Protein 6IL9 (pdb70)

Radius of gyration: 24.47 Å; Cα contacts (8 Å, |Δi|>4): 876; chains: 1; bounding box: 67×64×50 Å

Foldseek 3Di:
DVVVVVQVVCVVVVNWAWLVLQWDDFDQKIWTWTDDPLFIWIKIAGDDPLLVQADADADPRIGTHHLDLSNLVSCCVRQVLLAAAADFFFFAEEEEAALPLQQQQLVLVQCVPFRYAYQQQEDEPVSCVLQVHDSSSSSSSNSVNCSSNVPRPHHFHEHAADDDVVSLVVCLVSRHQEYEYALQVQFDQCLVVDDQVVLVVVLVPDDVVVVCVQCVVAAQDWDCLDPDIQHDHPSNSSSLCNGPVRSLVVLLVCQVPRVVPSPHHHAYEYENQPHPDFQFLNSVLVSLVSCVVSVRRHQEYETNFPFDLFAQAETGDDVVRSLVRLLSNLSSCVVNVHAYEAESAVNLVCQLSNLVSNVNRHYYYDHLVLVLLLLLLCLLPPVVLNLVLLVVLVVCVVVQCVPGPDPADPVVDDPPVVADSNCSSVLSVDRRSSNSNSRCVSVQCCDADPVRHHPRNVVSSVSCSVCVVVSSVSSSVVVSSSCVSNVID

Nearest PDB structures (foldseek):
  6il9-assembly1_A  TM=1.002E+00  e=1.385E-90  Cohnella laeviribosi
  6ilb-assembly2_D  TM=9.991E-01  e=2.813E-84  Cohnella laeviribosi
  6ila-assembly1_A  TM=9.980E-01  e=1.879E-82  Cohnella laeviribosi
  7nc7-assembly1_B  TM=6.063E-01  e=7.499E-07  Bacillus methanolicus MGA3
  6de6-assembly1_A  TM=2.062E-01  e=3.563E-01  Rhizobium sp. 4-9

Organism: Cohnella laeviribosi (NCBI:txid380174)

Sequence (489 aa):
SMKAQSIIERLAAGQVHVYPRSRHESEGTRVQMIKAEGRKYLVAEGSGKLYDELRGEEADGVKLCELSHENRLVLNRHFPFTVPQAFGKQSATIGLGDRLGIAGPGHVQTVRGRAIHPILAQQSIRELALTGRDYKQVIDAAAYAVFQEGYTEGYGADGDHLKKEEDIRMALDLGFTMLTLDCSEQIDNEAAQAGESEVKRKYEELPESVRSHYEAKYLDKTFQVGPHAIHFDAATLMRDVLVYREAIQFMIYIYEKYIQTAGRAVDFEISIDETLTPTAPGSHFLVASELIGKNVDIFSMAPRFIGEFQKGIDYIGDIAQFERELAVHAAIADRFGYKLSIHSGDKFSVFALVGRYTNGRFHVKTAGTNWLEAVRIVAKTNPGLYRRMHQYALEHFEEATAYYHVTTNLNNIRPLADVSDEELPSYMNENDARQLLHITYGLLLQAKKDDGSSLFRDEFFRTLSEREEDYEAALRSHIGKHLDLLGVK

Structure (mmCIF, N/CA/C/O backbone):
data_6IL9
#
_entry.id   6IL9
#
_cell.length_a   147.148
_cell.length_b   52.350
_cell.length_c   73.997
_cell.angle_alpha   90.000
_cell.angle_beta   103.405
_cell.angle_gamma   90.000
#
_symmetry.space_group_name_H-M   'C 1 2 1'
#
loop_
_entity.id
_entity.type
_entity.pdbx_description
1 polymer 'Fructuronate-tagaturonate epimerase UxaE from Cohnella laeviribosi in complex with 1 glycerol'
2 non-polymer GLYCEROL
3 non-polymer 'ZINC ION'
4 water water
#
loop_
_atom_site.group_PDB
_atom_site.id
_atom_site.type_symbol
_atom_site.label_atom_id
_atom_site.label_alt_id
_atom_site.label_comp_id
_atom_site.label_asym_id
_atom_site.label_entity_id
_atom_site.label_seq_id
_atom_site.pdbx_PDB_ins_code
_atom_site.Cartn_x
_atom_site.Cartn_y
_atom_site.Cartn_z
_atom_site.occupancy
_atom_site.B_iso_or_equiv
_atom_site.auth_seq_id
_atom_site.auth_comp_id
_atom_site.auth_asym_id
_atom_site.auth_atom_id
_atom_site.pdbx_PDB_model_num
ATOM 1 N N . SER A 1 1 ? -53.99393 -38.71240 8.98563 1.000 42.23676 0 SER A N 1
ATOM 2 C CA . SER A 1 1 ? -54.61767 -39.35588 10.13721 1.000 38.81816 0 SER A CA 1
ATOM 3 C C . SER A 1 1 ? -54.71043 -40.86862 9.94996 1.000 34.34673 0 SER A C 1
ATOM 4 O O . SER A 1 1 ? -54.54975 -41.62118 10.90957 1.000 34.81337 0 SER A O 1
ATOM 7 N N . MET A 1 2 ? -54.99737 -41.31969 8.72242 1.000 34.78796 1 MET A N 1
ATOM 8 C CA . MET A 1 2 ? -54.85321 -42.74379 8.44225 1.000 35.68274 1 MET A CA 1
ATOM 9 C C . MET A 1 2 ? -53.38420 -43.14382 8.47925 1.000 28.88453 1 MET A C 1
ATOM 10 O O . MET A 1 2 ? -53.05610 -44.27259 8.85961 1.000 30.39694 1 MET A O 1
ATOM 15 N N . LYS A 1 3 ? -52.49379 -42.22185 8.10567 1.000 27.95593 2 LYS A N 1
ATOM 16 C CA . LYS A 1 3 ? -51.06352 -42.44688 8.27978 1.000 30.00782 2 LYS A CA 1
ATOM 17 C C . LYS A 1 3 ? -50.72249 -42.59943 9.75295 1.000 30.59373 2 LYS A C 1
ATOM 18 O O . LYS A 1 3 ? -50.00051 -43.52276 10.14623 1.000 30.00049 2 LYS A O 1
ATOM 24 N N . ALA A 1 4 ? -51.25541 -41.70646 10.58855 1.000 31.51834 3 ALA A N 1
ATOM 25 C CA . ALA A 1 4 ? -50.98483 -41.77868 12.01986 1.000 28.83940 3 ALA A CA 1
ATOM 26 C C . ALA A 1 4 ? -51.61425 -43.01838 12.63689 1.000 29.76950 3 ALA A C 1
ATOM 27 O O . ALA A 1 4 ? -50.99788 -43.68494 13.47574 1.000 28.91259 3 ALA A O 1
ATOM 29 N N . GLN A 1 5 ? -52.84285 -43.34431 12.22918 1.000 30.56739 4 GLN A N 1
ATOM 30 C CA . GLN A 1 5 ? -53.49865 -44.54201 12.73881 1.000 33.03863 4 GLN A CA 1
ATOM 31 C C . GLN A 1 5 ? -52.70858 -45.80036 12.38697 1.000 28.19556 4 GLN A C 1
ATOM 32 O O . GLN A 1 5 ? -52.59900 -46.72041 13.20546 1.000 28.27306 4 GLN A O 1
ATOM 38 N N . SER A 1 6 ? -52.14994 -45.86002 11.17502 1.000 25.60670 5 SER A N 1
ATOM 39 C CA . SER A 1 6 ? -51.35328 -47.02040 10.78523 1.000 26.41363 5 SER A CA 1
ATOM 40 C C . SER A 1 6 ? -50.13942 -47.17564 11.69728 1.000 27.21256 5 SER A C 1
ATOM 41 O O . SER A 1 6 ? -49.88121 -48.25931 12.23623 1.000 23.50540 5 SER A O 1
ATOM 44 N N . ILE A 1 7 ? -49.39562 -46.08909 11.89767 1.000 25.74932 6 ILE A N 1
ATOM 45 C CA . ILE A 1 7 ? -48.19486 -46.14004 12.73185 1.000 23.46304 6 ILE A CA 1
ATOM 46 C C . ILE A 1 7 ? -48.54343 -46.56134 14.15489 1.000 24.76215 6 ILE A C 1
ATOM 47 O O . ILE A 1 7 ? -47.88784 -47.43015 14.74355 1.000 23.41331 6 ILE A O 1
ATOM 52 N N . ILE A 1 8 ? -49.57977 -45.94745 14.72864 1.000 24.97621 7 ILE A N 1
ATOM 53 C CA . ILE A 1 8 ? -49.95886 -46.24801 16.10696 1.000 24.81296 7 ILE A CA 1
ATOM 54 C C . ILE A 1 8 ? -50.36202 -47.71136 16.24765 1.000 25.72795 7 ILE A C 1
ATOM 55 O O . ILE A 1 8 ? -49.99123 -48.38236 17.21868 1.000 25.49101 7 ILE A O 1
ATOM 60 N N . GLU A 1 9 ? -51.10943 -48.23690 15.27294 1.000 25.22512 8 GLU A N 1
ATOM 61 C CA . GLU A 1 9 ? -51.52938 -49.63276 15.35012 1.000 26.83218 8 GLU A CA 1
ATOM 62 C C . GLU A 1 9 ? -50.33898 -50.57406 15.20522 1.000 26.18848 8 GLU A C 1
ATOM 63 O O . GLU A 1 9 ? -50.22395 -51.55129 15.95284 1.000 26.92761 8 GLU A O 1
ATOM 69 N N . ARG A 1 10 ? -49.41962 -50.27392 14.27935 1.000 23.44597 9 ARG A N 1
ATOM 70 C CA . ARG A 1 10 ? -48.23250 -51.11218 14.13653 1.000 23.33501 9 ARG A CA 1
ATOM 71 C C . ARG A 1 10 ? -47.31960 -51.01320 15.35432 1.000 21.92100 9 ARG A C 1
ATOM 72 O O . ARG A 1 10 ? -46.63129 -51.98465 15.69405 1.000 21.07020 9 ARG A O 1
ATOM 80 N N . LEU A 1 11 ? -47.28306 -49.85273 16.00463 1.000 21.85943 10 LEU A N 1
ATOM 81 C CA . LEU A 1 11 ? -46.53051 -49.73202 17.24721 1.000 23.26028 10 LEU A CA 1
ATOM 82 C C . LEU A 1 11 ? -47.10306 -50.66291 18.30710 1.000 27.25004 10 LEU A C 1
ATOM 83 O O . LEU A 1 11 ? -46.36182 -51.37477 18.99535 1.000 26.90141 10 LEU A O 1
ATOM 88 N N . ALA A 1 12 ? -48.43351 -50.67470 18.44051 1.000 26.24293 11 ALA A N 1
ATOM 89 C CA . ALA A 1 12 ? -49.08024 -51.58691 19.37879 1.000 28.06189 11 ALA A CA 1
ATOM 90 C C . ALA A 1 12 ? -48.73903 -53.03630 19.06038 1.000 28.43879 11 ALA A C 1
ATOM 91 O O . ALA A 1 12 ? -48.55563 -53.85324 19.97299 1.000 30.90422 11 ALA A O 1
ATOM 93 N N . ALA A 1 13 ? -48.62971 -53.37192 17.77185 1.000 26.48542 12 ALA A N 1
ATOM 94 C CA . ALA A 1 13 ? -48.31136 -54.72884 17.34347 1.000 23.36167 12 ALA A CA 1
ATOM 95 C C . ALA A 1 13 ? -46.82724 -55.04963 17.42135 1.000 26.72769 12 ALA A C 1
ATOM 96 O O . ALA A 1 13 ? -46.43379 -56.16849 17.07362 1.000 25.03511 12 ALA A O 1
ATOM 98 N N . GLY A 1 14 ? -45.99266 -54.10823 17.85619 1.000 24.32470 13 GLY A N 1
ATOM 99 C CA . GLY A 1 14 ? -44.57899 -54.39034 17.96580 1.000 24.74803 13 GLY A CA 1
ATOM 100 C C . GLY A 1 14 ? -43.81787 -54.35498 16.66445 1.000 23.09904 13 GLY A C 1
ATOM 101 O O . GLY A 1 14 ? -42.74421 -54.95780 16.57148 1.000 26.48681 13 GLY A O 1
ATOM 102 N N . GLN A 1 15 ? -44.32726 -53.64871 15.65861 1.000 24.24226 14 GLN A N 1
ATOM 103 C CA . GLN A 1 15 ? -43.73049 -53.63276 14.32816 1.000 24.39521 14 GLN A CA 1
ATOM 104 C C . GLN A 1 15 ? -43.04952 -52.30674 13.99991 1.000 22.02207 14 GLN A C 1
ATOM 105 O O . GLN A 1 15 ? -42.65700 -52.08871 12.85017 1.000 22.79259 14 GLN A O 1
ATOM 111 N N . VAL A 1 16 ? -42.87587 -51.43000 14.98657 1.000 22.97434 15 VAL A N 1
ATOM 112 C CA . VAL A 1 16 ? -42.28494 -50.11020 14.79049 1.000 21.28321 15 VAL A CA 1
ATOM 113 C C . VAL A 1 16 ? -41.06001 -49.98300 15.68486 1.000 25.23232 15 VAL A C 1
ATOM 114 O O . VAL A 1 16 ? -41.10267 -50.36370 16.85980 1.000 24.01283 15 VAL A O 1
ATOM 118 N N . HIS A 1 17 ? -39.97755 -49.42665 15.13613 1.000 23.03834 16 HIS A N 1
ATOM 119 C CA . HIS A 1 17 ? -38.75916 -49.24834 15.91511 1.000 25.09794 16 HIS A CA 1
ATOM 120 C C . HIS A 1 17 ? -38.96378 -48.23193 17.03505 1.000 22.58660 16 HIS A C 1
ATOM 121 O O . HIS A 1 17 ? -39.38696 -47.09866 16.79097 1.000 18.54945 16 HIS A O 1
ATOM 128 N N . VAL A 1 18 ? -38.63883 -48.63556 18.26228 1.000 21.05019 17 VAL A N 1
ATOM 129 C CA . VAL A 1 18 ? -38.68281 -47.77005 19.43756 1.000 23.16471 17 VAL A CA 1
ATOM 130 C C . VAL A 1 18 ? -37.25125 -47.52880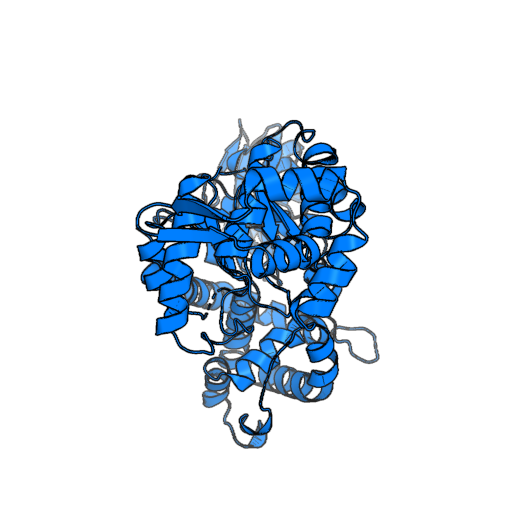 19.88380 1.000 21.47874 17 VAL A C 1
ATOM 131 O O . VAL A 1 18 ? -36.46530 -48.47719 19.99484 1.000 22.20862 17 VAL A O 1
ATOM 135 N N . TYR A 1 19 ? -36.91399 -46.27370 20.13225 1.000 21.46669 18 TYR A N 1
ATOM 136 C CA . TYR A 1 19 ? -35.58263 -45.96570 20.62386 1.000 22.89466 18 TYR A CA 1
ATOM 137 C C . TYR A 1 19 ? -35.54581 -46.27884 22.11379 1.000 21.37287 18 TYR A C 1
ATOM 138 O O . TYR A 1 19 ? -36.27859 -45.65556 22.88280 1.000 21.53200 18 TYR A O 1
ATOM 147 N N . PRO A 1 20 ? -34.74951 -47.25990 22.54994 1.000 25.49868 19 PRO A N 1
ATOM 148 C CA . PRO A 1 20 ? -34.97019 -47.82089 23.88897 1.000 27.16355 19 PRO A CA 1
ATOM 149 C C . PRO A 1 20 ? -34.64791 -46.85243 25.00735 1.000 27.45192 19 PRO A C 1
ATOM 150 O O . PRO A 1 20 ? -35.26218 -46.93993 26.07835 1.000 31.54553 19 PRO A O 1
ATOM 154 N N . ARG A 1 21 ? -33.73313 -45.90999 24.78896 1.000 23.50906 20 ARG A N 1
ATOM 155 C CA . ARG A 1 21 ? -33.37934 -44.95084 25.82391 1.000 20.67561 20 ARG A CA 1
ATOM 156 C C . ARG A 1 21 ? -34.26076 -43.70617 25.81081 1.000 23.68468 20 ARG A C 1
ATOM 157 O O . ARG A 1 21 ? -34.01092 -42.78012 26.59218 1.000 25.75665 20 ARG A O 1
ATOM 165 N N . SER A 1 22 ? -35.30120 -43.66657 24.97017 1.000 21.35822 21 SER A N 1
ATOM 166 C CA . SER A 1 22 ? -36.11070 -42.46916 24.80034 1.000 19.03699 21 SER A CA 1
ATOM 167 C C . SER A 1 22 ? -37.33683 -42.42280 25.70155 1.000 19.93385 21 SER A C 1
ATOM 168 O O . SER A 1 22 ? -38.10310 -41.45818 25.62022 1.000 22.61105 21 SER A O 1
ATOM 171 N N . ARG A 1 23 ? -37.56023 -43.43313 26.53460 1.000 25.11741 22 ARG A N 1
ATOM 172 C CA . ARG A 1 23 ? -38.76335 -43.46798 27.35663 1.000 26.58467 22 ARG A CA 1
ATOM 173 C C . ARG A 1 23 ? -38.60580 -42.51430 28.53119 1.000 26.07698 22 ARG A C 1
ATOM 174 O O . ARG A 1 23 ? -37.68818 -42.67216 29.34402 1.000 28.82118 22 ARG A O 1
ATOM 182 N N . HIS A 1 24 ? -39.49550 -41.52595 28.61296 1.000 26.69479 23 HIS A N 1
ATOM 183 C CA . HIS A 1 24 ? -39.50091 -40.56147 29.70280 1.000 29.38273 23 HIS A CA 1
ATOM 184 C C . HIS A 1 24 ? -40.93390 -40.34630 30.16786 1.000 29.80964 23 HIS A C 1
ATOM 185 O O . HIS A 1 24 ? -41.89082 -40.81710 29.54527 1.000 29.34803 23 HIS A O 1
ATOM 192 N N . GLU A 1 25 ? -41.07384 -39.64599 31.29275 1.000 30.35818 24 GLU A N 1
ATOM 193 C CA . GLU A 1 25 ? -42.37031 -39.49385 31.93351 1.000 35.94719 24 GLU A CA 1
ATOM 194 C C . GLU A 1 25 ? -42.42541 -38.15067 32.64436 1.000 33.60017 24 GLU A C 1
ATOM 195 O O . GLU A 1 25 ? -41.46842 -37.76524 33.31925 1.000 35.19297 24 GLU A O 1
ATOM 201 N N . SER A 1 26 ? -43.53846 -37.43972 32.47777 1.000 35.18379 25 SER A N 1
ATOM 202 C CA . SER A 1 26 ? -43.78797 -36.18560 33.18619 1.000 38.43579 25 SER A CA 1
ATOM 203 C C . SER A 1 26 ? -45.21515 -36.22214 33.71255 1.000 40.30088 25 SER A C 1
ATOM 204 O O . SER A 1 26 ? -46.16593 -36.14057 32.92792 1.000 35.34452 25 SER A O 1
ATOM 207 N N . GLU A 1 27 ? -45.35704 -36.33027 35.03333 1.000 39.97068 26 GLU A N 1
ATOM 208 C CA . GLU A 1 27 ? -46.65961 -36.46900 35.69849 1.000 43.94391 26 GLU A CA 1
ATOM 209 C C . GLU A 1 27 ? -47.30306 -37.73551 35.13298 1.000 43.22508 26 GLU A C 1
ATOM 210 O O . GLU A 1 27 ? -46.64755 -38.78895 35.10820 1.000 44.28868 26 GLU A O 1
ATOM 216 N N . GLY A 1 28 ? -48.54080 -37.68828 34.65696 1.000 41.90845 27 GLY A N 1
ATOM 217 C CA . GLY A 1 28 ? -49.17755 -38.88966 34.16131 1.000 39.34410 27 GLY A CA 1
ATOM 218 C C . GLY A 1 28 ? -48.97012 -39.19577 32.69375 1.000 38.82662 27 GLY A C 1
ATOM 219 O O . GLY A 1 28 ? -49.62405 -40.10409 32.17207 1.000 37.32056 27 GLY A O 1
ATOM 220 N N . THR A 1 29 ? -48.08327 -38.48053 32.00699 1.000 40.12351 28 THR A N 1
ATOM 221 C CA . THR A 1 29 ? -47.86623 -38.66570 30.57774 1.000 37.59629 28 THR A CA 1
ATOM 222 C C . THR A 1 29 ? -46.54833 -39.38467 30.33165 1.000 34.68388 28 THR A C 1
ATOM 223 O O . THR A 1 29 ? -45.49711 -38.93698 30.79902 1.000 31.19885 28 THR A O 1
ATOM 227 N N . ARG A 1 30 ? -46.61290 -40.48406 29.58195 1.000 33.60232 29 ARG A N 1
ATOM 228 C CA . ARG A 1 30 ? -45.44209 -41.21397 29.11696 1.000 34.97239 29 ARG A CA 1
ATOM 229 C C . ARG A 1 30 ? -45.12375 -40.79619 27.68658 1.000 29.91968 29 ARG A C 1
ATOM 230 O O . ARG A 1 30 ? -46.02889 -40.61393 26.87191 1.000 27.91353 29 ARG A O 1
ATOM 238 N N . VAL A 1 31 ? -43.83963 -40.62450 27.38402 1.000 29.70800 30 VAL A N 1
ATOM 239 C CA . VAL A 1 31 ? -43.41892 -40.23064 26.04310 1.000 28.42325 30 VAL A CA 1
ATOM 240 C C . VAL A 1 31 ? -42.22727 -41.08291 25.63381 1.000 29.27596 30 VAL A C 1
ATOM 241 O O . VAL A 1 31 ? -41.36554 -41.40845 26.45967 1.000 28.18420 30 VAL A O 1
ATOM 245 N N . GLN A 1 32 ? -42.18794 -41.45181 24.35388 1.000 25.01557 31 GLN A N 1
ATOM 246 C CA . GLN A 1 32 ? -41.04576 -42.14978 23.78159 1.000 22.45994 31 GLN A CA 1
ATOM 247 C C . GLN A 1 32 ? -40.87447 -41.67619 22.34837 1.000 19.23369 31 GLN A C 1
ATOM 248 O O . GLN A 1 32 ? -41.73646 -40.99146 21.79964 1.000 19.21755 31 GLN A O 1
ATOM 254 N N . MET A 1 33 ? -39.74070 -42.04369 21.74771 1.000 17.64898 32 MET A N 1
ATOM 255 C CA . MET A 1 33 ? -39.44788 -41.73378 20.35417 1.000 17.49405 32 MET A CA 1
ATOM 256 C C . MET A 1 33 ? -39.41778 -43.02045 19.53778 1.000 19.53255 32 MET A C 1
ATOM 257 O O . MET A 1 33 ? -38.95253 -44.06284 20.01277 1.000 19.26777 32 MET A O 1
ATOM 262 N N . ILE A 1 34 ? -39.92238 -42.93698 18.30704 1.000 18.04308 33 ILE A N 1
ATOM 263 C CA . ILE A 1 34 ? -39.99642 -44.06517 17.40054 1.000 18.43461 33 ILE A CA 1
ATOM 264 C C . ILE A 1 34 ? -39.48725 -43.62100 16.03801 1.000 19.02664 33 ILE A C 1
ATOM 265 O O . ILE A 1 34 ? -39.27416 -42.43558 15.78142 1.000 18.96545 33 ILE A O 1
ATOM 270 N N . LYS A 1 35 ? -39.32326 -44.59455 15.14942 1.000 19.85823 34 LYS A N 1
ATOM 271 C CA . LYS A 1 35 ? -39.04944 -44.29431 13.75311 1.000 19.99355 34 LYS A CA 1
ATOM 272 C C . LYS A 1 35 ? -39.96860 -45.14110 12.89318 1.000 20.60551 34 LYS A C 1
ATOM 273 O O . LYS A 1 35 ? -40.02125 -46.36001 13.06874 1.000 19.09102 34 LYS A O 1
ATOM 279 N N . ALA A 1 36 ? -40.70224 -44.49194 11.98550 1.000 20.15937 35 ALA A N 1
ATOM 280 C CA . ALA A 1 36 ? -41.59275 -45.19384 11.06534 1.000 21.16696 35 ALA A CA 1
ATOM 281 C C . ALA A 1 36 ? -41.50975 -44.57145 9.68041 1.000 24.43745 35 ALA A C 1
ATOM 282 O O . ALA A 1 36 ? -41.60221 -43.35037 9.54249 1.000 24.43312 35 ALA A O 1
ATOM 284 N N . GLU A 1 37 ? -41.35347 -45.41862 8.66115 1.000 26.34886 36 GLU A N 1
ATOM 285 C CA . GLU A 1 37 ? -41.32242 -44.97620 7.26395 1.000 29.84850 36 GLU A CA 1
ATOM 286 C C . GLU A 1 37 ? -40.28582 -43.87710 7.05736 1.000 27.37944 36 GLU A C 1
ATOM 287 O O . GLU A 1 37 ? -40.54567 -42.86235 6.41078 1.000 3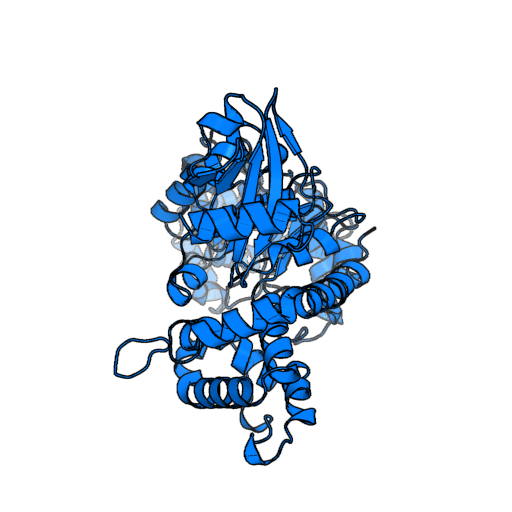3.21995 36 GLU A O 1
ATOM 293 N N . GLY A 1 38 ? -39.10743 -44.07200 7.64054 1.000 26.11003 37 GLY A N 1
ATOM 294 C CA . GLY A 1 38 ? -37.99462 -43.16491 7.43760 1.000 30.65385 37 GLY A CA 1
ATOM 295 C C . GLY A 1 38 ? -38.05882 -41.86509 8.20334 1.000 29.60977 37 GLY A C 1
ATOM 296 O O . GLY A 1 38 ? -37.22324 -40.98513 7.96245 1.000 32.37014 37 GLY A O 1
ATOM 297 N N . ARG A 1 39 ? -39.01788 -41.70739 9.11527 1.000 26.46731 38 ARG A N 1
ATOM 298 C CA . ARG A 1 39 ? -39.16218 -40.47887 9.87746 1.000 22.94969 38 ARG A CA 1
ATOM 299 C C . ARG A 1 39 ? -39.31442 -40.79052 11.36076 1.000 23.01496 38 ARG A C 1
ATOM 300 O O . ARG A 1 39 ? -39.96531 -41.76813 11.73510 1.000 21.71103 38 ARG A O 1
ATOM 308 N N . LYS A 1 40 ? -38.72051 -39.94951 12.20208 1.000 22.23312 39 LYS A N 1
ATOM 309 C CA . LYS A 1 40 ? -38.85831 -40.06944 13.64593 1.000 22.10300 39 LYS A CA 1
ATOM 310 C C . LYS A 1 40 ? -40.10669 -39.34663 14.15452 1.000 20.83156 39 LYS A C 1
ATOM 311 O O . LYS A 1 40 ? -40.55755 -38.35937 13.57001 1.000 22.12977 39 LYS A O 1
ATOM 317 N N . TYR A 1 41 ? -40.65729 -39.85207 15.26155 1.000 20.75164 40 TYR A N 1
ATOM 318 C CA . TYR A 1 41 ? -41.82607 -39.26464 15.91458 1.000 20.03863 40 TYR A CA 1
ATOM 319 C C . TYR A 1 41 ? -41.70928 -39.38985 17.42635 1.000 19.00735 40 TYR A C 1
ATOM 320 O O . TYR A 1 41 ? -41.03643 -40.28222 17.94194 1.000 20.97272 40 TYR A O 1
ATOM 329 N N . LEU A 1 42 ? -42.40622 -38.49247 18.13507 1.000 21.19541 41 LEU A N 1
ATOM 330 C CA . LEU A 1 42 ? -42.73186 -38.68178 19.54405 1.000 20.82235 41 LEU A CA 1
ATOM 331 C C . LEU A 1 42 ? -44.07994 -39.38020 19.65131 1.000 22.50167 41 LEU A C 1
ATOM 332 O O . LEU A 1 42 ? -44.99201 -39.10151 18.86807 1.000 27.74909 41 LEU A O 1
ATOM 337 N N . VAL A 1 43 ? -44.20186 -40.27428 20.62866 1.000 21.96854 42 VAL A N 1
ATOM 338 C CA . VAL A 1 43 ? -45.46106 -40.94416 20.95810 1.000 22.16376 42 VAL A CA 1
ATOM 339 C C . VAL A 1 43 ? -45.75471 -40.67039 22.42243 1.000 25.66462 42 VAL A C 1
ATOM 340 O O . VAL A 1 43 ? -44.97530 -41.06723 23.29786 1.000 25.52159 42 VAL A O 1
ATOM 344 N N . ALA A 1 44 ? -46.88248 -40.01645 22.69124 1.000 26.34014 43 ALA A N 1
ATOM 345 C CA . ALA A 1 44 ? -47.29756 -39.68111 24.04495 1.000 24.93093 43 ALA A CA 1
ATOM 346 C C . ALA A 1 44 ? -48.54078 -40.48035 24.42636 1.000 28.72141 43 ALA A C 1
ATOM 347 O O . ALA A 1 44 ? -49.38112 -40.79088 23.57765 1.000 27.76519 43 ALA A O 1
ATOM 349 N N . GLU A 1 45 ? -48.64197 -40.82503 25.70805 1.000 29.61284 44 GLU A N 1
ATOM 350 C CA . GLU A 1 45 ? -49.79225 -41.56715 26.20942 1.000 35.31434 44 GLU A CA 1
ATOM 351 C C . GLU A 1 45 ? -49.92042 -41.33049 27.70772 1.000 37.06245 44 GLU A C 1
ATOM 352 O O . GLU A 1 4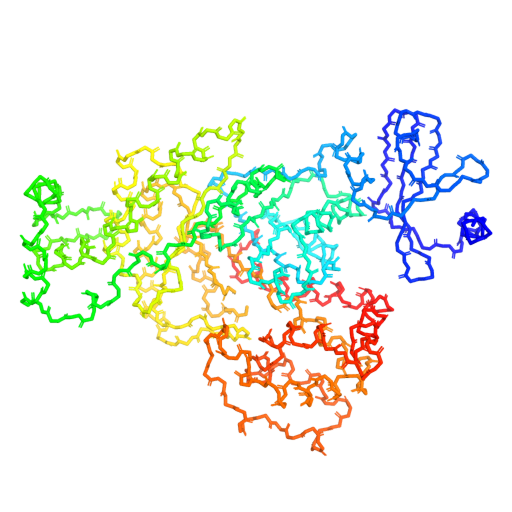5 ? -48.91590 -41.24875 28.41633 1.000 35.70599 44 GLU A O 1
ATOM 358 N N . GLY A 1 46 ? -51.15885 -41.22911 28.18286 1.000 38.84356 45 GLY A N 1
ATOM 359 C CA . GLY A 1 46 ? -51.40587 -40.91701 29.57894 1.000 36.45866 45 GLY A CA 1
ATOM 360 C C . GLY A 1 46 ? -51.81158 -39.47136 29.77033 1.000 38.58377 45 GLY A C 1
ATOM 361 O O . GLY A 1 46 ? -51.10774 -38.56115 29.32473 1.000 38.03319 45 GLY A O 1
ATOM 362 N N . SER A 1 47 ? -52.94745 -39.24150 30.42362 1.000 40.36537 46 SER A N 1
ATOM 363 C CA . SER A 1 47 ? -53.45995 -37.88574 30.56420 1.000 39.72322 46 SER A CA 1
ATOM 364 C C . SER A 1 47 ? -52.50150 -37.02757 31.38123 1.000 36.48946 46 SER A C 1
ATOM 365 O O . SER A 1 47 ? -51.88602 -37.49642 32.34265 1.000 39.93101 46 SER A O 1
ATOM 368 N N . GLY A 1 48 ? -52.37050 -35.76929 30.98996 1.000 33.08965 47 GLY A N 1
ATOM 369 C CA . GLY A 1 48 ? -51.48531 -34.86067 31.69115 1.000 39.17759 47 GLY A CA 1
ATOM 370 C C . GLY A 1 48 ? -51.18435 -33.64074 30.85620 1.000 36.43414 47 GLY A C 1
ATOM 371 O O . GLY A 1 48 ? -51.48520 -33.57990 29.66407 1.000 34.69630 47 GLY A O 1
ATOM 372 N N . LYS A 1 49 ? -50.57218 -32.64880 31.51567 1.000 35.54043 48 LYS A N 1
ATOM 373 C CA . LYS A 1 49 ? -50.25898 -31.40083 30.82773 1.000 35.26627 48 LYS A CA 1
ATOM 374 C C . LYS A 1 49 ? -49.26015 -31.62133 29.70212 1.000 32.60914 48 LYS A C 1
ATOM 375 O O . LYS A 1 49 ? -49.30423 -30.91303 28.69181 1.000 31.43174 48 LYS A O 1
ATOM 381 N N . LEU A 1 50 ? -48.35011 -32.58429 29.85829 1.000 33.21322 49 LEU A N 1
ATOM 382 C CA . LEU A 1 50 ? -47.42888 -32.89202 28.77017 1.000 33.96509 49 LEU A CA 1
ATOM 383 C C . LEU A 1 50 ? -48.18977 -33.41801 27.55872 1.000 30.13292 49 LEU A C 1
ATOM 384 O O . LEU A 1 50 ? -47.97528 -32.95795 26.43231 1.000 28.97813 49 LEU A O 1
ATOM 389 N N . TYR A 1 51 ? -49.10342 -34.37379 27.77591 1.000 31.80949 50 TYR A N 1
ATOM 390 C CA . TYR A 1 51 ? -49.91797 -34.88587 26.67497 1.000 30.92851 50 TYR A CA 1
ATOM 391 C C . TYR A 1 51 ? -50.70172 -33.76699 25.99638 1.000 33.19992 50 TYR A C 1
ATOM 392 O O . TYR A 1 51 ? -50.81168 -33.73153 24.76460 1.000 30.94484 50 TYR A O 1
ATOM 401 N N . ASP A 1 52 ? -51.25657 -32.84428 26.78578 1.000 36.15532 51 ASP A N 1
ATOM 402 C CA . ASP A 1 52 ? -52.12204 -31.81360 26.22229 1.000 35.26000 51 ASP A CA 1
ATOM 403 C C . ASP A 1 52 ? -51.33026 -30.80906 25.40075 1.000 32.57748 51 ASP A C 1
ATOM 404 O O . ASP A 1 52 ? -51.82702 -30.29620 24.39040 1.000 31.23589 51 ASP A O 1
ATOM 409 N N . GLU A 1 53 ? -50.09652 -30.51211 25.82091 1.000 32.43876 52 GLU A N 1
ATOM 410 C CA . GLU A 1 53 ? -49.32336 -29.44802 25.19157 1.000 30.37217 52 GLU A CA 1
ATOM 411 C C . GLU A 1 53 ? -48.62824 -29.91092 23.91749 1.000 27.00324 52 GLU A C 1
ATOM 412 O O . GLU A 1 53 ? -48.42500 -29.10741 23.00172 1.000 26.77581 52 GLU A O 1
ATOM 418 N N . LEU A 1 54 ? -48.26694 -31.18480 23.83302 1.000 27.25851 53 LEU A N 1
ATOM 419 C CA . LEU A 1 54 ? -47.71832 -31.70505 22.58959 1.000 26.85716 53 LEU A CA 1
ATOM 420 C C . LEU A 1 54 ? -48.75376 -31.62566 21.47436 1.000 31.29645 53 LEU A C 1
ATOM 421 O O . LEU A 1 54 ? -49.94929 -31.84877 21.68981 1.000 30.44087 53 LEU A O 1
ATOM 426 N N . ARG A 1 55 ? -48.28710 -31.28016 20.28084 1.000 28.80212 54 ARG A N 1
ATOM 427 C CA . ARG A 1 55 ? -49.12082 -31.21309 19.09157 1.000 30.15340 54 ARG A CA 1
ATOM 428 C C . ARG A 1 55 ? -48.89983 -32.47759 18.27156 1.000 30.12385 54 ARG A C 1
ATOM 429 O O . ARG A 1 55 ? -47.76201 -32.79560 17.90292 1.000 29.09962 54 ARG A O 1
ATOM 437 N N . GLY A 1 56 ? -49.98011 -33.19633 17.99589 1.000 29.62511 55 GLY A N 1
ATOM 438 C CA . GLY A 1 56 ? -49.88006 -34.39619 17.19665 1.000 26.83120 55 GLY A CA 1
ATOM 439 C C . GLY A 1 56 ? -51.25295 -34.92595 16.85376 1.000 32.04644 55 GLY A C 1
ATOM 440 O O . GLY A 1 56 ? -52.26917 -34.28226 17.11620 1.000 34.00509 55 GLY A O 1
ATOM 441 N N . GLU A 1 57 ? -51.26663 -36.11243 16.25400 1.000 32.12041 56 GLU A N 1
ATOM 442 C CA . GLU A 1 57 ? -52.50183 -36.80297 15.90164 1.000 34.56601 56 GLU A CA 1
ATOM 443 C C . GLU A 1 57 ? -52.80312 -37.88822 16.92350 1.000 35.98671 56 GLU A C 1
ATOM 444 O O . GLU A 1 57 ? -51.90558 -38.62740 17.34027 1.000 34.65424 56 GLU A O 1
ATOM 450 N N . GLU A 1 58 ? -54.07566 -37.99401 17.30570 1.000 33.67860 57 GLU A N 1
ATOM 451 C CA . GLU A 1 58 ? -54.51094 -38.85148 18.40065 1.000 37.82045 57 GLU A CA 1
ATOM 452 C C . GLU A 1 58 ? -55.32639 -40.02274 17.86765 1.000 39.59523 57 GLU A C 1
ATOM 453 O O . GLU A 1 58 ? -56.24877 -39.82806 17.07087 1.000 38.33946 57 GLU A O 1
ATOM 459 N N . ALA A 1 59 ? -54.98752 -41.23018 18.31689 1.000 39.22195 58 ALA A N 1
ATOM 460 C CA . ALA A 1 59 ? -55.76231 -42.43131 18.02780 1.000 43.52397 58 ALA A CA 1
ATOM 461 C C . ALA A 1 59 ? -55.49675 -43.43016 19.14343 1.000 46.47074 58 ALA A C 1
ATOM 462 O O . ALA A 1 59 ? -54.35667 -43.56757 19.59293 1.000 44.65154 58 ALA A O 1
ATOM 464 N N . ASP A 1 60 ? -56.54173 -44.13741 19.56252 1.000 51.28000 59 ASP A N 1
ATOM 465 C CA . ASP A 1 60 ? -56.58708 -44.77880 20.89335 1.000 53.37372 59 ASP A CA 1
ATOM 466 C C . ASP A 1 60 ? -56.49677 -43.62692 21.89882 1.000 51.67649 59 ASP A C 1
ATOM 467 O O . ASP A 1 60 ? -57.15442 -42.59178 21.70921 1.000 56.54213 59 ASP A O 1
ATOM 472 N N . GLY A 1 61 ? -55.70961 -43.76289 22.95988 1.000 49.48996 60 GLY A N 1
ATOM 473 C CA . GLY A 1 61 ? -55.37349 -42.62567 23.79422 1.000 48.12764 60 GLY A CA 1
ATOM 474 C C . GLY A 1 61 ? -53.92243 -42.24394 23.57636 1.000 44.48115 60 GLY A C 1
ATOM 475 O O . GLY A 1 61 ? -53.19801 -41.92862 24.52611 1.000 42.83116 60 GLY A O 1
ATOM 476 N N . VAL A 1 62 ? -53.49339 -42.27752 22.31600 1.000 41.55905 61 VAL A N 1
ATOM 477 C CA . VAL A 1 62 ? -52.09148 -42.15002 21.93612 1.000 35.32202 61 VAL A CA 1
ATOM 478 C C . VAL A 1 62 ? -51.95815 -40.98373 20.96548 1.000 35.47038 61 VAL A C 1
ATOM 479 O O . VAL A 1 62 ? -52.75588 -40.85460 20.03091 1.000 34.97857 61 VAL A O 1
ATOM 483 N N . LYS A 1 63 ? -50.95174 -40.13918 21.18466 1.000 33.28998 62 LYS A N 1
ATOM 484 C CA . LYS A 1 63 ? -50.69859 -38.98024 20.34025 1.000 29.97967 62 LYS A CA 1
ATOM 485 C C . LYS A 1 63 ? -49.37210 -39.17009 19.61688 1.000 27.76964 62 LYS A C 1
ATOM 486 O O . LYS A 1 63 ? -48.34528 -39.40877 20.25812 1.000 26.28851 62 LYS A O 1
ATOM 492 N N . LEU A 1 64 ? -49.40957 -39.07980 18.28621 1.000 26.26110 63 LEU A N 1
ATOM 493 C CA . LEU A 1 64 ? -48.23297 -39.19183 17.43088 1.000 26.82389 63 LEU A CA 1
ATOM 494 C C . LEU A 1 64 ? -47.80419 -37.79714 16.99265 1.000 24.55206 63 LEU A C 1
ATOM 495 O O . LEU A 1 64 ? -48.57660 -37.08512 16.34243 1.000 27.53197 63 LEU A O 1
ATOM 500 N N . CYS A 1 65 ? -46.56626 -37.41864 17.31502 1.000 25.43559 64 CYS A N 1
ATOM 501 C CA . CYS A 1 65 ? -46.11358 -36.04189 17.16522 1.000 22.76050 64 CYS A CA 1
ATOM 502 C C . CYS A 1 65 ? -44.85704 -35.96992 16.31576 1.000 22.21702 64 CYS A C 1
ATOM 503 O O . CYS A 1 65 ? -43.92970 -36.76638 16.49259 1.000 23.79826 64 CYS A O 1
ATOM 506 N N . GLU A 1 66 ? -44.82629 -34.98858 15.42242 1.000 21.42282 65 GLU A N 1
ATOM 507 C CA . GLU A 1 66 ? -43.63128 -34.69746 14.65129 1.000 23.18893 65 GLU A CA 1
ATOM 508 C C . GLU A 1 66 ? -42.57523 -34.05063 15.53990 1.000 22.26528 65 GLU A C 1
ATOM 509 O O . GLU A 1 66 ? -42.88194 -33.41888 16.55316 1.000 24.68758 65 GLU A O 1
ATOM 515 N N . LEU A 1 67 ? -41.31437 -34.19365 15.13462 1.000 22.38311 66 LEU A N 1
ATOM 516 C CA . LEU A 1 67 ? -40.20512 -33.57024 15.85793 1.000 22.84569 66 LEU A CA 1
ATOM 517 C C . LEU A 1 67 ? -40.08984 -32.09295 15.47688 1.000 22.97606 66 LEU A C 1
ATOM 518 O O . LEU A 1 67 ? -39.09889 -31.64099 14.90630 1.000 26.44460 66 LEU A O 1
ATOM 523 N N . SER A 1 68 ? -41.13090 -31.33414 15.81718 1.000 23.48382 67 SER A N 1
ATOM 524 C CA . SER A 1 68 ? -41.23102 -29.93834 15.42841 1.000 23.68048 67 SER A CA 1
ATOM 525 C C . SER A 1 68 ? -40.54556 -29.03485 16.45101 1.000 21.81820 67 SER A C 1
ATOM 526 O O . SER A 1 68 ? -40.24931 -29.42910 17.58289 1.000 21.28913 67 SER A O 1
ATOM 529 N N . HIS A 1 69 ? -40.30487 -27.79275 16.03596 1.000 22.69111 68 HIS A N 1
ATOM 530 C CA . HIS A 1 69 ? -39.75589 -26.81886 16.96932 1.000 23.42808 68 HIS A CA 1
ATOM 531 C C . HIS A 1 69 ? -40.69602 -26.60366 18.14931 1.000 23.40180 68 HIS A C 1
ATOM 532 O O . HIS A 1 69 ? -40.26224 -26.57215 19.30438 1.000 22.59517 68 HIS A O 1
ATOM 539 N N . GLU A 1 70 ? -41.99621 -26.46637 17.88135 1.000 26.73294 69 GLU A N 1
ATOM 540 C CA . GLU A 1 70 ? -42.92643 -26.18804 18.96810 1.000 26.71093 69 GLU A CA 1
ATOM 541 C C . GLU A 1 70 ? -42.96007 -27.33055 19.97516 1.000 22.65701 69 GLU A C 1
ATOM 542 O O . GLU A 1 70 ? -43.03632 -27.09157 21.18459 1.000 23.92238 69 GLU A O 1
ATOM 548 N N . ASN A 1 71 ? -42.89154 -28.58179 19.49891 1.000 21.37081 70 ASN A N 1
ATOM 549 C CA . ASN A 1 71 ? -42.87256 -29.70558 20.42296 1.000 20.77169 70 ASN A CA 1
ATOM 550 C C . ASN A 1 71 ? -41.55088 -29.78553 21.17601 1.000 20.85182 70 ASN A C 1
ATOM 551 O O . ASN A 1 71 ? -41.51520 -30.29388 22.30064 1.000 22.55912 70 ASN A O 1
ATOM 556 N N . ARG A 1 72 ? -40.46416 -29.27637 20.58688 1.000 21.46584 71 ARG A N 1
ATOM 557 C CA . ARG A 1 72 ? -39.21046 -29.20296 21.33142 1.000 20.37980 71 ARG A CA 1
ATOM 558 C C . ARG A 1 72 ? -39.33422 -28.24221 22.50447 1.000 20.82355 71 ARG A C 1
ATOM 559 O O . ARG A 1 72 ? -38.80353 -28.50368 23.58974 1.000 19.94212 71 ARG A O 1
ATOM 567 N N . LEU A 1 73 ? -40.04075 -27.12997 22.30994 1.000 23.53489 72 LEU A N 1
ATOM 568 C CA . LEU A 1 73 ? -40.21514 -26.18472 23.40810 1.000 22.58003 72 LEU A CA 1
ATOM 569 C C . LEU A 1 73 ? -41.05740 -26.79933 24.51663 1.000 23.35682 72 LEU A C 1
ATOM 570 O O . LEU A 1 73 ? -40.80450 -26.56434 25.70191 1.000 22.69192 72 LEU A O 1
ATOM 575 N N . VAL A 1 74 ? -42.04480 -27.61858 24.14899 1.000 23.36235 73 VAL A N 1
ATOM 576 C CA . VAL A 1 74 ? -42.81745 -28.34639 25.15219 1.000 23.64520 73 VAL A CA 1
ATOM 577 C C . VAL A 1 74 ? -41.91690 -29.30305 25.92840 1.000 21.20654 73 VAL A C 1
ATOM 578 O O . VAL A 1 74 ? -41.96819 -29.37238 27.16433 1.000 23.60521 73 VAL A O 1
ATOM 582 N N . LEU A 1 75 ? -41.06044 -30.04769 25.22083 1.000 21.85054 74 LEU A N 1
ATOM 583 C CA . LEU A 1 75 ? -40.14449 -30.94276 25.92203 1.000 22.31584 74 LEU A CA 1
ATOM 584 C C . LEU A 1 75 ? -39.20389 -30.15833 26.83374 1.000 21.77559 74 LEU A C 1
ATOM 585 O O . LEU A 1 75 ? -38.89170 -30.60339 27.94454 1.000 22.57753 74 LEU A O 1
ATOM 590 N N . ASN A 1 76 ? -38.75370 -28.98194 26.38103 1.000 22.76002 75 ASN A N 1
ATOM 591 C CA . ASN A 1 76 ? -37.89133 -28.14106 27.20742 1.000 21.34609 75 ASN A CA 1
ATOM 592 C C . ASN A 1 76 ? -38.55762 -27.80279 28.53560 1.000 24.47109 75 ASN A C 1
ATOM 593 O O . ASN A 1 76 ? -37.89645 -27.77004 29.58012 1.000 22.88981 75 ASN A O 1
ATOM 598 N N . ARG A 1 77 ? -39.86797 -27.53576 28.51128 1.000 22.82836 76 ARG A N 1
ATOM 599 C CA . ARG A 1 77 ? -40.55924 -27.14003 29.73469 1.000 24.90705 76 ARG A CA 1
ATOM 600 C C . ARG A 1 77 ? -40.65940 -28.28971 30.72909 1.000 27.78177 76 ARG A C 1
ATOM 601 O O . ARG A 1 77 ? -40.55037 -28.07538 31.94244 1.000 32.38758 76 ARG A O 1
ATOM 609 N N . HIS A 1 78 ? -40.85713 -29.51429 30.24437 1.000 25.02010 77 HIS A N 1
ATOM 610 C CA . HIS A 1 78 ? -41.08390 -30.65137 31.12301 1.000 27.41665 77 HIS A CA 1
ATOM 611 C C . HIS A 1 78 ? -39.82844 -31.46625 31.40702 1.000 28.00758 77 HIS A C 1
ATOM 612 O O . HIS A 1 78 ? -39.82023 -32.25260 32.35974 1.000 29.78396 77 HIS A O 1
ATOM 619 N N . PHE A 1 79 ? -38.77375 -31.30286 30.61463 1.000 27.07059 78 PHE A N 1
ATOM 620 C CA . PHE A 1 79 ? -37.55024 -32.08657 30.76382 1.000 25.08736 78 PHE A CA 1
ATOM 621 C C . PHE A 1 79 ? -36.36398 -31.13632 30.68539 1.000 23.63829 78 PHE A C 1
ATOM 622 O O . PHE A 1 79 ? -35.82623 -30.87517 29.59905 1.000 24.18231 78 PHE A O 1
ATOM 630 N N . PRO A 1 80 ? -35.93274 -30.59158 31.82418 1.000 25.73401 79 PRO A N 1
ATOM 631 C CA . PRO A 1 80 ? -34.84420 -29.60223 31.79753 1.000 23.79016 79 PRO A CA 1
ATOM 632 C C . PRO A 1 80 ? -33.55339 -30.10304 31.16066 1.000 22.22065 79 PRO A C 1
ATOM 633 O O . PRO A 1 80 ? -32.79593 -29.28372 30.62480 1.000 23.13581 79 PRO A O 1
ATOM 637 N N . PHE A 1 81 ? -33.27036 -31.41115 31.19108 1.000 21.38898 80 PHE A N 1
ATOM 638 C CA . PHE A 1 81 ? -32.02736 -31.87677 30.57820 1.000 20.16456 80 PHE A CA 1
ATOM 639 C C . PHE A 1 81 ? -32.00405 -31.67155 29.06440 1.000 20.63979 80 PHE A C 1
ATOM 640 O O . PHE A 1 81 ? -30.92630 -31.76775 28.46488 1.000 19.04392 80 PHE A O 1
ATOM 648 N N . THR A 1 82 ? -33.14562 -31.37401 28.43735 1.000 19.39242 81 THR A N 1
ATOM 649 C CA . THR A 1 82 ? -33.18938 -31.07011 27.00708 1.000 19.28637 81 THR A CA 1
ATOM 650 C C . THR A 1 82 ? -32.91142 -29.60490 26.69346 1.000 18.45399 81 THR A C 1
ATOM 651 O O . THR A 1 82 ? -32.93055 -29.22726 25.51544 1.000 20.52789 81 THR A O 1
ATOM 655 N N . VAL A 1 83 ? -32.65485 -28.78365 27.70207 1.000 21.50739 82 VAL A N 1
ATOM 656 C CA . VAL A 1 83 ? -32.37121 -27.35719 27.53728 1.000 18.19854 82 VAL A CA 1
ATOM 657 C C . VAL A 1 83 ? -30.86143 -27.16587 27.57876 1.000 17.68615 82 VAL A C 1
ATOM 658 O O . VAL A 1 83 ? -30.21749 -27.70049 28.49195 1.000 19.33458 82 VAL A O 1
ATOM 662 N N . PRO A 1 84 ? -30.26185 -26.43026 26.64531 1.000 17.77631 83 PRO A N 1
ATOM 663 C CA . PRO A 1 84 ? -28.80503 -26.23441 26.68885 1.000 17.85694 83 PRO A CA 1
ATOM 664 C C . PRO A 1 84 ? -28.38154 -25.56889 27.99019 1.000 20.28182 83 PRO A C 1
ATOM 665 O O . PRO A 1 84 ? -29.11280 -24.75311 28.55463 1.000 19.00917 83 PRO A O 1
ATOM 669 N N . GLN A 1 85 ? -27.17361 -25.90965 28.45115 1.000 17.02170 84 GLN A N 1
ATOM 670 C CA . GLN A 1 85 ? -26.59922 -25.30309 29.64659 1.000 17.96060 84 GLN A CA 1
ATOM 671 C C . GLN A 1 85 ? -25.16030 -24.87381 29.39553 1.000 18.25359 84 GLN A C 1
ATOM 672 O O . GLN A 1 85 ? -24.44603 -25.45503 28.57256 1.000 19.76905 84 GLN A O 1
ATOM 678 N N . ALA A 1 86 ? -24.74780 -23.83461 30.11115 1.000 19.39244 85 ALA A N 1
ATOM 679 C CA . ALA A 1 86 ? -23.34817 -23.44268 30.14355 1.000 17.34986 85 ALA A CA 1
ATOM 680 C C . ALA A 1 86 ? -22.56991 -24.39658 31.03983 1.000 19.53139 85 ALA A C 1
ATOM 681 O O . ALA A 1 86 ? -23.13962 -25.07851 31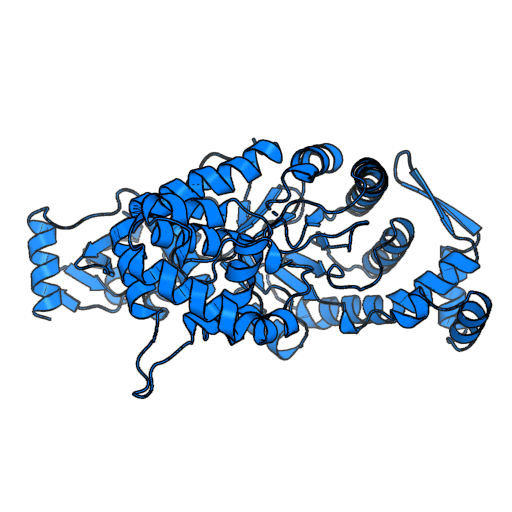.89123 1.000 20.80293 85 ALA A O 1
ATOM 683 N N . PHE A 1 87 ? -21.24403 -24.43930 30.84959 1.000 17.30789 86 PHE A N 1
ATOM 684 C CA . PHE A 1 87 ? -20.41709 -25.37579 31.60192 1.000 17.44111 86 PHE A CA 1
ATOM 685 C C . PHE A 1 87 ? -19.33066 -24.72453 32.44332 1.000 21.17024 86 PHE A C 1
ATOM 686 O O . PHE A 1 87 ? -18.76450 -25.40064 33.31175 1.000 23.10377 86 PHE A O 1
ATOM 694 N N . GLY A 1 88 ? -19.01680 -23.46080 32.22272 1.000 22.11524 87 GLY A N 1
ATOM 695 C CA . GLY A 1 88 ? -17.87411 -22.86982 32.90282 1.000 23.31295 87 GLY A CA 1
ATOM 696 C C . GLY A 1 88 ? -16.57324 -23.40291 32.31898 1.000 26.96968 87 GLY A C 1
ATOM 697 O O . GLY A 1 88 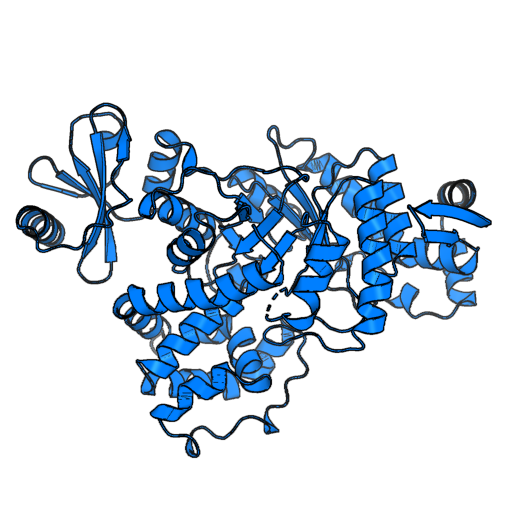? -16.55498 -24.16694 31.35886 1.000 26.69592 87 GLY A O 1
ATOM 698 N N . LYS A 1 89 ? -15.45883 -22.99773 32.92780 1.000 22.16645 88 LYS A N 1
ATOM 699 C CA . LYS A 1 89 ? -14.16550 -23.14235 32.26635 1.000 20.93905 88 LYS A CA 1
ATOM 700 C C . LYS A 1 89 ? -13.25332 -24.20007 32.88887 1.000 21.56321 88 LYS A C 1
ATOM 701 O O . LYS A 1 89 ? -12.07580 -24.27309 32.51311 1.000 21.85841 88 LYS A O 1
ATOM 707 N N . GLN A 1 90 ? -13.75409 -25.04949 33.78949 1.000 21.00949 89 GLN A N 1
ATOM 708 C CA . GLN A 1 90 ? -12.91073 -26.01531 34.49381 1.000 22.51640 89 GLN A CA 1
ATOM 709 C C . GLN A 1 90 ? -13.19444 -27.46624 34.12015 1.000 25.04215 89 GLN A C 1
ATOM 710 O O . GLN A 1 90 ? -13.18477 -28.35557 34.97403 1.000 27.39376 89 GLN A O 1
ATOM 716 N N . SER A 1 91 ? -13.42085 -27.73415 32.84167 1.000 21.67623 90 SER A N 1
ATOM 717 C CA . SER A 1 91 ? -13.70016 -29.09041 32.39167 1.000 20.02731 90 SER A CA 1
ATOM 718 C C . SER A 1 91 ? -13.35102 -29.16841 30.91370 1.000 17.49141 90 SER A C 1
ATOM 719 O O . SER A 1 91 ? -12.95328 -28.17491 30.29652 1.000 19.18495 90 SER A O 1
ATOM 722 N N . ALA A 1 92 ? -13.49463 -30.36174 30.35097 1.000 17.40851 91 ALA A N 1
ATOM 723 C CA . ALA A 1 92 ? -13.28263 -30.56623 28.92275 1.000 17.50091 91 ALA A CA 1
ATOM 724 C C . ALA A 1 92 ? -14.60019 -30.43208 28.16474 1.000 14.91860 91 ALA A C 1
ATOM 725 O O . ALA A 1 92 ? -15.64325 -30.89172 28.62984 1.000 16.55122 91 ALA A O 1
ATOM 727 N N . THR A 1 93 ? -14.54950 -29.78531 26.99869 1.000 16.56515 92 THR A N 1
ATOM 728 C CA . THR A 1 93 ? -15.71778 -29.65883 26.13306 1.000 15.41129 92 THR A CA 1
ATOM 729 C C . THR A 1 93 ? -15.31146 -29.96491 24.69729 1.000 13.98492 92 THR A C 1
ATOM 730 O O . THR A 1 93 ? -14.17457 -29.71505 24.28193 1.000 15.00032 92 THR A O 1
ATOM 734 N N . ILE A 1 94 ? -16.24070 -30.53294 23.93379 1.000 14.05901 93 ILE A N 1
ATOM 735 C CA . ILE A 1 94 ? -16.00187 -30.74405 22.51147 1.000 13.50637 93 ILE A CA 1
ATOM 736 C C . ILE A 1 94 ? -17.17453 -30.15433 21.74509 1.000 15.07717 93 ILE A C 1
ATOM 737 O O . ILE A 1 94 ? -18.33682 -30.38621 22.10344 1.000 15.90182 93 ILE A O 1
ATOM 742 N N . GLY A 1 95 ? -16.86721 -29.36986 20.71335 1.000 16.62509 94 GLY A N 1
ATOM 743 C CA . GLY A 1 95 ? -17.90006 -28.81376 19.85935 1.000 15.14360 94 GLY A CA 1
ATOM 744 C C . GLY A 1 95 ? -18.22604 -29.81733 18.77475 1.000 15.80574 94 GLY A C 1
ATOM 745 O O . GLY A 1 95 ? -17.33381 -30.26998 18.05323 1.000 15.08673 94 GLY A O 1
ATOM 746 N N . LEU A 1 96 ? -19.48604 -30.20639 18.68010 1.000 15.92153 95 LEU A N 1
ATOM 747 C CA . LEU A 1 96 ? -19.91171 -31.26789 17.77469 1.000 16.93133 95 LEU A CA 1
ATOM 748 C C . LEU A 1 96 ? -20.89361 -30.66653 16.76760 1.000 15.86429 95 LEU A C 1
ATOM 749 O O . LEU A 1 96 ? -22.10582 -30.92751 16.81174 1.000 17.89519 95 LEU A O 1
ATOM 754 N N . GLY A 1 97 ? -20.35378 -29.86073 15.85504 1.000 15.84682 96 GLY A N 1
ATOM 755 C CA . GLY A 1 97 ? -21.18277 -29.19160 14.86705 1.000 15.91312 96 GLY A CA 1
ATOM 756 C C . GLY A 1 97 ? -21.82793 -30.17149 13.90206 1.000 16.45059 96 GLY A C 1
ATOM 757 O O . GLY A 1 97 ? -21.22475 -31.16145 13.47887 1.000 17.96046 96 GLY A O 1
ATOM 758 N N . ASP A 1 98 ? -23.06383 -29.86772 13.53417 1.000 15.57944 97 ASP A N 1
ATOM 759 C CA . ASP A 1 98 ? -23.87566 -30.76217 12.71476 1.000 16.35089 97 ASP A CA 1
ATOM 760 C C . ASP A 1 98 ? -24.55489 -29.91697 11.64083 1.000 19.24164 97 ASP A C 1
ATOM 761 O O . ASP A 1 98 ? -25.54674 -29.23360 11.91520 1.000 19.63296 97 ASP A O 1
ATOM 766 N N . ARG A 1 99 ? -24.01726 -29.98194 10.42404 1.000 15.06805 98 ARG A N 1
ATOM 767 C CA . ARG A 1 99 ? -24.52769 -29.24912 9.27286 1.000 18.28262 98 ARG A CA 1
ATOM 768 C C . ARG A 1 99 ? -25.81523 -29.83755 8.73465 1.000 19.92574 98 ARG A C 1
ATOM 769 O O . ARG A 1 99 ? -26.48494 -29.18205 7.92931 1.000 18.07018 98 ARG A O 1
ATOM 777 N N . LEU A 1 100 ? -26.15905 -31.04763 9.15978 1.000 17.24373 99 LEU A N 1
ATOM 778 C CA . LEU A 1 100 ? -27.25284 -31.82020 8.59120 1.000 18.13682 99 LEU A CA 1
ATOM 779 C C . LEU A 1 100 ? -28.43173 -31.97865 9.52826 1.000 21.77771 99 LEU A C 1
ATOM 780 O O . LEU A 1 100 ? -29.55605 -32.16779 9.05594 1.000 21.58142 99 LEU A O 1
ATOM 785 N N . GLY A 1 101 ? -28.20535 -31.91929 10.83712 1.000 18.39239 100 GLY A N 1
ATOM 786 C CA . GLY A 1 101 ? -29.27031 -32.17125 11.78102 1.000 19.34552 100 GLY A CA 1
ATOM 787 C C . GLY A 1 101 ? -29.53570 -33.62806 12.10573 1.000 20.66856 100 GLY A C 1
ATOM 788 O O . GLY A 1 101 ? -30.54499 -33.91722 12.76510 1.000 21.68943 100 GLY A O 1
ATOM 789 N N . ILE A 1 102 ? -28.67209 -34.55306 11.67858 1.000 16.91837 101 ILE A N 1
ATOM 790 C CA . ILE A 1 102 ? -28.86912 -35.98284 11.90235 1.000 18.99493 101 ILE A CA 1
ATOM 791 C C . ILE A 1 102 ? -27.74054 -36.63098 12.69407 1.000 18.97201 101 ILE A C 1
ATOM 792 O O . ILE A 1 102 ? -27.76125 -37.85047 12.88224 1.000 18.93528 101 ILE A O 1
ATOM 797 N N . ALA A 1 103 ? -26.74545 -35.87101 13.14185 1.000 17.17384 102 ALA A N 1
ATOM 798 C CA . ALA A 1 103 ? -25.59902 -36.46844 13.82790 1.000 14.78971 102 ALA A CA 1
ATOM 799 C C . ALA A 1 103 ? -25.72264 -36.45744 15.34702 1.000 16.14107 102 ALA A C 1
ATOM 800 O O . ALA A 1 103 ? -24.87585 -37.05356 16.02678 1.000 18.85562 102 ALA A O 1
ATOM 802 N N . GLY A 1 104 ? -26.74629 -35.81928 15.88343 1.000 15.46239 103 GLY A N 1
ATOM 803 C CA . GLY A 1 104 ? -26.90422 -35.68074 17.31374 1.000 18.09791 103 GLY A CA 1
ATOM 804 C C . GLY A 1 104 ? -26.79903 -36.97953 18.09337 1.000 18.98803 103 GLY A C 1
ATOM 805 O O . GLY A 1 104 ? -26.00696 -37.09655 19.03421 1.000 16.67882 103 GLY A O 1
ATOM 806 N N . PRO A 1 105 ? -27.61535 -37.98058 17.73445 1.000 16.30317 104 PRO A N 1
ATOM 807 C CA . PRO A 1 105 ? -27.58324 -39.23790 18.50211 1.000 16.95715 104 PRO A CA 1
ATOM 808 C C . PRO A 1 105 ? -26.22788 -39.91752 18.49553 1.000 17.85609 104 PRO A C 1
ATOM 809 O O . PRO A 1 105 ? -25.74499 -40.33429 19.55793 1.000 17.30119 104 PRO A O 1
ATOM 813 N N . GLY A 1 106 ? -25.60433 -40.03535 17.32323 1.000 16.26761 105 GLY A N 1
ATOM 814 C CA . GLY A 1 106 ? -24.26136 -40.59445 17.25826 1.000 15.57824 105 GLY A CA 1
ATOM 815 C C . GLY A 1 106 ? -23.27503 -39.81417 18.10526 1.000 15.21012 105 GLY A C 1
ATOM 816 O O . GLY A 1 106 ? -22.41038 -40.39812 18.75993 1.000 15.90860 105 GLY A O 1
ATOM 817 N N . HIS A 1 107 ? -23.40061 -38.48097 18.10966 1.000 17.10072 106 HIS A N 1
ATOM 818 C CA . HIS A 1 107 ? -22.54315 -37.64432 18.94895 1.000 14.91499 106 HIS A CA 1
ATOM 819 C C . HIS A 1 107 ? -22.75278 -37.93974 20.42414 1.000 17.91178 106 HIS A C 1
ATOM 820 O O . HIS A 1 107 ? -21.78543 -38.06148 21.18559 1.000 17.07333 106 HIS A O 1
ATOM 827 N N . VAL A 1 108 ? -24.01251 -38.04971 20.84199 1.000 15.40672 107 VAL A N 1
ATOM 828 C CA . VAL A 1 108 ? -24.32001 -38.38879 22.22858 1.000 16.45172 107 VAL A CA 1
ATOM 829 C C . VAL A 1 108 ? -23.75839 -39.76345 22.58744 1.000 17.67287 107 VAL A C 1
ATOM 830 O O . VAL A 1 108 ? -23.15989 -39.94912 23.65580 1.000 18.23434 107 VAL A O 1
ATOM 834 N N . GLN A 1 109 ? -23.96009 -40.75240 21.70741 1.000 17.34617 108 GLN A N 1
ATOM 835 C CA . GLN A 1 109 ? -23.42340 -42.09163 21.94792 1.000 17.19324 108 GLN A CA 1
ATOM 836 C C . GLN A 1 109 ? -21.91645 -42.07224 22.14823 1.000 19.38203 108 GLN A C 1
ATOM 837 O O . GLN A 1 109 ? -21.37646 -42.89802 22.90255 1.000 20.42604 108 GLN A O 1
ATOM 843 N N . THR A 1 110 ? -21.22490 -41.13554 21.49455 1.000 17.52052 109 THR A N 1
ATOM 844 C CA . THR A 1 110 ? -19.77234 -41.06219 21.58930 1.000 18.92274 109 THR A CA 1
ATOM 845 C C . THR A 1 110 ? -19.31409 -40.48651 22.92528 1.000 19.10117 109 THR A C 1
ATOM 846 O O . THR A 1 110 ? -18.34997 -40.98268 23.51472 1.000 17.77692 109 THR A O 1
ATOM 850 N N . VAL A 1 111 ? -19.97772 -39.44246 23.42649 1.000 16.33400 110 VAL A N 1
ATOM 851 C CA . VAL A 1 111 ? -19.52558 -38.84234 24.67820 1.000 18.37480 110 VAL A CA 1
ATOM 852 C C . VAL A 1 111 ? -20.09396 -39.53929 25.90591 1.000 18.47348 110 VAL A C 1
ATOM 853 O O . VAL A 1 111 ? -19.59513 -39.30427 27.01565 1.000 18.08894 110 VAL A O 1
ATOM 857 N N . ARG A 1 112 ? -21.13008 -40.36200 25.75057 1.000 18.48261 111 ARG A N 1
ATOM 858 C CA . ARG A 1 112 ? -21.66316 -41.13232 26.87182 1.000 21.74159 111 ARG A CA 1
ATOM 859 C C . ARG A 1 112 ? -20.54842 -41.93726 27.53079 1.000 20.82385 111 ARG A C 1
ATOM 860 O O . ARG A 1 112 ? -19.78803 -42.63523 26.85689 1.000 23.50821 111 ARG A O 1
ATOM 868 N N . GLY A 1 113 ? -20.41068 -41.78266 28.84694 1.000 21.97168 112 GLY A N 1
ATOM 869 C CA . GLY A 1 113 ? -19.39510 -42.52683 29.56504 1.000 22.20811 112 GLY A CA 1
ATOM 870 C C . GLY A 1 113 ? -17.99147 -41.97134 29.47072 1.000 24.08453 112 GLY A C 1
ATOM 871 O O . GLY A 1 113 ? -17.04454 -42.64850 29.88941 1.000 24.89334 112 GLY A O 1
ATOM 872 N N . ARG A 1 114 ? -17.82320 -40.76702 28.93559 1.000 19.57328 113 ARG A N 1
ATOM 873 C CA . ARG A 1 114 ? -16.52953 -40.10784 28.84365 1.000 18.88198 113 ARG A CA 1
ATOM 874 C C . ARG A 1 114 ? -16.57591 -38.78647 29.59765 1.000 19.31166 113 ARG A C 1
ATOM 875 O O . ARG A 1 114 ? -17.62817 -38.14769 29.70080 1.000 21.20357 113 ARG A O 1
ATOM 883 N N . ALA A 1 115 ? -15.42247 -38.37468 30.12658 1.000 19.45400 114 ALA A N 1
ATOM 884 C CA . ALA A 1 115 ? -15.35755 -37.16781 30.95333 1.000 19.71160 114 ALA A CA 1
ATOM 885 C C . ALA A 1 115 ? -15.17657 -35.94955 30.05039 1.000 18.45766 114 ALA A C 1
ATOM 886 O O . ALA A 1 115 ? -14.12569 -35.31268 29.99909 1.000 19.31172 114 ALA A O 1
ATOM 888 N N . ILE A 1 116 ? -16.23614 -35.64572 29.30650 1.000 18.73117 115 ILE A N 1
ATOM 889 C CA . ILE A 1 116 ? -16.24366 -34.46924 28.43965 1.000 16.30195 115 ILE A CA 1
ATOM 890 C C . ILE A 1 116 ? -17.69233 -34.06247 28.23738 1.000 17.77912 115 ILE A C 1
ATOM 891 O O . ILE A 1 116 ? -18.58844 -34.91112 28.20460 1.000 20.96007 115 ILE A O 1
ATOM 896 N N . HIS A 1 117 ? -17.92231 -32.75319 28.15198 1.000 16.81926 116 HIS A N 1
ATOM 897 C CA . HIS A 1 117 ? -19.26780 -32.22087 27.96439 1.000 17.07442 116 HIS A CA 1
ATOM 898 C C . HIS A 1 117 ? -19.46194 -31.85689 26.51142 1.000 16.20626 116 HIS A C 1
ATOM 899 O O . HIS A 1 117 ? -18.59588 -31.18726 25.93359 1.000 15.79987 116 HIS A O 1
ATOM 906 N N . PRO A 1 118 ? -20.57912 -32.25816 25.89877 1.000 15.54657 117 PRO A N 1
ATOM 907 C CA . PRO A 1 118 ? -20.78291 -31.97313 24.47246 1.000 16.28903 117 PRO A CA 1
ATOM 908 C C . PRO A 1 118 ? -21.44452 -30.63854 24.19975 1.000 17.54979 117 PRO A C 1
ATOM 909 O O . PRO A 1 118 ? -22.47097 -30.31480 24.80080 1.000 18.03895 117 PRO A O 1
ATOM 913 N N . ILE A 1 119 ? -20.86588 -29.85464 23.29526 1.000 15.72005 118 ILE A N 1
ATOM 914 C CA . ILE A 1 119 ? -21.55485 -28.70794 22.71364 1.000 15.67220 118 ILE A CA 1
ATOM 915 C C . ILE A 1 119 ? -22.22601 -29.26130 21.45968 1.000 16.64168 118 ILE A C 1
ATOM 916 O O . ILE A 1 119 ? -21.64693 -29.28459 20.37333 1.000 17.79858 118 ILE A O 1
ATOM 921 N N . LEU A 1 120 ? -23.45594 -29.75564 21.62904 1.000 15.98871 119 LEU A N 1
ATOM 922 C CA . LEU A 1 120 ? -24.09944 -30.53655 20.56889 1.000 16.52253 119 LEU A CA 1
ATOM 923 C C . LEU A 1 120 ? -24.71732 -29.66294 19.49857 1.000 20.26658 119 LEU A C 1
ATOM 924 O O . LEU A 1 120 ? -24.93153 -30.13193 18.37453 1.000 19.07398 119 LEU A O 1
ATOM 929 N N . ALA A 1 121 ? -25.06734 -28.42776 19.84229 1.000 16.90538 120 ALA A N 1
ATOM 930 C CA . ALA A 1 121 ? -25.62951 -27.45946 18.91459 1.000 17.45178 120 ALA A CA 1
ATOM 931 C C . ALA A 1 121 ? -24.53996 -26.44108 18.62797 1.000 18.49260 120 ALA A C 1
ATOM 932 O O . ALA A 1 121 ? -24.20341 -25.62764 19.49218 1.000 21.85004 120 ALA A O 1
ATOM 934 N N . GLN A 1 122 ? -23.97936 -26.48586 17.42896 1.000 16.27271 121 GLN A N 1
ATOM 935 C CA . GLN A 1 122 ? -22.90171 -25.55980 17.09161 1.000 17.33832 121 GLN A CA 1
ATOM 936 C C . GLN A 1 122 ? -22.90015 -25.38325 15.58484 1.000 18.28793 121 GLN A C 1
ATOM 937 O O . GLN A 1 122 ? -22.60500 -26.33747 14.86707 1.000 19.08029 121 GLN A O 1
ATOM 943 N N . GLN A 1 123 ? -23.23881 -24.18347 15.11179 1.000 17.42364 122 GLN A N 1
ATOM 944 C CA . GLN A 1 123 ? -23.14739 -23.85989 13.69245 1.000 18.47206 122 GLN A CA 1
ATOM 945 C C . GLN A 1 123 ? -22.78201 -22.39032 13.56486 1.000 21.43544 122 GLN A C 1
ATOM 946 O O . GLN A 1 123 ? -23.15623 -21.56886 14.41132 1.000 21.60840 122 GLN A O 1
ATOM 952 N N . SER A 1 124 ? -22.03821 -22.06977 12.51241 1.000 18.98118 123 SER A N 1
ATOM 953 C CA . SER A 1 124 ? -21.67506 -20.69245 12.21089 1.000 22.98294 123 SER A CA 1
ATOM 954 C C . SER A 1 124 ? -22.75703 -20.02650 11.37094 1.000 23.15140 123 SER A C 1
ATOM 955 O O . SER A 1 124 ? -23.59363 -20.68864 10.75325 1.000 19.67945 123 SER A O 1
ATOM 958 N N . ILE A 1 125 ? -22.71059 -18.68887 11.34894 1.000 26.06146 124 ILE A N 1
ATOM 959 C CA . ILE A 1 125 ? -23.62219 -17.90892 10.51626 1.000 26.52574 124 ILE A CA 1
ATOM 960 C C . ILE A 1 125 ? -23.47609 -18.30696 9.05324 1.000 25.49292 124 ILE A C 1
ATOM 961 O O . ILE A 1 125 ? -24.46931 -18.44985 8.32862 1.000 25.57864 124 ILE A O 1
ATOM 966 N N . ARG A 1 126 ? -22.23339 -18.51155 8.60133 1.000 24.93991 125 ARG A N 1
ATOM 967 C CA . ARG A 1 126 ? -21.99935 -18.95159 7.22992 1.000 26.52436 125 ARG A CA 1
ATOM 968 C C . ARG A 1 126 ? -22.58868 -20.33388 6.97806 1.000 22.89960 125 ARG A C 1
ATOM 969 O O . ARG A 1 126 ? -23.18516 -20.58033 5.92605 1.000 23.28060 125 ARG A O 1
ATOM 977 N N . GLU A 1 127 ? -22.42220 -21.25703 7.92885 1.000 22.60599 126 GLU A N 1
ATOM 978 C CA . GLU A 1 127 ? -22.99496 -22.59012 7.75985 1.000 19.75520 126 GLU A CA 1
ATOM 979 C C . GLU A 1 127 ? -24.51381 -22.53919 7.64872 1.000 21.09063 126 GLU A C 1
ATOM 980 O O . GLU A 1 127 ? -25.10772 -23.28200 6.86009 1.000 21.72281 126 GLU A O 1
ATOM 986 N N . LEU A 1 128 ? -25.16189 -21.69634 8.45564 1.000 20.69939 127 LEU A N 1
ATOM 987 C CA . LEU A 1 128 ? -26.60818 -21.53544 8.32624 1.000 21.28223 127 LEU A CA 1
ATOM 988 C C . LEU A 1 128 ? -26.97365 -21.01655 6.94277 1.000 23.48609 127 LEU A C 1
ATOM 989 O O . LEU A 1 128 ? -27.91847 -21.50699 6.31654 1.000 24.28513 127 LEU A O 1
ATOM 994 N N . ALA A 1 129 ? -26.22803 -20.02547 6.45250 1.000 23.79395 128 ALA A N 1
ATOM 995 C CA . ALA A 1 129 ? -26.53240 -19.43021 5.15341 1.000 26.52285 128 ALA A CA 1
ATOM 996 C C . ALA A 1 129 ? -26.31538 -20.42116 4.01431 1.000 28.15748 128 ALA A C 1
ATOM 997 O O . ALA A 1 129 ? -27.10187 -20.46412 3.06108 1.000 29.70283 128 ALA A O 1
ATOM 999 N N . LEU A 1 130 ? -25.26145 -21.23297 4.09406 1.000 23.71950 129 LEU A N 1
ATOM 1000 C CA . LEU A 1 130 ? -24.95577 -22.17807 3.02822 1.000 24.66159 129 LEU A CA 1
ATOM 1001 C C . LEU A 1 130 ? -25.84856 -23.40912 3.04859 1.000 26.27290 129 LEU A C 1
ATOM 1002 O O . LEU A 1 130 ? -25.96585 -24.08483 2.02045 1.000 30.03019 129 LEU A O 1
ATOM 1007 N N . THR A 1 131 ? -26.46676 -23.72904 4.18902 1.000 25.72158 130 THR A N 1
ATOM 1008 C CA . THR A 1 131 ? -27.36152 -24.87350 4.30130 1.000 22.06332 130 THR A CA 1
ATOM 1009 C C . THR A 1 131 ? -28.83470 -24.48240 4.29451 1.000 26.23571 130 THR A C 1
ATOM 1010 O O . THR A 1 131 ? -29.68826 -25.36896 4.21228 1.000 25.90760 130 THR A O 1
ATOM 1014 N N . GLY A 1 132 ? -29.14810 -23.19286 4.40736 1.000 28.47035 131 GLY A N 1
ATOM 1015 C CA . GLY A 1 132 ? -30.53274 -22.77076 4.50124 1.000 26.36686 131 GLY A CA 1
ATOM 1016 C C . GLY A 1 132 ? -31.21434 -23.13599 5.79686 1.000 27.88362 131 GLY A C 1
ATOM 1017 O O . GLY A 1 132 ? -32.43934 -23.30430 5.82363 1.000 27.99785 131 GLY A O 1
ATOM 1018 N N . ARG A 1 133 ? -30.45827 -23.26825 6.87841 1.000 25.24027 132 ARG A N 1
ATOM 1019 C CA . ARG A 1 133 ? -31.00681 -23.61745 8.17868 1.000 22.48279 132 ARG A CA 1
ATOM 1020 C C . ARG A 1 133 ? -30.99104 -22.40220 9.09319 1.000 21.85805 132 ARG A C 1
ATOM 1021 O O . ARG A 1 133 ? -30.39589 -21.37209 8.78194 1.000 24.69539 132 ARG A O 1
ATOM 1029 N N . ASP A 1 134 ? -31.68163 -22.51753 10.22633 1.000 23.49440 133 ASP A N 1
ATOM 1030 C CA . ASP A 1 134 ? -31.67010 -21.46225 11.22783 1.000 23.80568 133 ASP A CA 1
ATOM 1031 C C . ASP A 1 134 ? -31.27472 -22.05152 12.57167 1.000 21.95749 133 ASP A C 1
ATOM 1032 O O . ASP A 1 134 ? -31.23303 -23.27110 12.75090 1.000 18.79168 133 ASP A O 1
ATOM 1037 N N . TYR A 1 135 ? -31.00496 -21.16133 13.53198 1.000 19.83214 134 TYR A N 1
ATOM 1038 C CA . TYR A 1 135 ? -30.48677 -21.60939 14.82361 1.000 21.88287 134 TYR A CA 1
ATOM 1039 C C . TYR A 1 135 ? -31.51837 -22.40814 15.61360 1.000 20.15415 134 TYR A C 1
ATOM 1040 O O . TYR A 1 135 ? -31.14634 -23.27395 16.41529 1.000 18.83302 134 TYR A O 1
ATOM 1049 N N . LYS A 1 136 ? -32.81129 -22.13020 15.42802 1.000 19.48054 135 LYS A N 1
ATOM 1050 C CA . LYS A 1 136 ? -33.81307 -22.93511 16.11774 1.000 19.37316 135 LYS A CA 1
ATOM 1051 C C . LYS A 1 136 ? -33.67052 -24.41005 15.76836 1.000 20.21372 135 LYS A C 1
ATOM 1052 O O . LYS A 1 136 ? -33.74072 -25.27056 16.65072 1.000 21.10423 135 LYS A O 1
ATOM 1058 N N . GLN A 1 137 ? -33.44774 -24.71804 14.48409 1.000 20.02842 136 GLN A N 1
ATOM 1059 C CA . GLN A 1 137 ? -33.30064 -26.10871 14.06826 1.000 21.22539 136 GLN A CA 1
ATOM 1060 C C . GLN A 1 137 ? -32.04961 -26.74520 14.66050 1.000 19.54074 136 GLN A C 1
ATOM 1061 O O . GLN A 1 137 ? -32.04627 -27.94191 14.96999 1.000 19.03341 136 GLN A O 1
ATOM 1067 N N . VAL A 1 138 ? -30.97180 -25.96949 14.81011 1.000 19.37861 137 VAL A N 1
ATOM 1068 C CA . VAL A 1 138 ? -29.73729 -26.53134 15.35469 1.000 17.68897 137 VAL A CA 1
ATOM 1069 C C . VAL A 1 138 ? -29.95200 -26.97453 16.80077 1.000 17.44807 137 VAL A C 1
ATOM 1070 O O . VAL A 1 138 ? -29.59509 -28.09742 17.18649 1.000 17.43106 137 VAL A O 1
ATOM 1074 N N . ILE A 1 139 ? -30.57499 -26.11649 17.61818 1.000 16.43549 138 ILE A N 1
ATOM 1075 C CA . ILE A 1 139 ? -30.87367 -26.51996 18.98728 1.000 17.41677 138 ILE A CA 1
ATOM 1076 C C . ILE A 1 139 ? -31.93765 -27.61777 19.00540 1.000 17.37195 138 ILE A C 1
ATOM 1077 O O . ILE A 1 139 ? -31.84087 -28.55889 19.79741 1.000 16.97273 138 ILE A O 1
ATOM 1082 N N . ASP A 1 140 ? -32.94479 -27.54314 18.11046 1.000 18.20090 139 ASP A N 1
ATOM 1083 C CA . ASP A 1 140 ? -33.94211 -28.61561 18.02177 1.000 19.48075 139 ASP A CA 1
ATOM 1084 C C . ASP A 1 140 ? -33.26227 -29.97405 17.90546 1.000 19.16960 139 ASP A C 1
ATOM 1085 O O . ASP A 1 140 ? -33.59886 -30.91924 18.62650 1.000 18.90987 139 ASP A O 1
ATOM 1090 N N . ALA A 1 141 ? -32.31435 -30.08927 16.96947 1.000 17.43730 140 ALA A N 1
ATOM 1091 C CA . ALA A 1 141 ? -31.68051 -31.37819 16.70988 1.000 19.21765 140 ALA A CA 1
ATOM 1092 C C . ALA A 1 141 ? -30.92563 -31.87392 17.93744 1.000 16.38089 140 ALA A C 1
ATOM 1093 O O . ALA A 1 141 ? -30.97550 -33.06206 18.26620 1.000 17.38537 140 ALA A O 1
ATOM 1095 N N . ALA A 1 142 ? -30.24122 -30.96411 18.64806 1.000 16.04910 141 ALA A N 1
ATOM 1096 C CA . ALA A 1 142 ? -29.51465 -31.35900 19.85335 1.000 16.72208 141 ALA A CA 1
ATOM 1097 C C . ALA A 1 142 ? -30.45777 -31.77301 20.97905 1.000 16.42953 141 ALA A C 1
ATOM 1098 O O . ALA A 1 142 ? -30.19101 -32.75246 21.68569 1.000 17.45086 141 ALA A O 1
ATOM 1100 N N . ALA A 1 143 ? -31.55279 -31.03089 21.17567 1.000 16.42683 142 ALA A N 1
ATOM 1101 C CA . ALA A 1 143 ? -32.48841 -31.36542 22.24612 1.000 15.15685 142 ALA A CA 1
ATOM 1102 C C . ALA A 1 143 ? -33.14603 -32.71357 21.99798 1.000 18.75070 142 ALA A C 1
ATOM 1103 O O . ALA A 1 143 ? -33.30322 -33.52087 22.92289 1.000 17.22659 142 ALA A O 1
ATOM 1105 N N . TYR A 1 144 ? -33.55030 -32.96890 20.75907 1.000 18.34066 143 TYR A N 1
ATOM 1106 C CA . TYR A 1 144 ? -34.16535 -34.25226 20.45633 1.000 17.20457 143 TYR A CA 1
ATOM 1107 C C . TYR A 1 144 ? -33.15553 -35.38386 20.55569 1.000 16.32776 143 TYR A C 1
ATOM 1108 O O . TYR A 1 144 ? -33.52154 -36.51908 20.88711 1.000 17.55380 143 TYR A O 1
ATOM 1117 N N . ALA A 1 145 ? -31.88435 -35.09586 20.27611 1.000 14.64539 144 ALA A N 1
ATOM 1118 C CA . ALA A 1 145 ? -30.85027 -36.11643 20.37891 1.000 16.57523 144 ALA A CA 1
ATOM 1119 C C . ALA A 1 145 ? -30.65821 -36.57370 21.82070 1.000 17.21163 144 ALA A C 1
ATOM 1120 O O . ALA A 1 145 ? -30.57237 -37.77696 22.08845 1.000 18.03895 144 ALA A O 1
ATOM 1122 N N . VAL A 1 146 ? -30.56115 -35.63338 22.76580 1.000 16.49964 145 VAL A N 1
ATOM 1123 C CA . VAL A 1 146 ? -30.33961 -36.08296 24.14196 1.000 17.24322 145 VAL A CA 1
ATOM 1124 C C . VAL A 1 146 ? -31.58824 -36.76331 24.68092 1.000 16.90084 145 VAL A C 1
ATOM 1125 O O . VAL A 1 146 ? -31.49492 -37.65341 25.53040 1.000 19.32540 145 VAL A O 1
ATOM 1129 N N . PHE A 1 147 ? -32.76908 -36.37139 24.19753 1.000 18.74654 146 PHE A N 1
ATOM 1130 C CA . PHE A 1 147 ? -33.99366 -37.06034 24.59663 1.000 20.34171 146 PHE A CA 1
ATOM 1131 C C . PHE A 1 147 ? -34.01062 -38.48571 24.05269 1.000 19.44426 146 PHE A C 1
ATOM 1132 O O . PHE A 1 147 ? -34.27423 -39.44107 24.79143 1.000 19.37928 146 PHE A O 1
ATOM 1140 N N . GLN A 1 148 ? -33.69832 -38.64331 22.76385 1.000 17.18034 147 GLN A N 1
ATOM 1141 C CA . GLN A 1 148 ? -33.65869 -39.96527 22.14656 1.000 19.36913 147 GLN A CA 1
ATOM 1142 C C . GLN A 1 148 ? -32.72435 -40.91114 22.88480 1.000 20.71474 147 GLN A C 1
ATOM 1143 O O . GLN A 1 148 ? -33.04214 -42.09365 23.06944 1.000 19.93679 147 GLN A O 1
ATOM 1149 N N . GLU A 1 149 ? -31.56094 -40.41499 23.29951 1.000 20.24696 148 GLU A N 1
ATOM 1150 C CA . GLU A 1 149 ? -30.53279 -41.22820 23.92555 1.000 21.02947 148 GLU A CA 1
ATOM 1151 C C . GLU A 1 149 ? -30.59858 -41.22420 25.44191 1.000 22.19632 148 GLU A C 1
ATOM 1152 O O . GLU A 1 149 ? -29.75545 -41.86821 26.08234 1.000 24.46213 148 GLU A O 1
ATOM 1158 N N . GLY A 1 150 ? -31.56304 -40.52361 26.02820 1.000 22.75402 149 GLY A N 1
ATOM 1159 C CA . GLY A 1 150 ? -31.67559 -40.47160 27.47482 1.000 23.86613 149 GLY A CA 1
ATOM 1160 C C . GLY A 1 150 ? -30.42021 -39.94953 28.13476 1.000 24.25828 149 GLY A C 1
ATOM 1161 O O . GLY A 1 150 ? -29.98349 -40.48865 29.16127 1.000 28.26811 149 GLY A O 1
ATOM 1162 N N . TYR A 1 151 ? -29.80889 -38.93043 27.54403 1.000 21.06344 150 TYR A N 1
ATOM 1163 C CA . TYR A 1 151 ? -28.55579 -38.36289 28.03547 1.000 19.29028 150 TYR A CA 1
ATOM 1164 C C . TYR A 1 151 ? -28.90327 -37.13375 28.85873 1.000 20.49947 150 TYR A C 1
ATOM 1165 O O . TYR A 1 151 ? -29.24724 -36.08600 28.30775 1.000 20.13151 150 TYR A O 1
ATOM 1174 N N . THR A 1 152 ? -28.81367 -37.26444 30.18339 1.000 22.05358 151 THR A N 1
ATOM 1175 C CA . THR A 1 152 ? -29.26739 -36.22105 31.09162 1.000 23.45651 151 THR A CA 1
ATOM 1176 C C . THR A 1 152 ? -28.12885 -35.40575 31.68318 1.000 22.91071 151 THR A C 1
ATOM 1177 O O . THR A 1 152 ? -28.38598 -34.52778 32.51196 1.000 26.66827 151 THR A O 1
ATOM 1181 N N . GLU A 1 153 ? -26.88460 -35.66668 31.27732 1.000 22.05491 152 GLU A N 1
ATOM 1182 C CA . GLU A 1 153 ? -25.72801 -35.00042 31.86538 1.000 22.69918 152 GLU A CA 1
ATOM 1183 C C . GLU A 1 153 ? -25.58339 -33.54657 31.43832 1.000 24.23142 152 GLU A C 1
ATOM 1184 O O . GLU A 1 153 ? -24.81459 -32.81457 32.06583 1.000 25.81708 152 GLU A O 1
ATOM 1190 N N . GLY A 1 154 ? -26.26956 -33.11712 30.39548 1.000 20.95276 153 GLY A N 1
ATOM 1191 C CA . GLY A 1 154 ? -26.21221 -31.72943 29.96448 1.000 19.91467 153 GLY A CA 1
ATOM 1192 C C . GLY A 1 154 ? -25.44368 -31.55356 28.66700 1.000 19.80628 153 GLY A C 1
ATOM 1193 O O . GLY A 1 154 ? -24.41418 -32.19855 28.43535 1.000 17.18127 153 GLY A O 1
ATOM 1194 N N . TYR A 1 155 ? -25.93670 -30.65933 27.81869 1.000 16.77102 154 TYR A N 1
ATOM 1195 C CA . TYR A 1 155 ? -25.26435 -30.31786 26.57248 1.000 17.36729 154 TYR A CA 1
ATOM 1196 C C . TYR A 1 155 ? -25.29709 -28.80799 26.39258 1.000 16.37827 154 TYR A C 1
ATOM 1197 O O . TYR A 1 155 ? -26.15614 -28.11600 26.94450 1.000 18.11661 154 TYR A O 1
ATOM 1206 N N . GLY A 1 156 ? -24.35219 -28.30931 25.59935 1.000 17.50421 155 GLY A N 1
ATOM 1207 C CA . GLY A 1 156 ? -24.25958 -26.89174 25.31483 1.000 17.63839 155 GLY A CA 1
ATOM 1208 C C . GLY A 1 156 ? -24.64407 -26.50781 23.89945 1.000 18.04425 155 GLY A C 1
ATOM 1209 O O . GLY A 1 156 ? -24.72306 -27.35871 23.00898 1.000 17.27594 155 GLY A O 1
ATOM 1210 N N . ALA A 1 157 ? -24.87052 -25.21474 23.67870 1.000 16.41469 156 ALA A N 1
ATOM 1211 C CA . ALA A 1 157 ? -25.22629 -24.67272 22.37014 1.000 16.56158 156 ALA A CA 1
ATOM 1212 C C . ALA A 1 157 ? -24.38535 -23.43421 22.10853 1.000 15.26292 156 ALA A C 1
ATOM 1213 O O . ALA A 1 157 ? -24.43934 -22.47300 22.88475 1.000 17.90216 156 ALA A O 1
ATOM 1215 N N . ASP A 1 158 ? -23.62561 -23.45353 21.00986 1.000 15.40971 157 ASP A N 1
ATOM 1216 C CA . ASP A 1 158 ? -22.61518 -22.45231 20.68641 1.000 18.42916 157 ASP A CA 1
ATOM 1217 C C . ASP A 1 158 ? -23.06064 -21.65094 19.46811 1.000 17.59310 157 ASP A C 1
ATOM 1218 O O . ASP A 1 158 ? -23.30014 -22.22045 18.39534 1.000 18.60947 157 ASP A O 1
ATOM 1223 N N . GLY A 1 159 ? -23.19064 -20.33918 19.64466 1.000 17.78541 158 GLY A N 1
ATOM 1224 C CA . GLY A 1 159 ? -23.34018 -19.43985 18.52105 1.000 17.97346 158 GLY A CA 1
ATOM 1225 C C . GLY A 1 159 ? -21.95903 -19.15888 17.97223 1.000 17.94937 158 GLY A C 1
ATOM 1226 O O . GLY A 1 159 ? -21.24002 -18.30086 18.48600 1.000 18.83672 158 GLY A O 1
ATOM 1227 N N . ASP A 1 160 ? -21.57350 -19.90511 16.94684 1.000 18.37402 159 ASP A N 1
ATOM 1228 C CA . ASP A 1 160 ? -20.18901 -19.97160 16.51296 1.000 20.05483 159 ASP A CA 1
ATOM 1229 C C . ASP A 1 160 ? -19.88871 -18.84780 15.53129 1.000 22.82784 159 ASP A C 1
ATOM 1230 O O . ASP A 1 160 ? -20.72489 -18.50623 14.69460 1.000 20.11513 159 ASP A O 1
ATOM 1235 N N . HIS A 1 161 ? -18.69326 -18.26467 15.65237 1.000 21.55826 160 HIS A N 1
ATOM 1236 C CA . HIS A 1 161 ? -18.19304 -17.27336 14.69474 1.000 20.35708 160 HIS A CA 1
ATOM 1237 C C . HIS A 1 161 ? -19.14809 -16.09942 14.51364 1.000 23.02318 160 HIS A C 1
ATOM 1238 O O . HIS A 1 161 ? -19.40599 -15.66080 13.38812 1.000 23.25372 160 HIS A O 1
ATOM 1245 N N . LEU A 1 162 ? -19.65817 -15.57613 15.62678 1.000 20.37349 161 LEU A N 1
ATOM 1246 C CA . LEU A 1 162 ? -20.52526 -14.40219 15.57225 1.000 20.14013 161 LEU A CA 1
ATOM 1247 C C . LEU A 1 162 ? -19.70181 -13.12918 15.40744 1.000 21.88251 161 LEU A C 1
ATOM 1248 O O . LEU A 1 162 ? -18.65442 -12.95290 16.03865 1.000 19.38968 161 LEU A O 1
ATOM 1253 N N . LYS A 1 163 ? -20.19301 -12.22874 14.55408 1.000 22.81191 162 LYS A N 1
ATOM 1254 C CA . LYS A 1 163 ? -19.53320 -10.96928 14.23037 1.000 24.90922 162 LYS A CA 1
ATOM 1255 C C . LYS A 1 163 ? -20.44653 -9.76861 14.40587 1.000 25.90983 162 LYS A C 1
ATOM 1256 O O . LYS A 1 163 ? -19.98082 -8.70011 14.80581 1.000 24.04988 162 LYS A O 1
ATOM 1262 N N . LYS A 1 164 ? -21.73028 -9.91539 14.10561 1.000 22.86256 163 LYS A N 1
ATOM 1263 C CA . LYS A 1 164 ? -22.65539 -8.79215 14.07685 1.000 24.93753 163 LYS A CA 1
ATOM 1264 C C . LYS A 1 164 ? -23.51151 -8.79847 15.33356 1.000 25.37356 163 LYS A C 1
ATOM 1265 O O . LYS A 1 164 ? -23.92726 -9.85939 15.80748 1.000 24.62848 163 LYS A O 1
ATOM 1271 N N . GLU A 1 165 ? -23.78437 -7.60060 15.86182 1.000 26.52864 164 GLU A N 1
ATOM 1272 C CA . GLU A 1 165 ? -24.53027 -7.49466 17.11317 1.000 24.89107 164 GLU A CA 1
ATOM 1273 C C . GLU A 1 165 ? -25.91295 -8.12113 16.99515 1.000 24.90314 164 GLU A C 1
ATOM 1274 O O . GLU A 1 165 ? -26.41467 -8.71159 17.95951 1.000 25.31218 164 GLU A O 1
ATOM 1280 N N . GLU A 1 166 ? -26.54762 -7.99417 15.82306 1.000 28.11614 165 GLU A N 1
ATOM 1281 C CA . GLU A 1 166 ? -27.86145 -8.59860 15.61804 1.000 29.20891 165 GLU A CA 1
ATOM 1282 C C . GLU A 1 166 ? -27.81206 -10.10721 15.82371 1.000 27.24205 165 GLU A C 1
ATOM 1283 O O . GLU A 1 166 ? -28.72906 -10.69236 16.41069 1.000 25.27357 165 GLU A O 1
ATOM 1289 N N . ASP A 1 167 ? -26.74149 -10.74736 15.35129 1.000 25.51060 166 ASP A N 1
ATOM 1290 C CA . ASP A 1 167 ? -26.58487 -12.18913 15.49489 1.000 23.99814 166 ASP A CA 1
ATOM 1291 C C . ASP A 1 167 ? -26.28650 -12.58734 16.93546 1.000 24.16234 166 ASP A C 1
ATOM 1292 O O . ASP A 1 167 ? -26.76103 -13.63084 17.39957 1.000 22.52816 166 ASP A O 1
ATOM 1297 N N . ILE A 1 168 ? -25.52866 -11.76331 17.65789 1.000 21.55066 167 ILE A N 1
ATOM 1298 C CA . ILE A 1 168 ? -25.29542 -12.00479 19.08210 1.000 24.15738 167 ILE A CA 1
ATOM 1299 C C . ILE A 1 168 ? -26.60387 -11.90681 19.86309 1.000 22.65237 167 ILE A C 1
ATOM 1300 O O . ILE A 1 168 ? -26.89348 -12.73178 20.74121 1.000 20.94009 167 ILE A O 1
ATOM 1305 N N . ARG A 1 169 ? -27.40725 -10.88049 19.56549 1.000 23.96958 168 ARG A N 1
ATOM 1306 C CA . ARG A 1 169 ? -28.71360 -10.75374 20.20857 1.000 22.45189 168 ARG A CA 1
ATOM 1307 C C . ARG A 1 169 ? -29.59630 -11.95403 19.90637 1.000 23.85098 168 ARG A C 1
ATOM 1308 O O . ARG A 1 169 ? -30.28907 -12.46157 20.79541 1.000 24.50217 168 ARG A O 1
ATOM 1316 N N . MET A 1 170 ? -29.59670 -12.40593 18.64939 1.000 23.39037 169 MET A N 1
ATOM 1317 C CA . MET A 1 170 ? -30.40198 -13.56060 18.26226 1.000 24.84468 169 MET A CA 1
ATOM 1318 C C . MET A 1 170 ? -29.96867 -14.80240 19.02596 1.000 21.52093 169 MET A C 1
ATOM 1319 O O . MET A 1 170 ? -30.79951 -15.51689 19.59571 1.000 22.45753 169 MET A O 1
ATOM 1324 N N . ALA A 1 171 ? -28.65953 -15.06386 19.05700 1.000 22.62437 170 ALA A N 1
ATOM 1325 C CA . ALA A 1 171 ? -28.14942 -16.22050 19.78340 1.000 21.65987 170 ALA A CA 1
ATOM 1326 C C . ALA A 1 171 ? -28.59982 -16.20148 21.23786 1.000 20.82687 170 ALA A C 1
ATOM 1327 O O . ALA A 1 171 ? -29.03523 -17.22228 21.78006 1.000 22.04365 170 ALA A O 1
ATOM 1329 N N . LEU A 1 172 ? -28.50000 -15.04690 21.89654 1.000 18.92886 171 LEU A N 1
ATOM 1330 C CA . LEU A 1 172 ? -28.90607 -15.00218 23.29756 1.000 21.27304 171 LEU A CA 1
ATOM 1331 C C . LEU A 1 172 ? -30.40799 -15.20849 23.43736 1.000 21.98140 171 LEU A C 1
ATOM 1332 O O . LEU A 1 172 ? -30.86079 -15.90389 24.35409 1.000 21.88154 171 LEU A O 1
ATOM 1337 N N . ASP A 1 173 ? -31.18918 -14.61838 22.52689 1.000 25.19713 172 ASP A N 1
ATOM 1338 C CA . ASP A 1 173 ? -32.64482 -14.74625 22.57399 1.000 24.96249 172 ASP A CA 1
ATOM 1339 C C . ASP A 1 173 ? -33.09614 -16.18088 22.36774 1.000 24.83433 172 ASP A C 1
ATOM 1340 O O . ASP A 1 173 ? -34.13466 -16.58679 22.89735 1.000 25.94278 172 ASP A O 1
ATOM 1345 N N . LEU A 1 174 ? -32.34007 -16.95667 21.60022 1.000 22.47409 173 LEU A N 1
ATOM 1346 C CA . LEU A 1 174 ? -32.71104 -18.32115 21.26437 1.000 22.91518 173 LEU A CA 1
ATOM 1347 C C . LEU A 1 174 ? -32.18619 -19.35182 22.25962 1.000 23.30952 173 LEU A C 1
ATOM 1348 O O . LEU A 1 174 ? -32.42572 -20.54987 22.07275 1.000 23.37428 173 LEU A O 1
ATOM 1353 N N . GLY A 1 175 ? -31.49873 -18.92500 23.31584 1.000 21.21314 174 GLY A N 1
ATOM 1354 C CA . GLY A 1 175 ? -31.10304 -19.83359 24.36849 1.000 20.74404 174 GLY A CA 1
ATOM 1355 C C . GLY A 1 175 ? -29.70595 -20.39967 24.24721 1.000 17.97428 174 GLY A C 1
ATOM 1356 O O . GLY A 1 175 ? -29.38268 -21.35747 24.96017 1.000 18.44401 174 GLY A O 1
ATOM 1357 N N . PHE A 1 176 ? -28.86950 -19.84809 23.37278 1.000 17.25668 175 PHE A N 1
ATOM 1358 C CA . PHE A 1 176 ? -27.50668 -20.35154 23.26809 1.000 17.75353 175 PHE A CA 1
ATOM 1359 C C . PHE A 1 176 ? -26.74760 -20.06743 24.55540 1.000 20.00217 175 PHE A C 1
ATOM 1360 O O . PHE A 1 176 ? -26.96429 -19.04429 25.21491 1.000 19.81735 175 PHE A O 1
ATOM 1368 N N . THR A 1 177 ? -25.88586 -21.01070 24.93346 1.000 18.19377 176 THR A N 1
ATOM 1369 C CA . THR A 1 177 ? -25.18242 -20.95847 26.20603 1.000 17.40229 176 THR A CA 1
ATOM 1370 C C . THR A 1 177 ? -23.70456 -20.67149 26.03573 1.000 18.04800 176 THR A C 1
ATOM 1371 O O . THR A 1 177 ? -23.01900 -20.38472 27.02394 1.000 18.57373 176 THR A O 1
ATOM 1375 N N . MET A 1 178 ? -23.21026 -20.73420 24.80988 1.000 17.58121 177 MET A N 1
ATOM 1376 C CA . MET A 1 178 ? -21.84011 -20.41453 24.46313 1.000 16.15572 177 MET A CA 1
ATOM 1377 C C . MET A 1 178 ? -21.90041 -19.41145 23.32689 1.000 19.51228 177 MET A C 1
ATOM 1378 O O . MET A 1 178 ? -22.67051 -19.59948 22.38329 1.000 21.88033 177 MET A O 1
ATOM 1383 N N . LEU A 1 179 ? -21.14510 -18.32470 23.43521 1.000 15.10617 178 LEU A N 1
ATOM 1384 C CA . LEU A 1 179 ? -21.11712 -17.30183 22.39406 1.000 16.95255 178 LEU A CA 1
ATOM 1385 C C . LEU A 1 179 ? -19.68195 -17.11290 21.93281 1.000 17.61419 178 LEU A C 1
ATOM 1386 O O . LEU A 1 179 ? -18.82075 -16.73289 22.72815 1.000 19.69765 178 LEU A O 1
ATOM 1391 N N . THR A 1 180 ? -19.42666 -17.38408 20.65365 1.000 15.79731 179 THR A N 1
ATOM 1392 C CA . THR A 1 180 ? -18.09993 -17.25189 20.06619 1.000 16.46694 179 THR A CA 1
ATOM 1393 C C . THR A 1 180 ? -18.01049 -15.92632 19.32700 1.000 19.37911 179 THR A C 1
ATOM 1394 O O . THR A 1 180 ? -18.71331 -15.72306 18.33505 1.000 17.90024 179 THR A O 1
ATOM 1398 N N . LEU A 1 181 ? -17.14419 -15.03826 19.79737 1.000 16.68327 180 LEU A N 1
ATOM 1399 C CA . LEU A 1 181 ? -16.96431 -13.72341 19.18249 1.000 17.89244 180 LEU A CA 1
ATOM 1400 C C . LEU A 1 181 ? -15.78823 -13.77716 18.21866 1.000 21.68358 180 LEU A C 1
ATOM 1401 O O . LEU A 1 181 ? -14.62514 -13.85046 18.63805 1.000 20.19344 180 LEU A O 1
ATOM 1406 N N . ASP A 1 182 ? -16.09480 -13.71948 16.92725 1.000 19.23078 181 ASP A N 1
ATOM 1407 C CA . ASP A 1 182 ? -15.08653 -13.61529 15.88403 1.000 21.60367 181 ASP A CA 1
ATOM 1408 C C . ASP A 1 182 ? -14.56643 -12.18492 15.85122 1.000 25.58774 181 ASP A C 1
ATOM 1409 O O . ASP A 1 182 ? -15.31085 -11.25733 15.50676 1.000 24.03201 181 ASP A O 1
ATOM 1414 N N . CYS A 1 183 ? -13.28865 -12.00448 16.20376 1.000 21.19719 182 CYS A N 1
ATOM 1415 C CA . CYS A 1 183 ? -12.64873 -10.69233 16.22887 1.000 25.50691 182 CYS A CA 1
ATOM 1416 C C . CYS A 1 183 ? -11.66041 -10.51360 15.08009 1.000 30.56959 182 CYS A C 1
ATOM 1417 O O . CYS A 1 183 ? -10.80994 -9.61902 15.12933 1.000 30.52479 182 CYS A O 1
ATOM 1420 N N . SER A 1 184 ? -11.76370 -11.35097 14.04398 1.000 29.89646 183 SER A N 1
ATOM 1421 C CA . SER A 1 184 ? -10.80279 -11.30318 12.94596 1.000 33.60672 183 SER A CA 1
ATOM 1422 C C . SER A 1 184 ? -10.88961 -9.99813 12.16501 1.000 34.51324 183 SER A C 1
ATOM 1423 O O . SER A 1 184 ? -9.86978 -9.50285 11.67545 1.000 39.13493 183 SER A O 1
ATOM 1426 N N . GLU A 1 185 ? -12.08450 -9.41918 12.03996 1.000 35.57342 184 GLU A N 1
ATOM 1427 C CA . GLU A 1 185 ? -12.22167 -8.20017 11.24868 1.000 41.08443 184 GLU A CA 1
ATOM 1428 C C . GLU A 1 185 ? -11.63904 -6.97683 11.94824 1.000 41.70541 184 GLU A C 1
ATOM 1429 O O . GLU A 1 185 ? -11.35076 -5.97250 11.28334 1.000 38.47605 184 GLU A O 1
ATOM 1435 N N . GLN A 1 186 ? -11.45910 -7.03031 13.26555 1.000 35.42805 185 GLN A N 1
ATOM 1436 C CA . GLN A 1 186 ? -10.87082 -5.91444 13.98969 1.000 33.79728 185 GLN A CA 1
ATOM 1437 C C . GLN A 1 186 ? -9.35301 -5.99601 14.06378 1.000 30.10661 185 GLN A C 1
ATOM 1438 O O . GLN A 1 186 ? -8.71006 -5.00076 14.41123 1.000 34.12060 185 GLN A O 1
ATOM 1444 N N . ILE A 1 187 ? -8.77273 -7.15232 13.75106 1.000 29.80595 186 ILE A N 1
ATOM 1445 C CA . ILE A 1 187 ? -7.32737 -7.31681 13.79998 1.000 29.61437 186 ILE A CA 1
ATOM 1446 C C . ILE A 1 187 ? -6.68636 -6.49468 12.69025 1.000 36.36864 186 ILE A C 1
ATOM 1447 O O . ILE A 1 187 ? -7.14847 -6.50533 11.54203 1.000 36.77976 186 ILE A O 1
ATOM 1452 N N . ASP A 1 188 ? -5.61315 -5.78010 13.02298 1.000 32.36934 187 ASP A N 1
ATOM 1453 C CA . ASP A 1 188 ? -4.89635 -4.98520 12.02309 1.000 33.41298 187 ASP A CA 1
ATOM 1454 C C . ASP A 1 188 ? -3.76970 -5.84290 11.45384 1.000 34.77424 187 ASP A C 1
ATOM 1455 O O . ASP A 1 188 ? -2.64022 -5.84538 11.94677 1.000 32.93327 187 ASP A O 1
ATOM 1460 N N . ASN A 1 189 ? -4.07899 -6.57057 10.37827 1.000 38.81374 188 ASN A N 1
ATOM 1461 C CA . ASN A 1 189 ? -3.10401 -7.50269 9.82071 1.000 38.20359 188 ASN A CA 1
ATOM 1462 C C . ASN A 1 189 ? -1.96685 -6.78303 9.10064 1.000 42.31290 188 ASN A C 1
ATOM 1463 O O . ASN A 1 189 ? -0.83224 -7.27390 9.10004 1.000 42.75733 188 ASN A O 1
ATOM 1468 N N . GLU A 1 190 ? -2.23478 -5.62580 8.49070 1.000 45.13489 189 GLU A N 1
ATOM 1469 C CA . GLU A 1 190 ? -1.15311 -4.90639 7.82707 1.000 46.94324 189 GLU A CA 1
ATOM 1470 C C . GLU A 1 190 ? -0.14467 -4.39424 8.84920 1.000 40.91514 189 GLU A C 1
ATOM 1471 O O . GLU A 1 190 ? 1.06160 -4.37977 8.58735 1.000 42.86875 189 GLU A O 1
ATOM 1477 N N . ALA A 1 191 ? -0.61469 -4.01890 10.04471 1.000 38.57278 190 ALA A N 1
ATOM 1478 C CA . ALA A 1 191 ? 0.30738 -3.66135 11.11925 1.000 34.29205 190 ALA A CA 1
ATOM 1479 C C . ALA A 1 191 ? 1.16160 -4.84725 11.54712 1.000 37.04367 190 ALA A C 1
ATOM 1480 O O . ALA A 1 191 ? 2.28386 -4.65884 12.02762 1.000 34.50028 190 ALA A O 1
ATOM 1482 N N . ALA A 1 192 ? 0.64834 -6.07087 11.39917 1.000 38.12586 191 ALA A N 1
ATOM 1483 C CA . ALA A 1 192 ? 1.43819 -7.23581 11.78186 1.000 41.95895 191 ALA A CA 1
ATOM 1484 C C . ALA A 1 192 ? 2.55577 -7.50610 10.78151 1.000 40.88527 191 ALA A C 1
ATOM 1485 O O . ALA A 1 192 ? 3.60914 -8.02765 11.16103 1.000 45.51587 191 ALA A O 1
ATOM 1487 N N . GLN A 1 193 ? 2.35179 -7.14301 9.51307 1.000 44.20672 192 GLN A N 1
ATOM 1488 C CA . GLN A 1 193 ? 3.31850 -7.38411 8.44702 1.000 44.97426 192 GLN A CA 1
ATOM 1489 C C . GLN A 1 193 ? 4.21655 -6.18920 8.15824 1.000 48.23263 192 GLN A C 1
ATOM 1490 O O . GLN A 1 193 ? 5.22473 -6.34857 7.46052 1.000 45.38608 192 GLN A O 1
ATOM 1496 N N . ALA A 1 194 ? 3.88218 -5.00871 8.67071 1.000 41.94391 193 ALA A N 1
ATOM 1497 C CA . ALA A 1 194 ? 4.58297 -3.79416 8.28747 1.000 46.22662 193 ALA A CA 1
ATOM 1498 C C . ALA A 1 194 ? 5.98746 -3.76395 8.88400 1.000 46.57350 193 ALA A C 1
ATOM 1499 O O . ALA A 1 194 ? 6.30774 -4.48464 9.83275 1.000 46.44027 193 ALA A O 1
ATOM 1501 N N . GLY A 1 195 ? 6.83136 -2.90177 8.31095 1.000 46.47242 194 GLY A N 1
ATOM 1502 C CA . GLY A 1 195 ? 8.14627 -2.64712 8.86560 1.000 42.71143 194 GLY A CA 1
ATOM 1503 C C . GLY A 1 195 ? 8.08664 -1.98440 10.23316 1.000 43.96662 194 GLY A C 1
ATOM 1504 O O . GLY A 1 195 ? 7.06088 -1.46689 10.67766 1.000 47.69062 194 GLY A O 1
ATOM 1505 N N . GLU A 1 196 ? 9.24062 -1.97630 10.90225 1.000 41.67719 195 GLU A N 1
ATOM 1506 C CA . GLU A 1 196 ? 9.27870 -1.70603 12.33464 1.000 43.49732 195 GLU A CA 1
ATOM 1507 C C . GLU A 1 196 ? 9.36789 -0.21256 12.65749 1.000 47.80734 195 GLU A C 1
ATOM 1508 O O . GLU A 1 196 ? 8.92002 0.21012 13.73611 1.000 42.64859 195 GLU A O 1
ATOM 1514 N N . SER A 1 197 ? 9.91706 0.60911 11.74839 1.000 46.23416 196 SER A N 1
ATOM 1515 C CA . SER A 1 197 ? 9.79613 2.05253 11.93603 1.000 42.56102 196 SER A CA 1
ATOM 1516 C C . SER A 1 197 ? 8.37736 2.52429 11.64401 1.000 39.04113 196 SER A C 1
ATOM 1517 O O . SER A 1 197 ? 7.87991 3.43830 12.31133 1.000 37.58024 196 SER A O 1
ATOM 1520 N N . GLU A 1 198 ? 7.71536 1.90831 10.66029 1.000 41.64973 197 GLU A N 1
ATOM 1521 C CA . GLU A 1 198 ? 6.31869 2.22282 10.37467 1.000 41.86632 197 GLU A CA 1
ATOM 1522 C C . GLU A 1 198 ? 5.40744 1.82835 11.53616 1.000 43.71971 197 GLU A C 1
ATOM 1523 O O . GLU A 1 198 ? 4.42317 2.52234 11.82678 1.000 38.40986 197 GLU A O 1
ATOM 1529 N N . VAL A 1 199 ? 5.70603 0.70586 12.19997 1.000 42.17838 198 VAL A N 1
ATOM 1530 C CA . VAL A 1 199 ? 5.00198 0.36807 13.43677 1.000 39.75285 198 VAL A CA 1
ATOM 1531 C C . VAL A 1 199 ? 5.14007 1.50558 14.43653 1.000 39.50888 198 VAL A C 1
ATOM 1532 O O . VAL A 1 199 ? 4.14680 2.01206 14.97231 1.000 34.12791 198 VAL A O 1
ATOM 1536 N N . LYS A 1 200 ? 6.38191 1.93412 14.68654 1.000 40.19194 199 LYS A N 1
ATOM 1537 C CA . LYS A 1 200 ? 6.62588 3.06243 15.57789 1.000 40.01226 199 LYS A CA 1
ATOM 1538 C C . LYS A 1 200 ? 5.88328 4.31705 15.12447 1.000 42.17192 199 LYS A C 1
ATOM 1539 O O . LYS A 1 200 ? 5.45534 5.11684 15.96310 1.000 45.03665 199 LYS A O 1
ATOM 1545 N N . ARG A 1 201 ? 5.70079 4.49730 13.81438 1.000 37.40644 200 ARG A N 1
ATOM 1546 C CA . ARG A 1 201 ? 5.03318 5.69913 13.31720 1.000 41.98179 200 ARG A CA 1
ATOM 1547 C C . ARG A 1 201 ? 3.52668 5.62813 13.53789 1.000 41.08126 200 ARG A C 1
ATOM 1548 O O . ARG A 1 201 ? 2.90941 6.58381 14.02450 1.000 40.19027 200 ARG A O 1
ATOM 1556 N N . LYS A 1 202 ? 2.91072 4.51158 13.14777 1.000 38.87342 201 LYS A N 1
ATOM 1557 C CA . LYS A 1 202 ? 1.48702 4.32670 13.39954 1.000 35.23830 201 LYS A CA 1
ATOM 1558 C C . LYS A 1 202 ? 1.20259 4.31894 14.89659 1.000 35.46727 201 LYS A C 1
ATOM 1559 O O . LYS A 1 202 ? 0.18458 4.86471 15.34844 1.000 36.14505 201 LYS A O 1
ATOM 1565 N N . TYR A 1 203 ? 2.10860 3.73013 15.68301 1.000 33.85178 202 TYR A N 1
ATOM 1566 C CA . TYR A 1 203 ? 1.94852 3.72263 17.13468 1.000 35.86673 202 TYR A CA 1
ATOM 1567 C C . TYR A 1 203 ? 1.92069 5.13882 17.69905 1.000 36.31718 202 TYR A C 1
ATOM 1568 O O . TYR A 1 203 ? 1.16909 5.42791 18.63979 1.000 31.33782 202 TYR A O 1
ATOM 1577 N N . GLU A 1 204 ? 2.72777 6.04105 17.13571 1.000 38.55559 203 GLU A N 1
ATOM 1578 C CA . GLU A 1 204 ? 2.81483 7.38732 17.68827 1.000 38.67788 203 GLU A CA 1
ATOM 1579 C C . GLU A 1 204 ? 1.58150 8.23060 17.38272 1.000 32.97222 203 GLU A C 1
ATOM 1580 O O . GLU A 1 204 ? 1.39179 9.27460 18.01656 1.000 34.78921 203 GLU A O 1
ATOM 1586 N N . GLU A 1 205 ? 0.74358 7.81155 16.43400 1.000 33.13323 204 GLU A N 1
ATOM 1587 C CA . GLU A 1 205 ? -0.52629 8.48870 16.19404 1.000 32.16718 204 GLU A CA 1
ATOM 1588 C C . GLU A 1 205 ? -1.58776 8.15626 17.24368 1.000 33.32335 204 GLU A C 1
ATOM 1589 O O . GLU A 1 205 ? -2.64905 8.79189 17.25319 1.000 31.64384 204 GLU A O 1
ATOM 1595 N N . LEU A 1 206 ? -1.33106 7.18901 18.12380 1.000 26.69652 205 LEU A N 1
ATOM 1596 C CA . LEU A 1 206 ? -2.27859 6.86282 19.18064 1.000 28.70462 205 LEU A CA 1
ATOM 1597 C C . LEU A 1 206 ? -2.29481 7.95975 20.24843 1.000 25.30464 205 LEU A C 1
ATOM 1598 O O . LEU A 1 206 ? -1.31356 8.68568 20.41888 1.000 25.70421 205 LEU A O 1
ATOM 1603 N N . PRO A 1 207 ? -3.40101 8.10339 20.98574 1.000 24.00679 206 PRO A N 1
ATOM 1604 C CA . PRO A 1 207 ? -3.43119 9.08736 22.07529 1.000 22.78509 206 PRO A CA 1
ATOM 1605 C C . PRO A 1 207 ? -2.39386 8.77392 23.14268 1.000 27.20679 206 PRO A C 1
ATOM 1606 O O . PRO A 1 207 ? -2.07186 7.61247 23.40184 1.000 27.62893 206 PRO A O 1
ATOM 1610 N N . GLU A 1 208 ? -1.87372 9.82803 23.78313 1.000 25.53041 207 GLU A N 1
ATOM 1611 C CA . GLU A 1 208 ? -0.84589 9.61231 24.79570 1.000 28.52974 207 GLU A CA 1
ATOM 1612 C C . GLU A 1 208 ? -1.37530 8.79256 25.96907 1.000 30.39707 207 GLU A C 1
ATOM 1613 O O . GLU A 1 208 ? -0.63401 7.99435 26.55479 1.000 28.88787 207 GLU A O 1
ATOM 1619 N N . SER A 1 209 ? -2.64704 8.98033 26.33506 1.000 26.40133 208 SER A N 1
ATOM 1620 C CA . SER A 1 209 ? -3.22355 8.19837 27.42871 1.000 28.73068 208 SER A CA 1
ATOM 1621 C C . SER A 1 209 ? -3.15524 6.70381 27.13526 1.000 25.12102 208 SER A C 1
ATOM 1622 O O . SER A 1 209 ? -2.96316 5.89343 28.05062 1.000 29.37794 208 SER A O 1
ATOM 1625 N N . VAL A 1 210 ? -3.34525 6.32610 25.86925 1.000 23.13083 209 VAL A N 1
ATOM 1626 C CA . VAL A 1 210 ? -3.24141 4.93012 25.44980 1.000 25.18797 209 VAL A CA 1
ATOM 1627 C C . VAL A 1 210 ? -1.79688 4.46359 25.53644 1.000 29.75660 209 VAL A C 1
ATOM 1628 O O . VAL A 1 210 ? -1.49143 3.41134 26.11236 1.000 26.07609 209 VAL A O 1
ATOM 1632 N N . ARG A 1 211 ? -0.88498 5.24227 24.95339 1.000 25.69646 210 ARG A N 1
ATOM 1633 C CA . ARG A 1 211 ? 0.51697 4.84875 24.94779 1.000 30.51901 210 ARG A CA 1
ATOM 1634 C C . ARG A 1 211 ? 1.07392 4.79387 26.36060 1.000 28.77162 210 ARG A C 1
ATOM 1635 O O . ARG A 1 211 ? 1.89205 3.92048 26.67351 1.000 32.27348 210 ARG A O 1
ATOM 1643 N N . SER A 1 212 ? 0.60713 5.67665 27.24302 1.000 28.35155 211 SER A N 1
ATOM 1644 C CA . SER A 1 212 ? 1.04859 5.62595 28.63141 1.000 30.44989 211 SER A CA 1
ATOM 1645 C C . SER A 1 212 ? 0.51984 4.37941 29.33604 1.000 33.83608 211 SER A C 1
ATOM 1646 O O . SER A 1 212 ? 1.25273 3.73072 30.09470 1.000 33.18343 211 SER A O 1
ATOM 1649 N N . HIS A 1 213 ? -0.74630 4.02720 29.09559 1.000 26.37912 212 HIS A N 1
ATOM 1650 C CA . HIS A 1 213 ? -1.32218 2.84405 29.73252 1.000 28.33039 212 HIS A CA 1
ATOM 1651 C C . HIS A 1 213 ? -0.53072 1.59306 29.37534 1.000 27.16379 212 HIS A C 1
ATOM 1652 O O . HIS A 1 213 ? -0.17995 0.79372 30.25270 1.000 31.79491 212 HIS A O 1
ATOM 1659 N N . TYR A 1 214 ? -0.23730 1.40423 28.08887 1.000 27.04618 213 TYR A N 1
ATOM 1660 C CA . TYR A 1 214 ? 0.45664 0.18884 27.67882 1.000 24.55189 213 TYR A CA 1
ATOM 1661 C C . TYR A 1 214 ? 1.91035 0.20875 28.12321 1.000 32.54376 213 TYR A C 1
ATOM 1662 O O . TYR A 1 214 ? 2.43602 -0.80935 28.58498 1.000 31.66163 213 TYR A O 1
ATOM 1671 N N . GLU A 1 215 ? 2.57423 1.36075 28.01570 1.000 29.32595 214 GLU A N 1
ATOM 1672 C CA . GLU A 1 215 ? 3.98678 1.39887 28.37436 1.000 30.43112 214 GLU A CA 1
ATOM 1673 C C . GLU A 1 215 ? 4.18074 1.21154 29.87417 1.000 29.27474 214 GLU A C 1
ATOM 1674 O O . GLU A 1 215 ? 5.07843 0.47180 30.29879 1.000 33.23868 214 GLU A O 1
ATOM 1680 N N . ALA A 1 216 ? 3.32478 1.83177 30.69417 1.000 31.05985 215 ALA A N 1
ATOM 1681 C CA . ALA A 1 216 ? 3.45285 1.68570 32.14209 1.000 29.16482 215 ALA A CA 1
ATOM 1682 C C . ALA A 1 216 ? 3.20762 0.25207 32.59846 1.000 34.52837 215 ALA A C 1
ATOM 1683 O O . ALA A 1 216 ? 3.71149 -0.16303 33.64956 1.000 34.00176 215 ALA A O 1
ATOM 1685 N N . LYS A 1 217 ? 2.44294 -0.51492 31.83042 1.000 29.85036 216 LYS A N 1
ATOM 1686 C CA . LYS A 1 217 ? 2.09499 -1.87264 32.22630 1.000 32.30018 216 LYS A CA 1
ATOM 1687 C C . LYS A 1 217 ? 3.03650 -2.92875 31.65378 1.000 32.03181 216 LYS A C 1
ATOM 1688 O O . LYS A 1 217 ? 3.27862 -3.94278 32.31779 1.000 37.81090 216 LYS A O 1
ATOM 1694 N N . TYR A 1 218 ? 3.58190 -2.72519 30.45269 1.000 31.84533 217 TYR A N 1
ATOM 1695 C CA . TYR A 1 218 ? 4.32823 -3.76394 29.74367 1.000 32.30194 217 TYR A CA 1
ATOM 1696 C C . TYR A 1 218 ? 5.76252 -3.40447 29.38202 1.000 36.57791 217 TYR A C 1
ATOM 1697 O O . TYR A 1 218 ? 6.58791 -4.31206 29.27525 1.000 35.28574 217 TYR A O 1
ATOM 1706 N N . LEU A 1 219 ? 6.07764 -2.13072 29.14808 1.000 33.22419 218 LEU A N 1
ATOM 1707 C CA . LEU A 1 219 ? 7.34446 -1.79011 28.51265 1.000 33.40260 218 LEU A CA 1
ATOM 1708 C C . LEU A 1 219 ? 8.53417 -2.24261 29.35736 1.000 32.61597 218 LEU A C 1
ATOM 1709 O O . LEU A 1 219 ? 8.62838 -1.92493 30.54726 1.000 33.27943 218 LEU A O 1
ATOM 1714 N N . ASP A 1 220 ? 9.43348 -3.00205 28.72983 1.000 35.47273 219 ASP A N 1
ATOM 1715 C CA . ASP A 1 220 ? 10.66235 -3.48397 29.36971 1.000 37.52542 219 ASP A CA 1
ATOM 1716 C C . ASP A 1 220 ? 10.37145 -4.30741 30.62084 1.000 38.58764 219 ASP A C 1
ATOM 1717 O O . ASP A 1 220 ? 11.20876 -4.41015 31.52050 1.000 38.62901 219 ASP A O 1
ATOM 1722 N N . LYS A 1 221 ? 9.18757 -4.90939 30.68871 1.000 34.22190 220 LYS A N 1
ATOM 1723 C CA . LYS A 1 221 ? 8.79318 -5.72376 31.82552 1.000 33.88630 220 LYS A CA 1
ATOM 1724 C C . LYS A 1 221 ? 8.83662 -7.19615 31.43915 1.000 28.92766 220 LYS A C 1
ATOM 1725 O O . LYS A 1 221 ? 8.69522 -7.55107 30.26471 1.000 30.48759 220 LYS A O 1
ATOM 1731 N N . THR A 1 222 ? 9.08019 -8.04482 32.43642 1.000 33.33855 221 THR A N 1
ATOM 1732 C CA . THR A 1 222 ? 9.10940 -9.49310 32.26449 1.000 31.00238 221 THR A CA 1
ATOM 1733 C C . THR A 1 222 ? 8.05728 -10.10655 33.16923 1.000 27.60658 221 THR A C 1
ATOM 1734 O O . THR A 1 222 ? 8.01914 -9.81640 34.36934 1.000 27.28960 221 THR A O 1
ATOM 1738 N N . PHE A 1 223 ? 7.20003 -10.94406 32.59348 1.000 28.67627 222 PHE A N 1
ATOM 1739 C CA . PHE A 1 223 ? 6.15140 -11.62176 33.33717 1.000 28.45207 222 PHE A CA 1
ATOM 1740 C C . PHE A 1 223 ? 6.47599 -13.10507 33.41894 1.000 23.93663 222 PHE A C 1
ATOM 1741 O O . PHE A 1 223 ? 6.85941 -13.71549 32.41927 1.000 26.11091 222 PHE A O 1
ATOM 1749 N N . GLN A 1 224 ? 6.33413 -13.66974 34.61158 1.000 28.27378 223 GLN A N 1
ATOM 1750 C CA . GLN A 1 224 ? 6.62650 -15.07877 34.84814 1.000 27.17405 223 GLN A CA 1
ATOM 1751 C C . GLN A 1 224 ? 5.30519 -15.82336 34.72638 1.000 28.20949 223 GLN A C 1
ATOM 1752 O O . GLN A 1 224 ? 4.42970 -15.70641 35.58816 1.000 33.64164 223 GLN A O 1
ATOM 1758 N N . VAL A 1 225 ? 5.15352 -16.56731 33.63365 1.000 27.04051 224 VAL A N 1
ATOM 1759 C CA . VAL A 1 225 ? 3.96100 -17.37196 33.40358 1.000 26.72469 224 VAL A CA 1
ATOM 1760 C C . VAL A 1 225 ? 4.36843 -18.82850 33.56971 1.000 27.63811 224 VAL A C 1
ATOM 1761 O O . VAL A 1 225 ? 4.73605 -19.50007 32.59915 1.000 26.36572 224 VAL A O 1
ATOM 1765 N N . GLY A 1 226 ? 4.34012 -19.31544 34.80766 1.000 31.39083 225 GLY A N 1
ATOM 1766 C CA . GLY A 1 226 ? 4.96584 -20.57574 35.12034 1.000 28.73753 225 GLY A CA 1
ATOM 1767 C C . GLY A 1 226 ? 6.43588 -20.53229 34.75673 1.000 29.69661 225 GLY A C 1
ATOM 1768 O O . GLY A 1 226 ? 7.14317 -19.56144 35.05281 1.000 29.23031 225 GLY A O 1
ATOM 1769 N N . PRO A 1 227 ? 6.92222 -21.57588 34.07966 1.000 27.40588 226 PRO A N 1
ATOM 1770 C CA . PRO A 1 227 ? 8.34082 -21.62743 33.70413 1.000 28.00254 226 PRO A CA 1
ATOM 1771 C C . PRO A 1 227 ? 8.70008 -20.73989 32.52786 1.000 30.99526 226 PRO A C 1
ATOM 1772 O O . PRO A 1 227 ? 9.85358 -20.75930 32.08656 1.000 29.82951 226 PRO A O 1
ATOM 1776 N N . HIS A 1 228 ? 7.75586 -19.95955 32.01543 1.000 26.02198 227 HIS A N 1
ATOM 1777 C CA . HIS A 1 228 ? 7.95849 -19.15890 30.81976 1.000 27.91478 227 HIS A CA 1
ATOM 1778 C C . HIS A 1 228 ? 8.07624 -17.69034 31.19155 1.000 27.39830 227 HIS A C 1
ATOM 1779 O O . HIS A 1 228 ? 7.24452 -17.16327 31.93265 1.000 30.62639 227 HIS A O 1
ATOM 1786 N N . ALA A 1 229 ? 9.11313 -17.04427 30.68699 1.000 27.26282 228 ALA A N 1
ATOM 1787 C CA . ALA A 1 229 ? 9.29135 -15.61149 30.85078 1.000 27.54187 228 ALA A CA 1
ATOM 1788 C C . ALA A 1 229 ? 8.81235 -14.92985 29.57895 1.000 28.38162 228 ALA A C 1
ATOM 1789 O O . ALA A 1 229 ? 9.21550 -15.31309 28.47588 1.000 26.69160 228 ALA A O 1
ATOM 1791 N N . ILE A 1 230 ? 7.92386 -13.95219 29.73310 1.000 27.79150 229 ILE A N 1
ATOM 1792 C CA . ILE A 1 230 ? 7.39107 -13.17825 28.61615 1.000 26.54799 229 ILE A CA 1
ATOM 1793 C C . ILE A 1 230 ? 7.83838 -11.73838 28.81255 1.000 23.95039 229 ILE A C 1
ATOM 1794 O O . ILE A 1 230 ? 7.48064 -11.10362 29.81101 1.000 26.02344 229 ILE A O 1
ATOM 1799 N N . HIS A 1 231 ? 8.63267 -11.23593 27.87730 1.000 29.62640 230 HIS A N 1
ATOM 1800 C CA . HIS A 1 231 ? 9.23016 -9.91394 27.98328 1.000 33.31476 230 HIS A CA 1
ATOM 1801 C C . HIS A 1 231 ? 8.73094 -9.04313 26.84080 1.000 26.78102 230 HIS A C 1
ATOM 1802 O O . HIS A 1 231 ? 8.59513 -9.51046 25.70701 1.000 29.90076 230 HIS A O 1
ATOM 1809 N N . PHE A 1 232 ? 8.44656 -7.78027 27.14685 1.000 32.72910 231 PHE A N 1
ATOM 1810 C CA . PHE A 1 232 ? 8.01335 -6.80611 26.14901 1.000 32.51047 231 PHE A CA 1
ATOM 1811 C C . PHE A 1 232 ? 9.06204 -5.71004 26.04875 1.000 34.17177 231 PHE A C 1
ATOM 1812 O O . PHE A 1 232 ? 9.30308 -4.98919 27.02162 1.000 32.33995 231 PHE A O 1
ATOM 1820 N N . ASP A 1 233 ? 9.68999 -5.59953 24.88515 1.000 32.92688 232 ASP A N 1
ATOM 1821 C CA . ASP A 1 233 ? 10.44600 -4.40380 24.56155 1.000 39.70496 232 ASP A CA 1
ATOM 1822 C C . ASP A 1 233 ? 9.54744 -3.47481 23.74574 1.000 40.59619 232 ASP A C 1
ATOM 1823 O O . ASP A 1 233 ? 8.40825 -3.81288 23.41497 1.000 36.02588 232 ASP A O 1
ATOM 1828 N N . ALA A 1 234 ? 10.05903 -2.28800 23.40982 1.000 38.42570 233 ALA A N 1
ATOM 1829 C CA . ALA A 1 234 ? 9.21848 -1.30196 22.73878 1.000 32.48729 233 ALA A CA 1
ATOM 1830 C C . ALA A 1 234 ? 8.70980 -1.81888 21.40216 1.000 36.58318 233 ALA A C 1
ATOM 1831 O O . ALA A 1 234 ? 7.52555 -1.66137 21.08039 1.000 35.17639 233 ALA A O 1
ATOM 1833 N N . ALA A 1 235 ? 9.58275 -2.45766 20.61712 1.000 33.68474 234 ALA A N 1
ATOM 1834 C CA . ALA A 1 235 ? 9.19471 -2.88977 19.27899 1.000 35.34842 234 ALA A CA 1
ATOM 1835 C C . ALA A 1 235 ? 8.07542 -3.92689 19.32259 1.000 34.97628 234 ALA A C 1
ATOM 1836 O O . ALA A 1 235 ? 7.12849 -3.85737 18.53000 1.000 34.79230 234 ALA A O 1
ATOM 1838 N N . THR A 1 236 ? 8.17230 -4.90854 20.22280 1.000 37.86748 235 THR A N 1
ATOM 1839 C CA . THR A 1 236 ? 7.11552 -5.91341 20.31207 1.000 35.46514 235 THR A CA 1
ATOM 1840 C C . THR A 1 236 ? 5.83073 -5.31505 20.88296 1.000 32.45503 235 THR A C 1
ATOM 1841 O O . THR A 1 236 ? 4.73561 -5.58873 20.37499 1.000 34.01376 235 THR A O 1
ATOM 1845 N N . LEU A 1 237 ? 5.95078 -4.47927 21.91839 1.000 31.62613 236 LEU A N 1
ATOM 1846 C CA . LEU A 1 237 ? 4.77693 -3.84051 22.51485 1.000 30.04396 236 LEU A CA 1
ATOM 1847 C C . LEU A 1 237 ? 4.02543 -2.99037 21.49487 1.000 30.99766 236 LEU A C 1
ATOM 1848 O O . LEU A 1 237 ? 2.79862 -3.09169 21.37330 1.000 29.81629 236 LEU A O 1
ATOM 1853 N N . MET A 1 238 ? 4.74591 -2.14992 20.74222 1.000 30.82161 237 MET A N 1
ATOM 1854 C CA . MET A 1 238 ? 4.08610 -1.27896 19.77008 1.000 28.42706 237 MET A CA 1
ATOM 1855 C C . MET A 1 238 ? 3.35322 -2.07989 18.70700 1.000 29.73974 237 MET A C 1
ATOM 1856 O O . MET A 1 238 ? 2.22505 -1.74034 18.32556 1.000 24.98121 237 MET A O 1
ATOM 1861 N N . ARG A 1 239 ? 3.99171 -3.12487 18.18138 1.000 24.05592 238 ARG A N 1
ATOM 1862 C CA . ARG A 1 239 ? 3.30504 -3.93167 17.18825 1.000 29.83380 238 ARG A CA 1
ATOM 1863 C C . ARG A 1 239 ? 2.07031 -4.59164 17.79375 1.000 25.80650 238 ARG A C 1
ATOM 1864 O O . ARG A 1 239 ? 0.99484 -4.57680 17.18800 1.000 25.91525 238 ARG A O 1
ATOM 1872 N N . ASP A 1 240 ? 2.20307 -5.15638 18.99851 1.000 31.01130 239 ASP A N 1
ATOM 1873 C CA . ASP A 1 240 ? 1.06529 -5.80870 19.64888 1.000 26.54312 239 ASP A CA 1
ATOM 1874 C C . ASP A 1 240 ? -0.10699 -4.84837 19.83066 1.000 28.26609 239 ASP A C 1
ATOM 1875 O O . ASP A 1 240 ? -1.26078 -5.21518 19.58122 1.000 25.15504 239 ASP A O 1
ATOM 1880 N N . VAL A 1 241 ? 0.16625 -3.62331 20.28249 1.000 25.36669 240 VAL A N 1
ATOM 1881 C CA . VAL A 1 241 ? -0.90574 -2.64311 20.45668 1.000 26.20239 240 VAL A CA 1
ATOM 1882 C C . VAL A 1 241 ? -1.58435 -2.35396 19.11979 1.000 25.00817 240 VAL A C 1
ATOM 1883 O O . VAL A 1 241 ? -2.81693 -2.33341 19.01744 1.000 24.62604 240 VAL A O 1
ATOM 1887 N N . LEU A 1 242 ? -0.79307 -2.14844 18.06133 1.000 24.15364 241 LEU A N 1
ATOM 1888 C CA . LEU A 1 242 ? -1.38373 -1.82787 16.76432 1.000 25.34616 241 LEU A CA 1
ATOM 1889 C C . LEU A 1 242 ? -2.21826 -2.98094 16.21789 1.000 25.15946 241 LEU A C 1
ATOM 1890 O O . LEU A 1 242 ? -3.27637 -2.75850 15.61961 1.000 26.49547 241 LEU A O 1
ATOM 1895 N N . VAL A 1 243 ? -1.75495 -4.22041 16.40312 1.000 22.89072 242 VAL A N 1
ATOM 1896 C CA . VAL A 1 243 ? -2.44896 -5.35880 15.81444 1.000 24.83894 242 VAL A CA 1
ATOM 1897 C C . VAL A 1 243 ? -3.75656 -5.63735 16.55040 1.000 22.33389 242 VAL A C 1
ATOM 1898 O O . VAL A 1 243 ? -4.77128 -5.97417 15.92859 1.000 23.86232 242 VAL A O 1
ATOM 1902 N N . TYR A 1 244 ? -3.75586 -5.50248 17.87900 1.000 23.71481 243 TYR A N 1
ATOM 1903 C CA . TYR A 1 244 ? -4.80725 -6.07111 18.70721 1.000 23.79947 243 TYR A CA 1
ATOM 1904 C C . TYR A 1 244 ? -5.68480 -5.06692 19.44889 1.000 24.33745 243 TYR A C 1
ATOM 1905 O O . TYR A 1 244 ? -6.74941 -5.47030 19.92910 1.000 22.81958 243 TYR A O 1
ATOM 1914 N N . ARG A 1 245 ? -5.29275 -3.79057 19.56610 1.000 22.14914 244 ARG A N 1
ATOM 1915 C CA . ARG A 1 245 ? -6.02514 -2.88322 20.45464 1.000 23.40059 244 ARG A CA 1
ATOM 1916 C C . ARG A 1 245 ? -7.48603 -2.75310 20.04427 1.000 26.26457 244 ARG A C 1
ATOM 1917 O O . ARG A 1 245 ? -8.38546 -2.81220 20.89174 1.000 23.01021 244 ARG A O 1
ATOM 1925 N N . GLU A 1 246 ? -7.74668 -2.55764 18.74613 1.000 25.08482 245 GLU A N 1
ATOM 1926 C CA . GLU A 1 246 ? -9.12863 -2.39370 18.30913 1.000 25.42465 245 GLU A CA 1
ATOM 1927 C C . GLU A 1 246 ? -9.93694 -3.65939 18.57182 1.000 25.26260 245 GLU A C 1
ATOM 1928 O O . GLU A 1 246 ? -11.11783 -3.58843 18.93301 1.000 22.84318 245 GLU A O 1
ATOM 1934 N N . ALA A 1 247 ? -9.31090 -4.82674 18.41049 1.000 23.28043 246 ALA A N 1
ATOM 1935 C CA . ALA A 1 247 ? -10.00342 -6.07517 18.70822 1.000 23.41266 246 ALA A CA 1
ATOM 1936 C C . ALA A 1 247 ? -10.29201 -6.20439 20.19895 1.000 20.77171 246 ALA A C 1
ATOM 1937 O O . ALA A 1 247 ? -11.36478 -6.67504 20.58701 1.000 20.85254 246 ALA A O 1
ATOM 1939 N N . ILE A 1 248 ? -9.33956 -5.80315 21.04257 1.000 19.22320 247 ILE A N 1
ATOM 1940 C CA . ILE A 1 248 ? -9.54431 -5.83453 22.49130 1.000 20.68195 247 ILE A CA 1
ATOM 1941 C C . ILE A 1 248 ? -10.71317 -4.94102 22.87670 1.000 22.43825 247 ILE A C 1
ATOM 1942 O O . ILE A 1 248 ? -11.57659 -5.32257 23.67602 1.000 18.39133 247 ILE A O 1
ATOM 1947 N N . GLN A 1 249 ? -10.75241 -3.73020 22.31596 1.000 18.75496 248 GLN A N 1
ATOM 1948 C CA . GLN A 1 249 ? -11.85286 -2.82123 22.61671 1.000 20.62891 248 GLN A CA 1
ATOM 1949 C C . GLN A 1 249 ? -13.18430 -3.43077 22.21485 1.000 19.82293 248 GLN A C 1
ATOM 1950 O O . GLN A 1 249 ? -14.19312 -3.25281 22.90947 1.000 20.80085 248 GLN A O 1
ATOM 1956 N N . PHE A 1 250 ? -13.19441 -4.16327 21.10120 1.000 19.95592 249 PHE A N 1
ATOM 1957 C CA . PHE A 1 250 ? -14.40785 -4.80567 20.61311 1.000 20.25101 249 PHE A CA 1
ATOM 1958 C C . PHE A 1 250 ? -14.83288 -5.93777 21.53840 1.000 21.39699 249 PHE A C 1
ATOM 1959 O O . PHE A 1 250 ? -16.02535 -6.09985 21.81797 1.000 20.95876 249 PHE A O 1
ATOM 1967 N N . MET A 1 251 ? -13.86743 -6.72685 22.02078 1.000 18.67047 250 MET A N 1
ATOM 1968 C CA . MET A 1 251 ? -14.15843 -7.76223 23.00913 1.000 19.47352 250 MET A CA 1
ATOM 1969 C C . MET A 1 251 ? -14.83290 -7.16812 24.24128 1.000 18.04978 250 MET A C 1
ATOM 1970 O O . MET A 1 251 ? -15.86224 -7.67000 24.71145 1.000 18.61299 250 MET A O 1
ATOM 1975 N N . ILE A 1 252 ? -14.25022 -6.09988 24.78738 1.000 17.06349 251 ILE A N 1
ATOM 1976 C CA . ILE A 1 252 ? -14.78474 -5.49665 26.00197 1.000 18.24864 251 ILE A CA 1
ATOM 1977 C C . ILE A 1 252 ? -16.18707 -4.95507 25.75323 1.000 18.63541 251 ILE A C 1
ATOM 1978 O O . ILE A 1 252 ? -17.08872 -5.12737 26.58064 1.000 19.37251 251 ILE A O 1
ATOM 1983 N N . TYR A 1 253 ? -16.38204 -4.28686 24.61479 1.000 19.59522 252 TYR A N 1
ATOM 1984 C CA . TYR A 1 253 ? -17.67066 -3.67831 24.28990 1.000 20.36872 252 TYR A CA 1
ATOM 1985 C C . TYR A 1 253 ? -18.77347 -4.72693 24.21684 1.000 20.13889 252 TYR A C 1
ATOM 1986 O O . TYR A 1 253 ? -19.86620 -4.54344 24.76969 1.000 20.44022 252 TYR A O 1
ATOM 1995 N N . ILE A 1 254 ? -18.49623 -5.84229 23.54382 1.000 20.66473 253 ILE A N 1
ATOM 1996 C CA . ILE A 1 254 ? -19.48095 -6.91832 23.43730 1.000 18.45495 253 ILE A CA 1
ATOM 1997 C C . ILE A 1 254 ? -19.73072 -7.55046 24.80192 1.000 20.36045 253 ILE A C 1
ATOM 1998 O O . ILE A 1 254 ? -20.87898 -7.81941 25.18346 1.000 17.17550 253 ILE A O 1
ATOM 2003 N N . TYR A 1 255 ? -18.66030 -7.82462 25.55166 1.000 16.65742 254 TYR A N 1
ATOM 2004 C CA . TYR A 1 255 ? -18.83674 -8.41794 26.87392 1.000 17.03163 254 TYR A CA 1
ATOM 2005 C C . TYR A 1 255 ? -19.74900 -7.55602 27.74349 1.000 19.80194 254 TYR A C 1
ATOM 2006 O O . TYR A 1 255 ? -20.69862 -8.05607 28.36256 1.000 18.21421 254 TYR A O 1
ATOM 2015 N N . GLU A 1 256 ? -19.48797 -6.24792 27.78187 1.000 19.42573 255 GLU A N 1
ATOM 2016 C CA . GLU A 1 256 ? -20.26237 -5.38732 28.66567 1.000 21.19667 255 GLU A CA 1
ATOM 2017 C C . GLU A 1 256 ? -21.67792 -5.17000 28.14562 1.000 22.52509 255 GLU A C 1
ATOM 2018 O O . GLU A 1 256 ? -22.61678 -5.08943 28.94426 1.000 22.70455 255 GLU A O 1
ATOM 2024 N N . LYS A 1 257 ? -21.85689 -5.10284 26.82486 1.000 21.41480 256 LYS A N 1
ATOM 2025 C CA . LYS A 1 257 ? -23.18108 -4.81849 26.27209 1.000 21.63207 256 LYS A CA 1
ATOM 2026 C C . LYS A 1 257 ? -24.09947 -6.03554 26.33932 1.000 22.85525 256 LYS A C 1
ATOM 2027 O O . LYS A 1 257 ? -25.29610 -5.89228 26.62323 1.000 23.89845 256 LYS A O 1
ATOM 2033 N N . TYR A 1 258 ? -23.56226 -7.23875 26.10280 1.000 20.05465 257 TYR A N 1
ATOM 2034 C CA . TYR A 1 258 ? -24.38642 -8.41928 25.84482 1.000 22.99313 257 TYR A CA 1
ATOM 2035 C C . TYR A 1 258 ? -24.14651 -9.59705 26.78282 1.000 23.22992 257 TYR A C 1
ATOM 2036 O O . TYR A 1 258 ? -25.09571 -10.32671 27.08098 1.000 22.24842 257 TYR A O 1
ATOM 2045 N N . ILE A 1 259 ? -22.92067 -9.82936 27.23167 1.000 20.71437 258 ILE A N 1
ATOM 2046 C CA . ILE A 1 259 ? -22.63986 -11.02247 28.03780 1.000 20.14644 258 ILE A CA 1
ATOM 2047 C C . ILE A 1 259 ? -22.92974 -10.77663 29.51041 1.000 20.69645 258 ILE A C 1
ATOM 2048 O O . ILE A 1 259 ? -23.67782 -11.52763 30.14008 1.000 21.88885 258 ILE A O 1
ATOM 2053 N N . GLN A 1 260 ? -22.31453 -9.72839 30.06717 1.000 20.44557 259 GLN A N 1
ATOM 2054 C CA . GLN A 1 260 ? -22.55665 -9.32024 31.44421 1.000 22.39693 259 GLN A CA 1
ATOM 2055 C C . GLN A 1 260 ? -24.04558 -9.15631 31.72063 1.000 24.02466 259 GLN A C 1
ATOM 2056 O O . GLN A 1 260 ? -24.52339 -9.47479 32.81564 1.000 28.56168 259 GLN A O 1
ATOM 2062 N N . THR A 1 261 ? -24.79137 -8.67341 30.72950 1.000 24.04225 260 THR A N 1
ATOM 2063 C CA . THR A 1 261 ? -26.20250 -8.33851 30.86500 1.000 25.56730 260 THR A CA 1
ATOM 2064 C C . THR A 1 261 ? -27.14498 -9.49644 30.54579 1.000 26.64100 260 THR A C 1
ATOM 2065 O O . THR A 1 261 ? -28.36285 -9.29077 30.53591 1.000 25.76105 260 THR A O 1
ATOM 2069 N N . ALA A 1 262 ? -26.62741 -10.70153 30.28696 1.000 23.62029 261 ALA A N 1
ATOM 2070 C CA . ALA A 1 262 ? -27.48788 -11.75018 29.74134 1.000 24.29101 261 ALA A CA 1
ATOM 2071 C C . ALA A 1 262 ? -28.51080 -12.27495 30.74305 1.000 22.57846 261 ALA A C 1
ATOM 2072 O O . ALA A 1 262 ? -29.50030 -12.88885 30.32557 1.000 25.46279 261 ALA A O 1
ATOM 2074 N N . GLY A 1 263 ? -28.29710 -12.08379 32.04139 1.000 22.42295 262 GLY A N 1
ATOM 2075 C CA . GLY A 1 263 ? -29.23765 -12.59109 33.02513 1.000 25.48651 262 GLY A CA 1
ATOM 2076 C C . GLY A 1 263 ? -29.17359 -14.08177 33.27152 1.000 26.94404 262 GLY A C 1
ATOM 2077 O O . GLY A 1 263 ? -30.01674 -14.61093 34.00753 1.000 23.11909 262 GLY A O 1
ATOM 2078 N N . ARG A 1 264 ? -28.19702 -14.76961 32.68504 1.000 20.44109 263 ARG A N 1
ATOM 2079 C CA . ARG A 1 264 ? -27.97402 -16.19432 32.87072 1.000 19.59142 263 ARG A CA 1
ATOM 2080 C C . ARG A 1 264 ? -26.51372 -16.45107 32.52796 1.000 21.90032 263 ARG A C 1
ATOM 2081 O O . ARG A 1 264 ? -25.84189 -15.59628 31.94453 1.000 20.79929 263 ARG A O 1
ATOM 2089 N N . ALA A 1 265 ? -26.02737 -17.63004 32.90255 1.000 20.52648 264 ALA A N 1
ATOM 2090 C CA . ALA A 1 265 ? -24.63910 -17.98881 32.62946 1.000 21.08584 264 ALA A CA 1
ATOM 2091 C C . ALA A 1 265 ? -24.40952 -18.17444 31.12933 1.000 21.40861 264 ALA A C 1
ATOM 2092 O O . ALA A 1 265 ? -25.18674 -18.85519 30.44876 1.000 21.35271 264 ALA A O 1
ATOM 2094 N N . VAL A 1 266 ? -23.32866 -17.58016 30.62024 1.000 19.68882 265 VAL A N 1
ATOM 2095 C CA . VAL A 1 266 ? -22.96046 -17.67174 29.21025 1.000 22.05963 265 VAL A CA 1
ATOM 2096 C C . VAL A 1 266 ? -21.46018 -17.90584 29.13872 1.000 21.55938 265 VAL A C 1
ATOM 2097 O O . VAL A 1 266 ? -20.68435 -17.20356 29.79617 1.000 23.59904 265 VAL A O 1
ATOM 2101 N N . ASP A 1 267 ? -21.05137 -18.89265 28.35857 1.000 17.42930 266 ASP A N 1
ATOM 2102 C CA . ASP A 1 267 ? -19.63375 -19.15703 28.14536 1.000 16.46182 266 ASP A CA 1
ATOM 2103 C C . ASP A 1 267 ? -19.18499 -18.33999 26.94502 1.000 17.44276 266 ASP A C 1
ATOM 2104 O O . ASP A 1 267 ? -19.66972 -18.55789 25.83124 1.000 18.78166 266 ASP A O 1
ATOM 2109 N N . PHE A 1 268 ? -18.26886 -17.40297 27.17798 1.000 16.81441 267 PHE A N 1
ATOM 2110 C CA . PHE A 1 268 ? -17.85745 -16.40975 26.19132 1.000 16.36318 267 PHE A CA 1
ATOM 2111 C C . PHE A 1 268 ? -16.51986 -16.84313 25.61195 1.000 16.53343 267 PHE A C 1
ATOM 2112 O O . PHE A 1 268 ? -15.51750 -16.87288 26.32793 1.000 17.18693 267 PHE A O 1
ATOM 2120 N N . GLU A 1 269 ? -16.50065 -17.20273 24.32248 1.000 15.49888 268 GLU A N 1
ATOM 2121 C CA . GLU A 1 269 ? -15.26762 -17.58366 23.64364 1.000 17.15922 268 GLU A CA 1
ATOM 2122 C C . GLU A 1 269 ? -14.79826 -16.43094 22.77303 1.000 16.96010 268 GLU A C 1
ATOM 2123 O O . GLU A 1 269 ? -15.59475 -15.84688 22.03406 1.000 17.12939 268 GLU A O 1
ATOM 2129 N N . ILE A 1 270 ? -13.51846 -16.09522 22.86849 1.000 16.01602 269 ILE A N 1
ATOM 2130 C CA . ILE A 1 270 ? -12.92575 -15.07544 22.01423 1.000 16.07113 269 ILE A CA 1
ATOM 2131 C C . ILE A 1 270 ? -12.15742 -15.78908 20.91223 1.000 19.02313 269 ILE A C 1
ATOM 2132 O O . ILE A 1 270 ? -11.27107 -16.60496 21.18598 1.000 19.96008 269 ILE A O 1
ATOM 2137 N N . SER A 1 271 ? -12.49884 -15.48873 19.66512 1.000 20.92968 270 SER A N 1
ATOM 2138 C CA . SER A 1 271 ? -11.93236 -16.18693 18.51858 1.000 23.43729 270 SER A CA 1
ATOM 2139 C C . SER A 1 271 ? -11.10200 -15.21113 17.70140 1.000 27.55083 270 SER A C 1
ATOM 2140 O O . SER A 1 271 ? -11.60117 -14.16574 17.26671 1.000 27.91097 270 SER A O 1
ATOM 2143 N N . ILE A 1 272 ? -9.82672 -15.53938 17.52326 1.000 25.53194 271 ILE A N 1
ATOM 2144 C CA . ILE A 1 272 ? -8.95987 -14.79837 16.61703 1.000 32.14389 271 ILE A CA 1
ATOM 2145 C C . ILE A 1 272 ? -8.19702 -15.81312 15.77255 1.000 28.52385 271 ILE A C 1
ATOM 2146 O O . ILE A 1 272 ? -7.04544 -15.57987 15.39463 1.000 34.21990 271 ILE A O 1
ATOM 2151 N N . ASP A 1 273 ? -8.84391 -16.94481 15.46429 1.000 30.69460 272 ASP A N 1
ATOM 2152 C CA . ASP A 1 273 ? -8.17446 -18.04154 14.77343 1.000 31.40895 272 ASP A CA 1
ATOM 2153 C C . ASP A 1 273 ? -8.23347 -17.92168 13.25866 1.000 34.02742 272 ASP A C 1
ATOM 2154 O O . ASP A 1 273 ? -7.49850 -18.63784 12.57090 1.000 32.76799 272 ASP A O 1
ATOM 2159 N N . GLU A 1 274 ? -9.08411 -17.04919 12.72239 1.000 37.15909 273 GLU A N 1
ATOM 2160 C CA . GLU A 1 274 ? -9.13337 -16.79403 11.28374 1.000 37.20190 273 GLU A CA 1
ATOM 2161 C C . GLU A 1 274 ? -8.38422 -15.51862 10.92153 1.000 41.35141 273 GLU A C 1
ATOM 2162 O O . GLU A 1 274 ? -8.85913 -14.69789 10.13181 1.000 48.25260 273 GLU A O 1
ATOM 2168 N N . THR A 1 275 ? -7.20133 -15.34249 11.50507 1.000 41.31493 274 THR A N 1
ATOM 2169 C CA . THR A 1 275 ? -6.29442 -14.24046 11.22269 1.000 42.71384 274 THR A CA 1
ATOM 2170 C C . THR A 1 275 ? -5.25033 -14.69603 10.20790 1.000 47.93447 274 THR A C 1
ATOM 2171 O O . THR A 1 275 ? -4.94603 -15.88601 10.10346 1.000 50.11565 274 THR A O 1
ATOM 2175 N N . LEU A 1 276 ? -4.71956 -13.74818 9.43079 1.000 47.88257 275 LEU A N 1
ATOM 2176 C CA . LEU A 1 276 ? -3.62230 -14.09921 8.53590 1.000 48.99237 275 LEU A CA 1
ATOM 2177 C C . LEU A 1 276 ? -2.31421 -14.26933 9.29853 1.000 46.15052 275 LEU A C 1
ATOM 2178 O O . LEU A 1 276 ? -1.47528 -15.09141 8.91166 1.000 53.17633 275 LEU A O 1
ATOM 2183 N N . THR A 1 277 ? -2.12147 -13.51674 10.37696 1.000 45.58070 276 THR A N 1
ATOM 2184 C CA . THR A 1 277 ? -0.89696 -13.72096 11.14689 1.000 42.65599 276 THR A CA 1
ATOM 2185 C C . THR A 1 277 ? -1.16334 -14.65982 12.32233 1.000 37.04519 276 THR A C 1
ATOM 2186 O O . THR A 1 277 ? -2.22326 -14.58048 12.94779 1.000 35.58851 276 THR A O 1
ATOM 2188 N N . PRO A 1 278 ? -0.22874 -15.55415 12.64074 1.000 35.83271 277 PRO A N 1
ATOM 2189 C CA . PRO A 1 278 ? -0.39672 -16.40098 13.82874 1.000 32.64397 277 PRO A CA 1
ATOM 2190 C C . PRO A 1 278 ? -0.36332 -15.57758 15.10655 1.000 31.08411 277 PRO A C 1
ATOM 2191 O O . PRO A 1 278 ? 0.26663 -14.51994 15.17727 1.000 31.73081 277 PRO A O 1
ATOM 2195 N N . THR A 1 279 ? -1.06106 -16.06954 16.13029 1.000 27.30941 278 THR A N 1
ATOM 2196 C CA . THR A 1 279 ? -1.07357 -15.37880 17.41360 1.000 27.34270 278 THR A CA 1
ATOM 2197 C C . THR A 1 279 ? 0.18450 -15.75131 18.18375 1.000 28.98477 278 THR A C 1
ATOM 2198 O O . THR A 1 279 ? 0.30663 -16.88257 18.67188 1.000 29.79462 278 THR A O 1
ATOM 2202 N N . ALA A 1 280 ? 1.10909 -14.80411 18.31612 1.000 26.42816 279 ALA A N 1
ATOM 2203 C CA . ALA A 1 280 ? 2.28512 -15.03298 19.13849 1.000 31.83970 279 ALA A CA 1
ATOM 2204 C C . ALA A 1 280 ? 1.86518 -15.22966 20.59190 1.000 29.14856 279 ALA A C 1
ATOM 2205 O O . ALA A 1 280 ? 0.94319 -14.55236 21.06788 1.000 24.92700 279 ALA A O 1
ATOM 2207 N N . PRO A 1 281 ? 2.50551 -16.14499 21.32579 1.000 26.24705 280 PRO A N 1
ATOM 2208 C CA . PRO A 1 281 ? 2.17555 -16.27550 22.75820 1.000 25.72409 280 PRO A CA 1
ATOM 2209 C C . PRO A 1 281 ? 2.28774 -14.96187 23.52943 1.000 25.86370 280 PRO A C 1
ATOM 2210 O O . PRO A 1 281 ? 1.44961 -14.67985 24.40145 1.000 26.92712 280 PRO A O 1
ATOM 2214 N N . GLY A 1 282 ? 3.27465 -14.12239 23.20882 1.000 27.04168 281 GLY A N 1
ATOM 2215 C CA . GLY A 1 282 ? 3.37467 -12.83883 23.89037 1.000 22.39047 281 GLY A CA 1
ATOM 2216 C C . GLY A 1 282 ? 2.20324 -11.91282 23.59213 1.000 27.06440 281 GLY A C 1
ATOM 2217 O O . GLY A 1 282 ? 1.75246 -11.16317 24.46634 1.000 25.93995 281 GLY A O 1
ATOM 2218 N N . SER A 1 283 ? 1.70606 -11.93730 22.35316 1.000 24.97144 282 SER A N 1
ATOM 2219 C CA . SER A 1 283 ? 0.51999 -11.15031 22.02197 1.000 19.84907 282 SER A CA 1
ATOM 2220 C C . SER A 1 283 ? -0.70068 -11.68969 22.75250 1.000 21.68532 282 SER A C 1
ATOM 2221 O O . SER A 1 283 ? -1.53292 -10.92105 23.24903 1.000 20.36548 282 SER A O 1
ATOM 2224 N N . HIS A 1 284 ? -0.81406 -13.01531 22.81386 1.000 21.73943 283 HIS A N 1
ATOM 2225 C CA . HIS A 1 284 ? -1.87977 -13.66603 23.57615 1.000 20.16497 283 HIS A CA 1
ATOM 2226 C C . HIS A 1 284 ? -1.88522 -13.18572 25.02507 1.000 22.65252 283 HIS A C 1
ATOM 2227 O O . HIS A 1 284 ? -2.93895 -12.83422 25.57560 1.000 20.02391 283 HIS A O 1
ATOM 2234 N N . PHE A 1 285 ? -0.70985 -13.14718 25.65726 1.000 21.05047 284 PHE A N 1
ATOM 2235 C CA . PHE A 1 285 ? -0.61657 -12.64249 27.02296 1.000 21.15317 284 PHE A CA 1
ATOM 2236 C C . PHE A 1 285 ? -1.16855 -11.22464 27.13092 1.000 22.37338 284 PHE A C 1
ATOM 2237 O O . PHE A 1 285 ? -1.91537 -10.90557 28.06192 1.000 19.37065 284 PHE A O 1
ATOM 2245 N N . LEU A 1 286 ? -0.77816 -10.34435 26.20658 1.000 22.34809 285 LEU A N 1
ATOM 2246 C CA . LEU A 1 286 ? -1.22871 -8.95637 26.29308 1.000 21.89787 285 LEU A CA 1
ATOM 2247 C C . LEU A 1 286 ? -2.74495 -8.85503 26.14443 1.000 19.20834 285 LEU A C 1
ATOM 2248 O O . LEU A 1 286 ? -3.40494 -8.13953 26.90811 1.000 20.14654 285 LEU A O 1
ATOM 2253 N N . VAL A 1 287 ? -3.31087 -9.57030 25.17248 1.000 19.84088 286 VAL A N 1
ATOM 2254 C CA . VAL A 1 287 ? -4.75721 -9.54019 24.96954 1.000 19.11646 286 VAL A CA 1
ATOM 2255 C C . VAL A 1 287 ? -5.46906 -10.00581 26.23213 1.000 18.94116 286 VAL A C 1
ATOM 2256 O O . VAL A 1 287 ? -6.36800 -9.32973 26.74449 1.000 17.43934 286 VAL A O 1
ATOM 2260 N N . ALA A 1 288 ? -5.04427 -11.15261 26.77300 1.000 17.55646 287 ALA A N 1
ATOM 2261 C CA . ALA A 1 288 ? -5.70033 -11.69952 27.95948 1.000 16.99601 287 ALA A CA 1
ATOM 2262 C C . ALA A 1 288 ? -5.54303 -10.76720 29.14961 1.000 17.50424 287 ALA A C 1
ATOM 2263 O O . ALA A 1 288 ? -6.50660 -10.50748 29.87717 1.000 18.22705 287 ALA A O 1
ATOM 2265 N N . SER A 1 289 ? -4.33927 -10.22372 29.34135 1.000 16.51719 288 SER A N 1
ATOM 2266 C CA . SER A 1 289 ? -4.10107 -9.34317 30.47331 1.000 17.50092 288 SER A CA 1
ATOM 2267 C C . SER A 1 289 ? -5.00561 -8.12089 30.41352 1.000 19.36115 288 SER A C 1
ATOM 2268 O O . SER A 1 289 ? -5.52906 -7.67329 31.43817 1.000 19.55692 288 SER A O 1
ATOM 2271 N N . GLU A 1 290 ? -5.19918 -7.56587 29.21762 1.000 18.63411 289 GLU A N 1
ATOM 2272 C CA 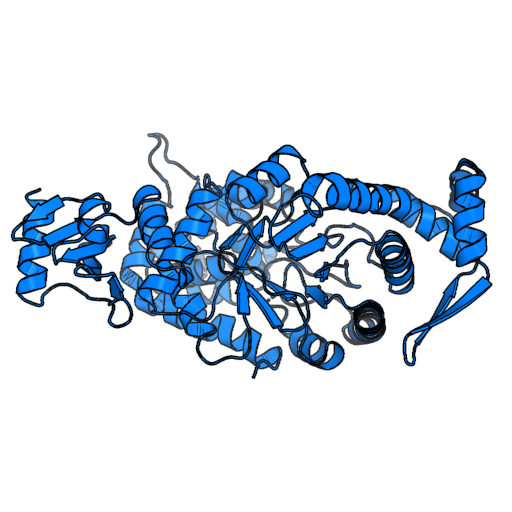. GLU A 1 290 ? -6.05761 -6.39583 29.08742 1.000 16.79123 289 GLU A CA 1
ATOM 2273 C C . GLU A 1 290 ? -7.50634 -6.73887 29.37775 1.000 17.21821 289 GLU A C 1
ATOM 2274 O O . GLU A 1 290 ? -8.21546 -5.96143 30.02109 1.000 20.11306 289 GLU A O 1
ATOM 2280 N N . LEU A 1 291 ? -7.97563 -7.87677 28.87054 1.000 17.27586 290 LEU A N 1
ATOM 2281 C CA . LEU A 1 291 ? -9.36071 -8.26786 29.10014 1.000 18.32481 290 LEU A CA 1
ATOM 2282 C C . LEU A 1 291 ? -9.60122 -8.57811 30.56601 1.000 22.83898 290 LEU A C 1
ATOM 2283 O O . LEU A 1 291 ? -10.59220 -8.13613 31.15447 1.000 16.94098 290 LEU A O 1
ATOM 2288 N N . ILE A 1 292 ? -8.71388 -9.37043 31.16657 1.000 22.31417 291 ILE A N 1
ATOM 2289 C CA . ILE A 1 292 ? -8.90337 -9.73975 32.56268 1.000 23.63390 291 ILE A CA 1
ATOM 2290 C C . ILE A 1 292 ? -8.82647 -8.49953 33.44740 1.000 25.31062 291 ILE A C 1
ATOM 2291 O O . ILE A 1 292 ? -9.58332 -8.35496 34.41962 1.000 26.25735 291 ILE A O 1
ATOM 2296 N N . GLY A 1 293 ? -7.96600 -7.54475 33.07840 1.000 22.30457 292 GLY A N 1
ATOM 2297 C CA . GLY A 1 293 ? -7.91349 -6.28232 33.79686 1.000 23.28070 292 GLY A CA 1
ATOM 2298 C C . GLY A 1 293 ? -9.20818 -5.49365 33.73547 1.000 26.59654 292 GLY A C 1
ATOM 2299 O O . GLY A 1 293 ? -9.50186 -4.70743 34.63655 1.000 27.54186 292 GLY A O 1
ATOM 2300 N N . LYS A 1 294 ? -10.00541 -5.69429 32.68393 1.000 21.63720 293 LYS A N 1
ATOM 2301 C CA . LYS A 1 294 ? -11.27941 -5.00232 32.53822 1.000 21.88970 293 LYS A CA 1
ATOM 2302 C C . LYS A 1 294 ? -12.46369 -5.84776 32.99624 1.000 20.96067 293 LYS A C 1
ATOM 2303 O O . LYS A 1 294 ? -13.61008 -5.54468 32.64025 1.000 21.14385 293 LYS A O 1
ATOM 2309 N N . ASN A 1 295 ? -12.20444 -6.90684 33.76489 1.000 20.16764 294 ASN A N 1
ATOM 2310 C CA . ASN A 1 295 ? -13.22634 -7.73002 34.40470 1.000 22.87983 294 ASN A CA 1
ATOM 2311 C C . ASN A 1 295 ? -14.01854 -8.57012 33.41057 1.000 19.90623 294 ASN A C 1
ATOM 2312 O O . ASN A 1 295 ? -15.14476 -8.98527 33.70652 1.000 21.16107 294 ASN A O 1
ATOM 2317 N N . VAL A 1 296 ? -13.44582 -8.85885 32.24580 1.000 18.04182 295 VAL A N 1
ATOM 2318 C CA . VAL A 1 296 ? -14.12312 -9.69290 31.25665 1.000 17.98837 295 VAL A CA 1
ATOM 2319 C C . VAL A 1 296 ? -14.02862 -11.15107 31.69351 1.000 17.18286 295 VAL A C 1
ATOM 2320 O O . VAL A 1 296 ? -12.95618 -11.61978 32.09353 1.000 18.44345 295 VAL A O 1
ATOM 2324 N N . ASP A 1 297 ? -15.15406 -11.87271 31.61224 1.000 16.81716 296 ASP A N 1
ATOM 2325 C CA . ASP A 1 297 ? -15.24969 -13.27076 32.03323 1.000 19.99074 296 ASP A CA 1
ATOM 2326 C C . ASP A 1 297 ? -15.11384 -14.14720 30.79161 1.000 17.80281 296 ASP A C 1
ATOM 2327 O O . ASP A 1 297 ? -16.03750 -14.22837 29.98251 1.000 19.85167 296 ASP A O 1
ATOM 2332 N N . ILE A 1 298 ? -13.96069 -14.78383 30.63792 1.000 16.43594 297 ILE A N 1
ATOM 2333 C CA . ILE A 1 298 ? -13.62211 -15.51987 29.42112 1.000 17.04984 297 ILE A CA 1
ATOM 2334 C C . ILE A 1 298 ? -13.77416 -17.01170 29.68641 1.000 16.59985 297 ILE A C 1
ATOM 2335 O O . ILE A 1 298 ? -13.22032 -17.52732 30.66163 1.000 17.06908 297 ILE A O 1
ATOM 2340 N N . PHE A 1 299 ? -14.50042 -17.71300 28.80138 1.000 15.03150 298 PHE A N 1
ATOM 2341 C CA . PHE A 1 299 ? -14.55297 -19.17333 28.83535 1.000 16.45859 298 PHE A CA 1
ATOM 2342 C C . PHE A 1 299 ? -13.35133 -19.76111 28.11385 1.000 15.77555 298 PHE A C 1
ATOM 2343 O O . PHE A 1 299 ? -12.66498 -20.64875 28.64164 1.000 13.47451 298 PHE A O 1
ATOM 2351 N N . SER A 1 300 ? -13.04704 -19.23609 26.92699 1.000 13.77352 299 SER A N 1
ATOM 2352 C CA . SER A 1 300 ? -11.96665 -19.79362 26.13010 1.000 15.77686 299 SER A CA 1
ATOM 2353 C C . SER A 1 300 ? -11.42376 -18.73489 25.18564 1.000 16.72489 299 SER A C 1
ATOM 2354 O O . SER A 1 300 ? -12.08239 -17.73164 24.89206 1.000 15.13180 299 SER A O 1
ATOM 2357 N N . MET A 1 301 ? -10.19478 -18.97072 24.73396 1.000 16.29301 300 MET A N 1
ATOM 2358 C CA . MET A 1 301 ? -9.51529 -18.14651 23.74572 1.000 16.75179 300 MET A CA 1
ATOM 2359 C C . MET A 1 301 ? -9.07997 -19.05625 22.61271 1.000 17.37812 300 MET A C 1
ATOM 2360 O O . MET A 1 301 ? -8.47476 -20.10163 22.86057 1.000 16.43477 300 MET A O 1
ATOM 2365 N N . ALA A 1 302 ? -9.39739 -18.66965 21.38003 1.000 20.44410 301 ALA A N 1
ATOM 2366 C CA . ALA A 1 302 ? -9.00861 -19.46475 20.21806 1.000 22.67418 301 ALA A CA 1
ATOM 2367 C C . ALA A 1 302 ? -7.95715 -18.69062 19.44724 1.000 25.06183 301 ALA A C 1
ATOM 2368 O O . ALA A 1 302 ? -8.30379 -17.82788 18.62912 1.000 24.43339 301 ALA A O 1
ATOM 2370 N N . PRO A 1 303 ? -6.67365 -18.91842 19.69358 1.000 21.75691 302 PRO A N 1
ATOM 2371 C CA . PRO A 1 303 ? -5.64420 -18.22169 18.92233 1.000 24.31224 302 PRO A CA 1
ATOM 2372 C C . PRO A 1 303 ? -5.47201 -18.87141 17.55766 1.000 24.28187 302 PRO A C 1
ATOM 2373 O O . PRO A 1 303 ? -6.02159 -19.93140 17.26763 1.000 23.26844 302 PRO A O 1
ATOM 2377 N N . ARG A 1 304 ? -4.73645 -18.17809 16.69632 1.000 28.51526 303 ARG A N 1
ATOM 2378 C CA . ARG A 1 304 ? -4.24222 -18.78549 15.46672 1.000 27.19844 303 ARG A CA 1
ATOM 2379 C C . ARG A 1 304 ? -2.86551 -19.35424 15.77953 1.000 23.68391 303 ARG A C 1
ATOM 2380 O O . ARG A 1 304 ? -1.92617 -18.60875 16.07504 1.000 25.89776 303 ARG A O 1
ATOM 2388 N N . PHE A 1 305 ? -2.75706 -20.67769 15.75820 1.000 24.77800 304 PHE A N 1
ATOM 2389 C CA . PHE A 1 305 ? -1.50025 -21.33130 16.07393 1.000 23.31823 304 PHE A CA 1
ATOM 2390 C C . PHE A 1 305 ? -0.52710 -21.26516 14.90004 1.000 23.37472 304 PHE A C 1
ATOM 2391 O O . PHE A 1 305 ? -0.92030 -21.16221 13.73326 1.000 20.26954 304 PHE A O 1
ATOM 2399 N N . ILE A 1 306 ? 0.76424 -21.33082 15.22945 1.000 21.12314 305 ILE A N 1
ATOM 2400 C CA . ILE A 1 306 ? 1.79044 -21.44873 14.20600 1.000 19.25950 305 ILE A CA 1
ATOM 2401 C C . ILE A 1 306 ? 1.50183 -22.66438 13.32347 1.000 17.25024 305 ILE A C 1
ATOM 2402 O O . ILE A 1 306 ? 1.03098 -23.69832 13.80265 1.000 19.73826 305 ILE A O 1
ATOM 2407 N N . GLY A 1 307 ? 1.74560 -22.52345 12.02229 1.000 19.41490 306 GLY A N 1
ATOM 2408 C CA . GLY A 1 307 ? 1.36627 -23.55391 11.05966 1.000 18.85679 306 GLY A CA 1
ATOM 2409 C C . GLY A 1 307 ? -0.01702 -23.30276 10.48093 1.000 18.06808 306 GLY A C 1
ATOM 2410 O O . GLY A 1 307 ? -0.52722 -22.18062 10.49295 1.000 17.90581 306 GLY A O 1
ATOM 2411 N N . GLU A 1 308 ? -0.63508 -24.36560 9.96231 1.000 16.59079 307 GLU A N 1
ATOM 2412 C CA . GLU A 1 308 ? -1.97438 -24.23305 9.39861 1.000 14.51463 307 GLU A CA 1
ATOM 2413 C C . GLU A 1 308 ? -2.90608 -25.33059 9.89179 1.000 15.18839 307 GLU A C 1
ATOM 2414 O O . GLU A 1 308 ? -2.51943 -26.49862 9.98688 1.000 15.70916 307 GLU A O 1
ATOM 2420 N N . PHE A 1 309 ? -4.14579 -24.93401 10.16935 1.000 15.23174 308 PHE A N 1
ATOM 2421 C CA . PHE A 1 309 ? -5.25101 -25.81312 10.55424 1.000 15.35352 308 PHE A CA 1
ATOM 2422 C C . PHE A 1 309 ? -6.31059 -25.69265 9.47009 1.000 15.24584 308 PHE A C 1
ATOM 2423 O O . PHE A 1 309 ? -7.27616 -24.93803 9.62883 1.000 17.61625 308 PHE A O 1
ATOM 2431 N N . GLN A 1 310 ? -6.14196 -26.43503 8.37275 1.000 13.90586 309 GLN A N 1
ATOM 2432 C CA . GLN A 1 310 ? -7.10735 -26.41962 7.28277 1.000 15.13245 309 GLN A CA 1
ATOM 2433 C C . GLN A 1 310 ? -8.19288 -27.46396 7.51845 1.000 15.11137 309 GLN A C 1
ATOM 2434 O O . GLN A 1 310 ? -7.98642 -28.46662 8.21402 1.000 15.84398 309 GLN A O 1
ATOM 2440 N N . LYS A 1 311 ? -9.35295 -27.22639 6.90628 1.000 15.72567 310 LYS A N 1
ATOM 2441 C CA . LYS A 1 311 ? -10.45530 -28.17613 7.00419 1.000 17.53749 310 LYS A CA 1
ATOM 2442 C C . LYS A 1 311 ? -10.07961 -29.52789 6.40374 1.000 17.31148 310 LYS A C 1
ATOM 2443 O O . LYS A 1 311 ? -9.51046 -29.60259 5.31125 1.000 15.75672 310 LYS A O 1
ATOM 2449 N N . GLY A 1 312 ? -10.42829 -30.60441 7.12334 1.000 14.96547 311 GLY A N 1
ATOM 2450 C CA . GLY A 1 312 ? -10.47180 -31.94576 6.56947 1.000 15.68720 311 GLY A CA 1
ATOM 2451 C C . GLY A 1 312 ? -9.20613 -32.75320 6.72881 1.000 15.55554 311 GLY A C 1
ATOM 2452 O O . GLY A 1 312 ? -9.22848 -33.97799 6.51544 1.000 16.80130 311 GLY A O 1
ATOM 2453 N N . ILE A 1 313 ? -8.10524 -32.11504 7.10810 1.000 15.58861 312 ILE A N 1
ATOM 2454 C CA . ILE A 1 313 ? -6.79749 -32.74153 7.07357 1.000 14.83504 312 ILE A CA 1
ATOM 2455 C C . ILE A 1 313 ? -6.10379 -32.53156 8.41287 1.000 13.41095 312 ILE A C 1
ATOM 2456 O O . ILE A 1 313 ? -6.55421 -31.76076 9.25756 1.000 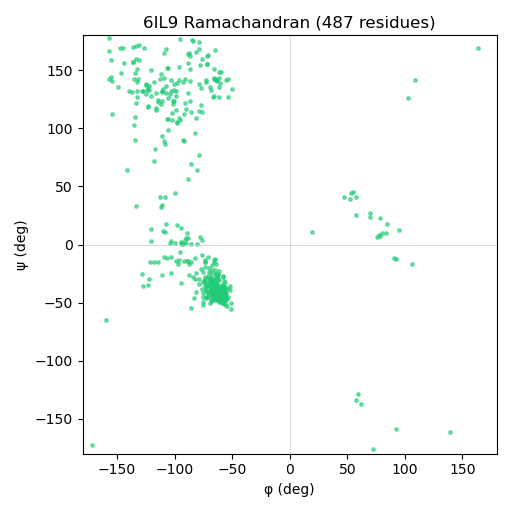14.80341 312 ILE A O 1
ATOM 2461 N N . ASP A 1 314 ? -4.97049 -33.20831 8.58002 1.000 13.35172 313 ASP A N 1
ATOM 2462 C CA . ASP A 1 314 ? -4.12936 -33.03110 9.75941 1.000 14.72404 313 ASP A CA 1
ATOM 2463 C C . ASP A 1 314 ? -3.29116 -31.75187 9.64514 1.000 16.00592 313 ASP A C 1
ATOM 2464 O O . ASP A 1 314 ? -3.28599 -31.06015 8.62243 1.000 14.81330 313 ASP A O 1
ATOM 2469 N N . TYR A 1 315 ? -2.58154 -31.44898 10.73130 1.000 13.60835 314 TYR A N 1
ATOM 2470 C CA . TYR A 1 315 ? -1.75988 -30.24496 10.85528 1.000 14.04804 314 TYR A CA 1
ATOM 2471 C C . TYR A 1 315 ? -0.75105 -30.09043 9.71654 1.000 16.03043 314 TYR A C 1
ATOM 2472 O O . TYR A 1 315 ? -0.16727 -31.06673 9.24249 1.000 14.85890 314 TYR A O 1
ATOM 2481 N N . ILE A 1 316 ? -0.54179 -28.84354 9.28546 1.000 13.27262 315 ILE A N 1
ATOM 2482 C CA . ILE A 1 316 ? 0.53261 -28.47811 8.35859 1.000 13.78284 315 ILE A CA 1
ATOM 2483 C C . ILE A 1 316 ? 1.54767 -27.64203 9.12432 1.000 15.64634 315 ILE A C 1
ATOM 2484 O O . ILE A 1 316 ? 1.19941 -26.59580 9.68372 1.000 15.38727 315 ILE A O 1
ATOM 2489 N N . GLY A 1 317 ? 2.80694 -28.07683 9.12756 1.000 13.85654 316 GLY A N 1
ATOM 2490 C CA . GLY A 1 317 ? 3.84355 -27.27343 9.73627 1.000 15.32859 316 GLY A CA 1
ATOM 2491 C C . GLY A 1 317 ? 4.81446 -28.13499 10.51452 1.000 17.53556 316 GLY A C 1
ATOM 2492 O O . GLY A 1 317 ? 4.91582 -29.33945 10.29884 1.000 15.80855 316 GLY A O 1
ATOM 2493 N N . ASP A 1 318 ? 5.54933 -27.47927 11.40992 1.000 18.59178 317 ASP A N 1
ATOM 2494 C CA . ASP A 1 318 ? 6.60248 -28.10364 12.20388 1.000 18.02932 317 ASP A CA 1
ATOM 2495 C C . ASP A 1 318 ? 6.02494 -28.34007 13.59211 1.000 18.88429 317 ASP A C 1
ATOM 2496 O O . ASP A 1 318 ? 5.82546 -27.38583 14.35531 1.000 16.93506 317 ASP A O 1
ATOM 2501 N N . ILE A 1 319 ? 5.74884 -29.61172 13.90435 1.000 17.76160 318 ILE A N 1
ATOM 2502 C CA . ILE A 1 319 ? 5.04597 -29.97455 15.13330 1.000 18.09662 318 ILE A CA 1
ATOM 2503 C C . ILE A 1 319 ? 5.89427 -29.69741 16.36343 1.000 18.67655 318 ILE A C 1
ATOM 2504 O O . ILE A 1 319 ? 5.35054 -29.47929 17.45541 1.000 18.37538 318 ILE A O 1
ATOM 2509 N N . ALA A 1 320 ? 7.22196 -29.67070 16.21915 1.000 18.88556 319 ALA A N 1
ATOM 2510 C CA . ALA A 1 320 ? 8.06026 -29.28436 17.34723 1.000 20.04581 319 ALA A CA 1
ATOM 2511 C C . ALA A 1 320 ? 7.85733 -27.81473 17.69527 1.000 18.61246 319 ALA A C 1
ATOM 2512 O O . ALA A 1 320 ? 7.77883 -27.45445 18.87810 1.000 19.48511 319 ALA A O 1
ATOM 2514 N N . GLN A 1 321 ? 7.76888 -26.95242 16.67798 1.000 20.06610 320 GLN A N 1
ATOM 2515 C CA . GLN A 1 321 ? 7.50296 -25.54331 16.93589 1.000 18.67952 320 GLN A CA 1
ATOM 2516 C C . GLN A 1 321 ? 6.08777 -25.35292 17.45270 1.000 18.70310 320 GLN A C 1
ATOM 2517 O O . GLN A 1 321 ? 5.85863 -24.54252 18.35876 1.000 17.13225 320 GLN A O 1
ATOM 2523 N N . PHE A 1 322 ? 5.12644 -26.10178 16.89860 1.000 17.38124 321 PHE A N 1
ATOM 2524 C CA . PHE A 1 322 ? 3.77253 -26.04846 17.43296 1.000 17.50299 321 PHE A CA 1
ATOM 2525 C C . PHE A 1 322 ? 3.76755 -26.37988 18.92007 1.000 16.94175 321 PHE A C 1
ATOM 2526 O O . PHE A 1 322 ? 3.09848 -25.70206 19.70952 1.000 15.14626 321 PHE A O 1
ATOM 2534 N N . GLU A 1 323 ? 4.52550 -27.41328 19.32196 1.000 15.28998 322 GLU A N 1
ATOM 2535 C CA . GLU A 1 323 ? 4.54163 -27.80926 20.72728 1.000 16.12898 322 GLU A CA 1
ATOM 2536 C C . GLU A 1 323 ? 5.15047 -26.71443 21.59697 1.000 16.03441 322 GLU A C 1
ATOM 2537 O O . GLU A 1 323 ? 4.62241 -26.40166 22.67280 1.000 14.38804 322 GLU A O 1
ATOM 2543 N N . ARG A 1 324 ? 6.24708 -26.10405 21.14033 1.000 15.03155 323 ARG A N 1
ATOM 2544 C CA . ARG A 1 324 ? 6.88896 -25.06788 21.95094 1.000 17.08035 323 ARG A CA 1
ATOM 2545 C C . ARG A 1 324 ? 5.95542 -23.88781 22.18771 1.000 17.56240 323 ARG A C 1
ATOM 2546 O O . ARG A 1 324 ? 5.88743 -23.35844 23.30413 1.000 17.63131 323 ARG A O 1
ATOM 2554 N N . GLU A 1 325 ? 5.22360 -23.46998 21.15708 1.000 13.99285 324 GLU A N 1
ATOM 2555 C CA . GLU A 1 325 ? 4.28299 -22.36789 21.32082 1.000 14.68055 324 GLU A CA 1
ATOM 2556 C C . GLU A 1 325 ? 3.06527 -22.79524 22.12948 1.000 17.43853 324 GLU A C 1
ATOM 2557 O O . GLU A 1 325 ? 2.57362 -22.02277 22.96510 1.000 16.51298 324 GLU A O 1
ATOM 2563 N N . LEU A 1 326 ? 2.57410 -24.02242 21.90759 1.000 17.21813 325 LEU A N 1
ATOM 2564 C CA . LEU A 1 326 ? 1.44455 -24.51081 22.69724 1.000 14.42450 325 LEU A CA 1
ATOM 2565 C C . LEU A 1 326 ? 1.76570 -24.48545 24.18647 1.000 16.55128 325 LEU A C 1
ATOM 2566 O O . LEU A 1 326 ? 0.90726 -24.15073 25.00823 1.000 16.31391 325 LEU A O 1
ATOM 2571 N N . ALA A 1 327 ? 3.00369 -24.83167 24.55303 1.000 15.27082 326 ALA A N 1
ATOM 2572 C CA . ALA A 1 327 ? 3.38448 -24.82272 25.96230 1.000 17.23136 326 ALA A CA 1
ATOM 2573 C C . ALA A 1 327 ? 3.13586 -23.45597 26.58909 1.000 15.87635 326 ALA A C 1
ATOM 2574 O O . ALA A 1 327 ? 2.57623 -23.36511 27.68981 1.000 15.85827 326 ALA A O 1
ATOM 2576 N N . VAL A 1 328 ? 3.52831 -22.38280 25.89403 1.000 16.73220 327 VAL A N 1
ATOM 2577 C CA . VAL A 1 328 ? 3.33584 -21.03530 26.42771 1.000 16.91469 327 VAL A CA 1
ATOM 2578 C C . VAL A 1 328 ? 1.86312 -20.63876 26.38038 1.000 15.92360 327 VAL A C 1
ATOM 2579 O O . VAL A 1 328 ? 1.32631 -20.08201 27.34734 1.000 15.20060 327 VAL A O 1
ATOM 2583 N N . HIS A 1 329 ? 1.19402 -20.89933 25.24829 1.000 15.38247 328 HIS A N 1
ATOM 2584 C CA . HIS A 1 329 ? -0.23422 -20.60542 25.12566 1.000 15.68633 328 HIS A CA 1
ATOM 2585 C C . HIS A 1 329 ? -1.01648 -21.25171 26.25623 1.000 16.05214 328 HIS A C 1
ATOM 2586 O O . HIS A 1 329 ? -1.89527 -20.62441 26.85744 1.000 13.69875 328 HIS A O 1
ATOM 2593 N N . ALA A 1 330 ? -0.71010 -22.52162 26.55213 1.000 14.85739 329 ALA A N 1
ATOM 2594 C CA . ALA A 1 330 ? -1.42864 -23.23890 27.60488 1.000 15.23726 329 ALA A CA 1
ATOM 2595 C C . ALA A 1 330 ? -1.12807 -22.65388 28.97522 1.000 13.82878 329 ALA A C 1
ATOM 2596 O O . ALA A 1 330 ? -2.00416 -22.62247 29.84778 1.000 15.13059 329 ALA A O 1
ATOM 2598 N N . ALA A 1 331 ? 0.11153 -22.20575 29.18888 1.000 13.11347 330 ALA A N 1
ATOM 2599 C CA . ALA A 1 331 ? 0.47351 -21.59562 30.46493 1.000 15.00926 330 ALA A CA 1
ATOM 2600 C C . ALA A 1 331 ? -0.25035 -20.26943 30.66407 1.000 15.88350 330 ALA A C 1
ATOM 2601 O O . ALA A 1 331 ? -0.64806 -19.93309 31.78918 1.000 17.09849 330 ALA A O 1
ATOM 2603 N N . ILE A 1 332 ? -0.40972 -19.49890 29.58629 1.000 13.85965 331 ILE A N 1
ATOM 2604 C CA . ILE A 1 332 ? -1.14510 -18.23739 29.66475 1.000 15.78484 331 ILE A CA 1
ATOM 2605 C C . ILE A 1 332 ? -2.59953 -18.49054 30.02988 1.000 15.13088 331 ILE A C 1
ATOM 2606 O O . ILE A 1 332 ? -3.16814 -17.81316 30.89499 1.000 16.29739 331 ILE A O 1
ATOM 2611 N N . ALA A 1 333 ? -3.23045 -19.45705 29.36012 1.000 11.98358 332 ALA A N 1
ATOM 2612 C CA . ALA A 1 333 ? -4.60134 -19.82405 29.70222 1.000 13.97851 332 ALA A CA 1
ATOM 2613 C C . ALA A 1 333 ? -4.72483 -20.22045 31.17223 1.000 15.17604 332 ALA A C 1
ATOM 2614 O O . ALA A 1 333 ? -5.68187 -19.83293 31.84613 1.000 16.03785 332 ALA A O 1
ATOM 2616 N N . ASP A 1 334 ? -3.77169 -21.00067 31.67578 1.000 13.19040 333 ASP A N 1
ATOM 2617 C CA . ASP A 1 334 ? -3.82532 -21.43291 33.07187 1.000 13.70349 333 ASP A CA 1
ATOM 2618 C C . ASP A 1 334 ? -3.67821 -20.24071 34.00795 1.000 13.96383 333 ASP A C 1
ATOM 2619 O O . ASP A 1 334 ? -4.36593 -20.15091 35.03113 1.000 16.85406 333 ASP A O 1
ATOM 2624 N N . ARG A 1 335 ? -2.78788 -19.31325 33.66226 1.000 13.69490 334 ARG A N 1
ATOM 2625 C CA . ARG A 1 335 ? -2.56210 -18.13564 34.49292 1.000 15.52906 334 ARG A CA 1
ATOM 2626 C C . ARG A 1 335 ? -3.85003 -17.34811 34.69800 1.000 16.84135 334 ARG A C 1
ATOM 2627 O O . ARG A 1 335 ? -4.15591 -16.92461 35.81885 1.000 17.48627 334 ARG A O 1
ATOM 2635 N N . PHE A 1 336 ? -4.62857 -17.16647 33.63194 1.000 15.63442 335 PHE A N 1
ATOM 2636 C CA . PHE A 1 336 ? -5.79525 -16.29560 33.66521 1.000 14.39396 335 PHE A CA 1
ATOM 2637 C C . PHE A 1 336 ? -7.10974 -17.04445 33.86284 1.000 17.19498 335 PHE A C 1
ATOM 2638 O O . PHE A 1 336 ? -8.13194 -16.39771 34.13922 1.000 19.36027 335 PHE A O 1
ATOM 2646 N N . GLY A 1 337 ? -7.12111 -18.37325 33.70408 1.000 14.64972 336 GLY A N 1
ATOM 2647 C CA . GLY A 1 337 ? -8.23668 -19.20461 34.11387 1.000 15.64805 336 GLY A CA 1
ATOM 2648 C C . GLY A 1 337 ? -9.10782 -19.74050 32.98932 1.000 13.74921 336 GLY A C 1
ATOM 2649 O O . GLY A 1 337 ? -9.89990 -20.65642 33.23293 1.000 15.49775 336 GLY A O 1
ATOM 2650 N N . TYR A 1 338 ? -9.02705 -19.17404 31.78319 1.000 14.84867 337 TYR A N 1
ATOM 2651 C CA . TYR A 1 338 ? -9.84406 -19.66273 30.68174 1.000 15.40487 337 TYR A CA 1
ATOM 2652 C C . TYR A 1 338 ? -9.13907 -20.84764 30.02322 1.000 16.80756 337 TYR A C 1
ATOM 2653 O O . TYR A 1 338 ? -8.02090 -21.21579 30.39410 1.000 17.23316 337 TYR A O 1
ATOM 2662 N N . LYS A 1 339 ? -9.80067 -21.46186 29.03581 1.000 14.00284 338 LYS A N 1
ATOM 2663 C CA . LYS A 1 339 ? -9.26756 -22.62207 28.32790 1.000 14.90708 338 LYS A CA 1
ATOM 2664 C C . LYS A 1 339 ? -8.80700 -22.23304 26.93075 1.000 14.92095 338 LYS A C 1
ATOM 2665 O O . LYS A 1 339 ? -9.36434 -21.32697 26.31239 1.000 15.84980 338 LYS A O 1
ATOM 2671 N N . LEU A 1 340 ? -7.82790 -22.97348 26.41021 1.000 14.02123 339 LEU A N 1
ATOM 2672 C CA . LEU A 1 340 ? -7.52127 -22.88094 24.98845 1.000 13.42727 339 LEU A CA 1
ATOM 2673 C C . LEU A 1 340 ? -8.61283 -23.54893 24.16906 1.000 15.43119 339 LEU A C 1
ATOM 2674 O O . LEU A 1 340 ? -9.12634 -24.61381 24.53296 1.000 15.18953 339 LEU A O 1
ATOM 2679 N N . SER A 1 341 ? -8.95425 -22.92214 23.04616 1.000 13.77207 340 SER A N 1
ATOM 2680 C CA . SER A 1 341 ? -9.93727 -23.44943 22.10631 1.000 16.59413 340 SER A CA 1
ATOM 2681 C C . SER A 1 341 ? -9.26015 -23.73893 20.77644 1.000 16.93043 340 SER A C 1
ATOM 2682 O O . SER A 1 341 ? -8.55738 -22.87906 20.23394 1.000 18.70033 340 SER A O 1
ATOM 2685 N N . ILE A 1 342 ? -9.48147 -24.94131 20.25090 1.000 15.64807 341 ILE A N 1
ATOM 2686 C CA . ILE A 1 342 ? -8.88421 -25.39039 18.99472 1.000 17.91436 341 ILE A CA 1
ATOM 2687 C C . ILE A 1 342 ? -9.96920 -25.37883 17.92926 1.000 15.75692 341 ILE A C 1
ATOM 2688 O O . ILE A 1 342 ? -10.85035 -26.24438 17.93140 1.000 16.90660 341 ILE A O 1
ATOM 2693 N N . HIS A 1 343 ? -9.89979 -24.42430 17.00443 1.000 16.35927 342 HIS A N 1
ATOM 2694 C CA . HIS A 1 343 ? -10.81667 -24.40511 15.87329 1.000 17.62586 342 HIS A CA 1
ATOM 2695 C C . HIS A 1 343 ? -10.26053 -25.21826 14.71046 1.000 17.01571 342 HIS A C 1
ATOM 2696 O O . HIS A 1 343 ? -9.07451 -25.55910 14.67198 1.000 17.78120 342 HIS A O 1
ATOM 2703 N N . SER A 1 344 ? -11.14264 -25.54496 13.75482 1.000 15.64944 343 SER A N 1
ATOM 2704 C CA . SER A 1 344 ? -10.79374 -26.48557 12.67918 1.000 13.57582 343 SER A CA 1
ATOM 2705 C C . SER A 1 344 ? -10.11670 -27.72244 13.26085 1.000 16.37710 343 SER A C 1
ATOM 2706 O O . SER A 1 344 ? -9.12903 -28.23221 12.72146 1.000 16.67681 343 SER A O 1
ATOM 2709 N N . GLY A 1 345 ? -10.63568 -28.18328 14.39057 1.000 14.66269 344 GLY A N 1
ATOM 2710 C CA . GLY A 1 345 ? -9.95836 -29.19967 15.17603 1.000 14.14107 344 GLY A CA 1
ATOM 2711 C C . GLY A 1 345 ? -10.09287 -30.61959 14.65968 1.000 15.70155 344 GLY A C 1
ATOM 2712 O O . GLY A 1 345 ? -9.28512 -31.48246 14.99003 1.000 14.69995 344 GLY A O 1
ATOM 2723 N N . ASP A 1 347 ? -9.81642 -33.98246 12.72500 1.000 13.98906 346 ASP A N 1
ATOM 2724 C CA . ASP A 1 347 ? -8.79768 -34.68483 11.93891 1.000 14.51043 346 ASP A CA 1
ATOM 2725 C C . ASP A 1 347 ? -7.36887 -34.20295 12.18662 1.000 14.69078 346 ASP A C 1
ATOM 2726 O O . ASP A 1 347 ? -6.43227 -34.62481 11.50266 1.000 15.50850 346 ASP A O 1
ATOM 2731 N N . LYS A 1 348 ? -7.19305 -33.37643 13.21638 1.000 12.56321 347 LYS A N 1
ATOM 2732 C CA . LYS A 1 348 ? -5.86581 -32.88264 13.58937 1.000 13.07116 347 LYS A CA 1
ATOM 2733 C C . LYS A 1 348 ? -5.19945 -33.85993 14.55891 1.000 14.05831 347 LYS A C 1
ATOM 2734 O O . LYS A 1 348 ? -4.81770 -33.51256 15.67021 1.000 15.21142 347 LYS A O 1
ATOM 2740 N N . PHE A 1 349 ? -5.08865 -35.11723 14.11800 1.000 15.10268 348 PHE A N 1
ATOM 2741 C CA . PHE A 1 349 ? -4.68287 -36.17844 15.03567 1.000 16.70374 348 PHE A CA 1
ATOM 2742 C C . PHE A 1 349 ? -3.28262 -35.94600 15.58134 1.000 14.79765 348 PHE A C 1
ATOM 2743 O O . PHE A 1 349 ? -2.99531 -36.31812 16.72872 1.000 16.28867 348 PHE A O 1
ATOM 2751 N N . SER A 1 350 ? -2.42419 -35.28347 14.80211 1.000 14.43135 349 SER A N 1
ATOM 2752 C CA . SER A 1 350 ? -1.04452 -35.04055 15.20942 1.000 15.38023 349 SER A CA 1
ATOM 2753 C C . SER A 1 350 ? -0.90949 -34.08167 16.38723 1.000 16.52496 349 SER A C 1
ATOM 2754 O O . SER A 1 350 ? 0.16504 -34.03784 17.00277 1.000 17.34804 349 SER A O 1
ATOM 2757 N N . VAL A 1 351 ? -1.93917 -33.29198 16.70162 1.000 14.76997 350 VAL A N 1
ATOM 2758 C CA . VAL A 1 351 ? -1.83895 -32.31251 17.78288 1.000 14.77349 350 VAL A CA 1
ATOM 2759 C C . VAL A 1 351 ? -2.60553 -32.71706 19.03652 1.000 14.72953 350 VAL A C 1
ATOM 2760 O O . VAL A 1 351 ? -2.41547 -32.08129 20.08512 1.000 14.78535 350 VAL A O 1
ATOM 2764 N N . PHE A 1 352 ? -3.45570 -33.74103 18.96797 1.000 14.52392 351 PHE A N 1
ATOM 2765 C CA . PHE A 1 352 ? -4.41519 -33.97428 20.04182 1.000 14.71612 351 PHE A CA 1
ATOM 2766 C C . PHE A 1 352 ? -3.73985 -34.38171 21.34145 1.000 16.19359 351 PHE A C 1
ATOM 2767 O O . PHE A 1 352 ? -4.11555 -33.89174 22.41313 1.000 15.34027 351 PHE A O 1
ATOM 2775 N N . ALA A 1 353 ? -2.76075 -35.28938 21.28945 1.000 15.03086 352 ALA A N 1
ATOM 2776 C CA . ALA A 1 353 ? -2.11727 -35.69011 22.53527 1.000 16.26946 352 ALA A CA 1
ATOM 2777 C C . ALA A 1 353 ? -1.39736 -34.51041 23.17547 1.000 16.26121 352 ALA A C 1
ATOM 2778 O O . ALA A 1 353 ? -1.42660 -34.33910 24.40536 1.000 16.50774 352 ALA A O 1
ATOM 2780 N N . LEU A 1 354 ? -0.74988 -33.68513 22.35270 1.000 14.55693 353 LEU A N 1
ATOM 2781 C CA . LEU A 1 354 ? -0.10374 -32.48075 22.85752 1.000 13.98278 353 LEU A CA 1
ATOM 2782 C C . LEU A 1 354 ? -1.11118 -31.55687 23.52178 1.000 13.74518 353 LEU A C 1
ATOM 2783 O O . LEU A 1 354 ? -0.85533 -31.01134 24.60289 1.000 14.08056 353 LEU A O 1
ATOM 2788 N N . VAL A 1 355 ? -2.25570 -31.34003 22.87585 1.000 14.06886 354 VAL A N 1
ATOM 2789 C CA . VAL A 1 355 ? -3.25251 -30.44152 23.45412 1.000 12.85277 354 VAL A CA 1
ATOM 2790 C C . VAL A 1 355 ? -3.72088 -30.98143 24.79792 1.000 15.31856 354 VAL A C 1
ATOM 2791 O O . VAL A 1 355 ? -3.80737 -30.24473 25.78609 1.000 15.08194 354 VAL A O 1
ATOM 2795 N N . GLY A 1 356 ? -4.01894 -32.27793 24.85185 1.000 15.42172 355 GLY A N 1
ATOM 2796 C CA . GLY A 1 356 ? -4.47442 -32.86835 26.09858 1.000 15.76623 355 GLY A CA 1
ATOM 2797 C C . GLY A 1 356 ? -3.43028 -32.76660 27.19445 1.000 16.43342 355 GLY A C 1
ATOM 2798 O O . GLY A 1 356 ? -3.75130 -32.45616 28.34300 1.000 16.83045 355 GLY A O 1
ATOM 2799 N N . ARG A 1 357 ? -2.16503 -33.00892 26.84895 1.000 14.89721 356 ARG A N 1
ATOM 2800 C CA . ARG A 1 357 ? -1.10940 -32.98250 27.85088 1.000 14.52567 356 ARG A CA 1
ATOM 2801 C C . ARG A 1 357 ? -0.87314 -31.56862 28.37762 1.000 14.82782 356 ARG A C 1
ATOM 2802 O O . ARG A 1 357 ? -0.82073 -31.35305 29.59191 1.000 17.07374 356 ARG A O 1
ATOM 2810 N N . TYR A 1 358 ? -0.73585 -30.58662 27.48531 1.000 14.22281 357 TYR A N 1
ATOM 2811 C CA . TYR A 1 358 ? -0.35601 -29.25925 27.95429 1.000 14.61381 357 TYR A CA 1
ATOM 2812 C C . TYR A 1 358 ? -1.49660 -28.50506 28.62834 1.000 16.61725 357 TYR A C 1
ATOM 2813 O O . TYR A 1 358 ? -1.21897 -27.61187 29.43796 1.000 17.15881 357 TYR A O 1
ATOM 2822 N N . THR A 1 359 ? -2.75546 -28.84145 28.32826 1.000 15.72382 358 THR A N 1
ATOM 2823 C CA . THR A 1 359 ? -3.90926 -28.23964 28.99677 1.000 16.89283 358 THR A CA 1
ATOM 2824 C C . THR A 1 359 ? -4.39576 -29.07198 30.17874 1.000 17.17976 358 THR A C 1
ATOM 2825 O O . THR A 1 359 ? -5.38043 -28.69263 30.82917 1.000 15.48596 358 THR A O 1
ATOM 2829 N N . ASN A 1 360 ? -3.72102 -30.18339 30.47937 1.000 16.51599 359 ASN A N 1
ATOM 2830 C CA . ASN A 1 360 ? -4.16193 -31.10616 31.52937 1.000 18.10620 359 ASN A CA 1
ATOM 2831 C C . ASN A 1 360 ? -5.61841 -31.50146 31.31625 1.000 17.45096 359 ASN A C 1
ATOM 2832 O O . ASN A 1 360 ? -6.40506 -31.61428 32.26057 1.000 18.42964 359 ASN A O 1
ATOM 2837 N N . GLY A 1 361 ? -5.99028 -31.69970 30.05072 1.000 15.29164 360 GLY A N 1
ATOM 2838 C CA . GLY A 1 361 ? -7.33087 -32.15104 29.74047 1.000 16.20184 360 GLY A CA 1
ATOM 2839 C C . GLY A 1 361 ? -8.40044 -31.08452 29.79065 1.000 17.34333 360 GLY A C 1
ATOM 2840 O O . GLY A 1 361 ? -9.59066 -31.41421 29.67365 1.000 19.19666 360 GLY A O 1
ATOM 2841 N N . ARG A 1 362 ? -8.02019 -29.81893 29.95994 1.000 13.51429 361 ARG A N 1
ATOM 2842 C CA . ARG A 1 362 ? -8.95194 -28.70097 30.11938 1.000 13.20220 361 ARG A CA 1
ATOM 2843 C C . ARG A 1 362 ? -8.90359 -27.83433 28.86196 1.000 14.71588 361 ARG A C 1
ATOM 2844 O O . ARG A 1 362 ? -8.13329 -26.87538 28.77760 1.000 15.42943 361 ARG A O 1
ATOM 2852 N N . PHE A 1 363 ? -9.73866 -28.16747 27.88964 1.000 14.02032 362 PHE A N 1
ATOM 2853 C CA . PHE A 1 363 ? -9.65803 -27.55649 26.57213 1.000 13.00753 362 PHE A CA 1
ATOM 2854 C C . PHE A 1 363 ? -11.05603 -27.47500 25.99512 1.000 13.20543 362 PHE A C 1
ATOM 2855 O O . PHE A 1 363 ? -11.99965 -28.07225 26.51534 1.000 13.21260 362 PHE A O 1
ATOM 2863 N N . HIS A 1 364 ? -11.16855 -26.73682 24.89534 1.000 15.49490 363 HIS A N 1
ATOM 2864 C CA . HIS A 1 364 ? -12.28377 -26.85490 23.97179 1.000 12.80605 363 HIS A CA 1
ATOM 2865 C C . HIS A 1 364 ? -11.71973 -27.17865 22.59640 1.000 13.84763 363 HIS A C 1
ATOM 2866 O O . HIS A 1 364 ? -10.76133 -26.53890 22.15544 1.000 15.78330 363 HIS A O 1
ATOM 2873 N N . VAL A 1 365 ? -12.30902 -28.16792 21.92481 1.000 15.60850 364 VAL A N 1
ATOM 2874 C CA . VAL A 1 365 ? -11.97254 -28.49503 20.54174 1.000 15.16168 364 VAL A CA 1
ATOM 2875 C C . VAL A 1 365 ? -13.25612 -28.43642 19.72884 1.000 14.63849 364 VAL A C 1
ATOM 2876 O O . VAL A 1 365 ? -14.27244 -28.99613 20.14907 1.000 14.45801 364 VAL A O 1
ATOM 2880 N N . LYS A 1 366 ? -13.21633 -27.76600 18.57135 1.000 15.01216 365 LYS A N 1
ATOM 2881 C CA . LYS A 1 366 ? -14.39991 -27.64499 17.72162 1.000 14.58465 365 LYS A CA 1
ATOM 2882 C C . LYS A 1 366 ? -14.28028 -28.51179 16.47575 1.000 15.66501 365 LYS A C 1
ATOM 2883 O O . LYS A 1 366 ? -13.21767 -28.57576 15.84787 1.000 16.71233 365 LYS A O 1
ATOM 2889 N N . THR A 1 367 ? -15.37588 -29.19228 16.14668 1.000 14.34199 366 THR A N 1
ATOM 2890 C CA . THR A 1 367 ? -15.55651 -29.92277 14.89763 1.000 15.71716 366 THR A CA 1
ATOM 2891 C C . THR A 1 367 ? -16.89255 -29.53240 14.28330 1.000 16.03979 366 THR A C 1
ATOM 2892 O O . THR A 1 367 ? -17.80607 -29.05291 14.97158 1.000 15.64522 366 THR A O 1
ATOM 2896 N N . ALA A 1 368 ? -17.00834 -29.75958 12.97187 1.000 16.79476 367 ALA A N 1
ATOM 2897 C CA . ALA A 1 368 ? -18.30101 -29.63282 12.30223 1.000 16.79085 367 ALA A CA 1
ATOM 2898 C C . ALA A 1 368 ? -18.28664 -30.39896 10.98389 1.000 16.58561 367 ALA A C 1
ATOM 2899 O O . ALA A 1 368 ? -18.99032 -31.40438 10.83702 1.000 16.82660 367 ALA A O 1
ATOM 2901 N N . GLY A 1 369 ? -17.46065 -29.95572 10.03375 1.000 14.64088 368 GLY A N 1
ATOM 2902 C CA . GLY A 1 369 ? -17.48485 -30.55033 8.70713 1.000 14.85682 368 GLY A CA 1
ATOM 2903 C C . GLY A 1 369 ? -17.09132 -32.01495 8.66410 1.000 16.53330 368 GLY A C 1
ATOM 2904 O O . GLY A 1 369 ? -17.52059 -32.75043 7.76745 1.000 16.29795 368 GLY A O 1
ATOM 2905 N N . THR A 1 370 ? -16.27207 -32.46687 9.61945 1.000 16.14625 369 THR A N 1
ATOM 2906 C CA . THR A 1 370 ? -15.88457 -33.87515 9.61823 1.000 16.75518 369 THR A CA 1
ATOM 2907 C C . THR A 1 370 ? -17.09269 -34.77873 9.81844 1.000 18.66563 369 THR A C 1
ATOM 2908 O O . THR A 1 370 ? -17.09923 -35.92155 9.35279 1.000 18.55437 369 THR A O 1
ATOM 2912 N N . ASN A 1 371 ? -18.13075 -34.27238 10.47914 1.000 15.36078 370 ASN A N 1
ATOM 2913 C CA . ASN A 1 371 ? -19.34349 -35.05267 10.67950 1.000 15.13718 370 ASN A CA 1
ATOM 2914 C C . ASN A 1 371 ? -20.16100 -35.14225 9.39601 1.000 17.94153 370 ASN A C 1
ATOM 2915 O O . ASN A 1 371 ? -20.83146 -36.15815 9.14933 1.000 17.02090 370 ASN A O 1
ATOM 2920 N N . TRP A 1 372 ? -20.08757 -34.09720 8.56384 1.000 16.64604 371 TRP A N 1
ATOM 2921 C CA . TRP A 1 372 ? -20.63797 -34.14994 7.21594 1.000 15.21488 371 TRP A CA 1
ATOM 2922 C C . TRP A 1 372 ? -19.83277 -35.10717 6.33971 1.000 15.18979 371 TRP A C 1
ATOM 2923 O O . TRP A 1 372 ? -20.40344 -35.87464 5.55659 1.000 15.86139 371 TRP A O 1
ATOM 2934 N N . LEU A 1 373 ? -18.50328 -35.10938 6.47569 1.000 14.52907 372 LEU A N 1
ATOM 2935 C CA . LEU A 1 373 ? -17.72556 -36.02185 5.64520 1.000 13.44337 372 LEU A CA 1
ATOM 2936 C C . LEU A 1 373 ? -17.99137 -37.48131 6.00665 1.000 16.99878 372 LEU A C 1
ATOM 2937 O O . LEU A 1 373 ? -17.90468 -38.35398 5.13659 1.000 17.54309 372 LEU A O 1
ATOM 2942 N N . GLU A 1 374 ? -18.31970 -37.77775 7.26939 1.000 15.86601 373 GLU A N 1
ATOM 2943 C CA . GLU A 1 374 ? -18.69484 -39.15364 7.59194 1.000 15.90278 373 GLU A CA 1
ATOM 2944 C C . GLU A 1 374 ? -20.01483 -39.54246 6.94236 1.000 15.80626 373 GLU A C 1
ATOM 2945 O O . GLU A 1 374 ? -20.20528 -40.70999 6.58823 1.000 15.94181 373 GLU A O 1
ATOM 2951 N N . ALA A 1 375 ? -20.92863 -38.58770 6.77846 1.000 15.25259 374 ALA A N 1
ATOM 2952 C CA . ALA A 1 375 ? -22.16116 -38.87421 6.04672 1.000 15.08147 374 ALA A CA 1
ATOM 2953 C C . ALA A 1 375 ? -21.86613 -39.11970 4.57172 1.000 16.89102 374 ALA A C 1
ATOM 2954 O O . ALA A 1 375 ? -22.42123 -40.04639 3.95869 1.000 16.29597 374 ALA A O 1
ATOM 2956 N N . VAL A 1 376 ? -20.97758 -38.30858 3.99248 1.000 15.37970 375 VAL A N 1
ATOM 2957 C CA . VAL A 1 376 ? -20.55616 -38.52590 2.61056 1.000 15.35656 375 VAL A CA 1
ATOM 2958 C C . VAL A 1 376 ? -19.91787 -39.90155 2.45874 1.000 16.87349 375 VAL A C 1
ATOM 2959 O O . VAL A 1 376 ? -20.16581 -40.61197 1.47434 1.000 16.93489 375 VAL A O 1
ATOM 2963 N N . ARG A 1 377 ? -19.09923 -40.30367 3.43625 1.000 16.79980 376 ARG A N 1
ATOM 2964 C CA . ARG A 1 377 ? -18.48492 -41.62573 3.39064 1.000 17.28266 376 ARG A CA 1
ATOM 2965 C C . ARG A 1 377 ? -19.54327 -42.72793 3.36131 1.000 17.35344 376 ARG A C 1
ATOM 2966 O O . ARG A 1 377 ? -19.39507 -43.71872 2.63950 1.000 19.70645 376 ARG A O 1
ATOM 2974 N N . ILE A 1 378 ? -20.62565 -42.56991 4.12848 1.000 15.77145 377 ILE A N 1
ATOM 2975 C CA . ILE A 1 378 ? -21.70622 -43.55388 4.06587 1.000 16.39449 377 ILE A CA 1
ATOM 2976 C C . ILE A 1 378 ? -22.29837 -43.61007 2.66009 1.000 18.22786 377 ILE A C 1
ATOM 2977 O O . ILE A 1 378 ? -22.62950 -44.69246 2.15376 1.000 20.18769 377 ILE A O 1
ATOM 2982 N N . VAL A 1 379 ? -22.46765 -42.45069 2.01907 1.000 18.49403 378 VAL A N 1
ATOM 2983 C CA . VAL A 1 379 ? -23.00034 -42.42589 0.65677 1.000 18.43007 378 VAL A CA 1
ATOM 2984 C C . VAL A 1 379 ? -22.04364 -43.13342 -0.29699 1.000 22.17879 378 VAL A C 1
ATOM 2985 O O . VAL A 1 379 ? -22.45983 -43.93378 -1.14565 1.000 20.97560 378 VAL A O 1
ATOM 2989 N N . ALA A 1 380 ? -20.74159 -42.85890 -0.17108 1.000 18.45555 379 ALA A N 1
ATOM 2990 C CA . ALA A 1 380 ? -19.77706 -43.56174 -1.01452 1.000 18.89180 379 ALA A CA 1
ATOM 2991 C C . ALA A 1 380 ? -19.88057 -45.07722 -0.84138 1.000 23.38802 379 ALA A C 1
ATOM 2992 O O . ALA A 1 380 ? -19.74116 -45.83040 -1.81446 1.000 23.09966 379 ALA A O 1
ATOM 2994 N N . LYS A 1 381 ? -20.14221 -45.54156 0.38583 1.000 18.12169 380 LYS A N 1
ATOM 2995 C CA . LYS A 1 381 ? -20.18652 -46.97630 0.66590 1.000 21.51245 380 LYS A CA 1
ATOM 2996 C C . LYS A 1 381 ? -21.49278 -47.63014 0.23158 1.000 25.23930 380 LYS A C 1
ATOM 2997 O O . LYS A 1 381 ? -21.48917 -48.80216 -0.16113 1.000 24.17964 380 LYS A O 1
ATOM 3003 N N . THR A 1 382 ? -22.61347 -46.91530 0.31704 1.000 21.41332 381 THR A N 1
ATOM 3004 C CA . THR A 1 382 ? -23.92649 -47.53320 0.16695 1.000 22.78512 381 THR A CA 1
ATOM 3005 C C . THR A 1 382 ? -24.73437 -47.00841 -1.00803 1.000 24.07937 381 THR A C 1
ATOM 3006 O O . THR A 1 382 ? -25.72101 -47.65040 -1.39317 1.000 25.65617 381 THR A O 1
ATOM 3010 N N . ASN A 1 383 ? -24.34758 -45.88072 -1.59396 1.000 20.34160 382 ASN A N 1
ATOM 3011 C CA . ASN A 1 383 ? -25.07063 -45.28837 -2.71862 1.000 22.40126 382 ASN A CA 1
ATOM 3012 C C . ASN A 1 383 ? -24.04944 -44.71875 -3.69311 1.000 21.54264 382 ASN A C 1
ATOM 3013 O O . ASN A 1 383 ? -23.99938 -43.50849 -3.93106 1.000 19.08341 382 ASN A O 1
ATOM 3018 N N . PRO A 1 384 ? -23.21945 -45.58296 -4.29144 1.000 23.17996 383 PRO A N 1
ATOM 3019 C CA . PRO A 1 384 ? -22.10597 -45.07488 -5.11898 1.000 24.48095 383 PRO A CA 1
ATOM 3020 C C . PRO A 1 384 ? -22.55277 -44.19956 -6.27302 1.000 22.72628 383 PRO A C 1
ATOM 3021 O O . PRO A 1 384 ? -21.84769 -43.23972 -6.61812 1.000 21.04508 383 PRO A O 1
ATOM 3025 N N . GLY A 1 385 ? -23.70841 -44.48906 -6.87850 1.000 22.07122 384 GLY A N 1
ATOM 3026 C CA . GLY A 1 385 ? -24.19711 -43.63490 -7.94679 1.000 24.09058 384 GLY A CA 1
ATOM 3027 C C . GLY A 1 385 ? -24.42292 -42.20720 -7.49285 1.000 24.92739 384 GLY A C 1
ATOM 3028 O O . GLY A 1 385 ? -24.13043 -41.25582 -8.22754 1.000 21.74395 384 GLY A O 1
ATOM 3029 N N . LEU A 1 386 ? -24.95238 -42.03687 -6.27610 1.000 22.12146 385 LEU A N 1
ATOM 3030 C CA . LEU A 1 386 ? -25.13813 -40.69531 -5.73402 1.000 19.68767 385 LEU A CA 1
ATOM 3031 C C . LEU A 1 386 ? -23.79727 -40.05610 -5.40143 1.000 19.28791 385 LEU A C 1
ATOM 3032 O O . LEU A 1 386 ? -23.58556 -38.87183 -5.68337 1.000 20.01518 385 LEU A O 1
ATOM 3037 N N . TYR A 1 387 ? -22.87884 -40.82699 -4.81475 1.000 18.12626 386 TYR A N 1
ATOM 3038 C CA . TYR A 1 387 ? -21.56219 -40.27550 -4.50556 1.000 17.81187 386 TYR A CA 1
ATOM 3039 C C . TYR A 1 387 ? -20.89172 -39.72535 -5.76627 1.000 21.22895 386 TYR A C 1
ATOM 3040 O O . TYR A 1 387 ? -20.35442 -38.60723 -5.76127 1.000 19.37939 386 TYR A O 1
ATOM 3049 N N . ARG A 1 388 ? -20.89378 -40.50571 -6.85004 1.000 20.39168 387 ARG A N 1
ATOM 3050 C CA . ARG A 1 388 ? -20.24820 -40.05632 -8.08859 1.000 21.72386 387 ARG A CA 1
ATOM 3051 C C . ARG A 1 388 ? -20.84006 -38.74199 -8.57633 1.000 20.94279 387 ARG A C 1
ATOM 3052 O O . ARG A 1 388 ? -20.10612 -37.82969 -8.98095 1.000 22.00524 387 ARG A O 1
ATOM 3060 N N . ARG A 1 389 ? -22.16820 -38.62343 -8.55047 1.000 20.81148 388 ARG A N 1
ATOM 3061 C CA . ARG A 1 389 ? -22.79320 -37.38169 -8.98644 1.000 18.78403 388 ARG A CA 1
ATOM 3062 C C . ARG A 1 389 ? -22.39999 -36.21173 -8.09037 1.000 21.89325 388 ARG A C 1
ATOM 3063 O O . ARG A 1 389 ? -22.14211 -35.10422 -8.58282 1.000 21.22925 388 ARG A O 1
ATOM 3071 N N . MET A 1 390 ? -22.35962 -36.43387 -6.77064 1.000 22.19345 389 MET A N 1
ATOM 3072 C CA . MET A 1 390 ? -21.98363 -35.36587 -5.83976 1.000 17.93001 389 MET A CA 1
ATOM 3073 C C . MET A 1 390 ? -20.51204 -34.98462 -5.99642 1.000 18.83375 389 MET A C 1
ATOM 3074 O O . MET A 1 390 ? -20.16615 -33.79707 -5.97616 1.000 19.10958 389 MET A O 1
ATOM 3079 N N . HIS A 1 391 ? -19.63489 -35.97879 -6.14487 1.000 18.84437 390 HIS A N 1
ATOM 3080 C CA . HIS A 1 391 ? -18.20451 -35.71634 -6.28030 1.000 18.42910 390 HIS A CA 1
ATOM 3081 C C . HIS A 1 391 ? -17.92494 -34.92689 -7.55558 1.000 22.03378 390 HIS A C 1
ATOM 3082 O O . HIS A 1 391 ? -17.19136 -33.93002 -7.53962 1.000 20.16362 390 HIS A O 1
ATOM 3089 N N . GLN A 1 392 ? -18.55601 -35.32605 -8.66411 1.000 21.35704 391 GLN A N 1
ATOM 3090 C CA . GLN A 1 392 ? -18.34546 -34.62330 -9.92740 1.000 22.63950 391 GLN A CA 1
ATOM 3091 C C . GLN A 1 392 ? -18.85488 -33.18852 -9.85570 1.000 21.85868 391 GLN A C 1
ATOM 3092 O O . GLN A 1 392 ? -18.21135 -32.26465 -10.36996 1.000 20.43613 391 GLN A O 1
ATOM 3098 N N . TYR A 1 393 ? -20.00641 -32.98099 -9.20635 1.000 21.81534 392 TYR A N 1
ATOM 3099 C CA . TYR A 1 393 ? -20.54224 -31.63784 -9.03278 1.000 19.74502 392 TYR A CA 1
ATOM 3100 C C . TYR A 1 393 ? -19.60583 -30.78225 -8.19485 1.000 21.69747 392 TYR A C 1
ATOM 3101 O O . TYR A 1 393 ? -19.35729 -29.61379 -8.51985 1.000 21.60254 392 TYR A O 1
ATOM 3110 N N . ALA A 1 394 ? -19.07083 -31.35551 -7.11238 1.000 19.25403 393 ALA A N 1
ATOM 3111 C CA . ALA A 1 394 ? -18.09791 -30.63838 -6.29711 1.000 19.06058 393 ALA A CA 1
ATOM 3112 C C . ALA A 1 394 ? -16.89255 -30.20935 -7.12512 1.000 18.86267 393 ALA A C 1
ATOM 3113 O O . ALA A 1 394 ? -16.41521 -29.07877 -6.99166 1.000 20.46887 393 ALA A O 1
ATOM 3115 N N . LEU A 1 395 ? -16.37691 -31.10653 -7.97341 1.000 20.95088 394 LEU A N 1
ATOM 3116 C CA . LEU A 1 395 ? -15.27161 -30.74697 -8.85832 1.000 22.38287 394 LEU A CA 1
ATOM 3117 C C . LEU A 1 395 ? -15.64610 -29.57481 -9.74389 1.000 22.57356 394 LEU A C 1
ATOM 3118 O O . LEU A 1 395 ? -14.85145 -28.65032 -9.93702 1.000 23.20933 394 LEU A O 1
ATOM 3123 N N . GLU A 1 396 ? -16.86328 -29.59522 -10.28415 1.000 20.60005 395 GLU A N 1
ATOM 3124 C CA . GLU A 1 396 ? -17.27445 -28.57081 -11.23118 1.000 26.88995 395 GLU A CA 1
ATOM 3125 C C . GLU A 1 396 ? -17.46981 -27.21089 -10.57902 1.000 27.36460 395 GLU A C 1
ATOM 3126 O O . GLU A 1 396 ? -17.37573 -26.18930 -11.26951 1.000 29.00757 395 GLU A O 1
ATOM 3132 N N . HIS A 1 397 ? -17.73793 -27.16645 -9.27394 1.000 23.14103 396 HIS A N 1
ATOM 3133 C CA . HIS A 1 397 ? -18.06611 -25.92224 -8.58915 1.000 22.45565 396 HIS A CA 1
ATOM 3134 C C . HIS A 1 397 ? -17.09314 -25.58725 -7.46508 1.000 19.74044 396 HIS A C 1
ATOM 3135 O O . HIS A 1 397 ? -17.36803 -24.69085 -6.66679 1.000 20.13423 396 HIS A O 1
ATOM 3142 N N . PHE A 1 398 ? -15.94618 -26.26723 -7.41370 1.000 20.22875 397 PHE A N 1
ATOM 3143 C CA . PHE A 1 398 ? -15.02447 -26.11982 -6.29048 1.000 21.74770 397 PHE A CA 1
ATOM 3144 C C . PHE A 1 398 ? -14.59047 -24.66961 -6.09146 1.000 21.35390 397 PHE A C 1
ATOM 3145 O O . PHE A 1 398 ? -14.49717 -24.18808 -4.95250 1.000 21.47296 397 PHE A O 1
ATOM 3153 N N . GLU A 1 399 ? -14.32435 -23.95378 -7.18931 1.000 23.36267 398 GLU A N 1
ATOM 3154 C CA . GLU A 1 399 ? -13.82991 -22.58490 -7.08139 1.000 26.86388 398 GLU A CA 1
ATOM 3155 C C . GLU A 1 399 ? -14.79378 -21.69063 -6.30337 1.000 23.77024 398 GLU A C 1
ATOM 3156 O O . GLU A 1 399 ? -14.35383 -20.79231 -5.57800 1.000 26.04894 398 GLU A O 1
ATOM 3162 N N . GLU A 1 400 ? -16.10518 -21.92215 -6.43549 1.000 23.90314 399 GLU A N 1
ATOM 3163 C CA . GLU A 1 400 ? -17.07447 -21.12349 -5.68779 1.000 25.95565 399 GLU A CA 1
ATOM 3164 C C . GLU A 1 400 ? -16.91964 -21.32156 -4.18620 1.000 26.18734 399 GLU A C 1
ATOM 3165 O O . GLU A 1 400 ? -17.12026 -20.38233 -3.40812 1.000 29.03812 399 GLU A O 1
ATOM 3171 N N . ALA A 1 401 ? -16.54465 -22.52446 -3.76510 1.000 21.30049 400 ALA A N 1
ATOM 3172 C CA . ALA A 1 401 ? -16.45582 -22.81894 -2.34585 1.000 21.81338 400 ALA A CA 1
ATOM 3173 C C . ALA A 1 401 ? -15.12152 -22.37123 -1.74349 1.000 22.84300 400 ALA A C 1
ATOM 3174 O O . ALA A 1 401 ? -15.06656 -22.03049 -0.55464 1.000 23.15225 400 ALA A O 1
ATOM 3176 N N . THR A 1 402 ? -14.04852 -22.32957 -2.54111 1.000 23.63687 401 THR A N 1
ATOM 3177 C CA . THR A 1 402 ? -12.77788 -21.83133 -2.01907 1.000 24.06681 401 THR A CA 1
ATOM 3178 C C . THR A 1 402 ? -12.83685 -20.34948 -1.67208 1.000 29.67788 401 THR A C 1
ATOM 3179 O O . THR A 1 402 ? -11.95467 -19.85803 -0.96213 1.000 30.95877 401 THR A O 1
ATOM 3183 N N . ALA A 1 403 ? -13.85773 -19.62993 -2.14519 1.000 28.82420 402 ALA A N 1
ATOM 3184 C CA . ALA A 1 403 ? -14.04170 -18.24737 -1.72561 1.000 33.02135 402 ALA A CA 1
ATOM 3185 C C . ALA A 1 403 ? -14.42868 -18.13218 -0.25460 1.000 33.44322 402 ALA A C 1
ATOM 3186 O O . ALA A 1 403 ? -14.21002 -17.07601 0.34583 1.000 34.27919 402 ALA A O 1
ATOM 3188 N N . TYR A 1 404 ? -14.97567 -19.19909 0.34196 1.000 30.65996 403 TYR A N 1
ATOM 3189 C CA . TYR A 1 404 ? -15.46063 -19.19488 1.72000 1.000 28.90948 403 TYR A CA 1
ATOM 3190 C C . TYR A 1 404 ? -14.53163 -19.88859 2.70361 1.000 29.62753 403 TYR A C 1
ATOM 3191 O O . TYR A 1 404 ? -14.60364 -19.61026 3.90640 1.000 31.15721 403 TYR A O 1
ATOM 3200 N N . TYR A 1 405 ? -13.70410 -20.81476 2.23507 1.000 26.31880 404 TYR A N 1
ATOM 3201 C CA . TYR A 1 405 ? -12.79857 -21.55625 3.09828 1.000 25.05979 404 TYR A CA 1
ATOM 3202 C C . TYR A 1 405 ? -11.42857 -21.54881 2.45029 1.000 24.55315 404 TYR A C 1
ATOM 3203 O O . TYR A 1 405 ? -11.31514 -21.81190 1.24947 1.000 26.38941 404 TYR A O 1
ATOM 3212 N N . HIS A 1 406 ? -10.39810 -21.23418 3.23172 1.000 23.87904 405 HIS A N 1
ATOM 3213 C CA . HIS A 1 406 ? -9.03874 -21.18148 2.69923 1.000 24.63954 405 HIS A CA 1
ATOM 3214 C C . HIS A 1 406 ? -8.43315 -22.57666 2.74283 1.000 20.33084 405 HIS A C 1
ATOM 3215 O O . HIS A 1 406 ? -8.20637 -23.12771 3.82478 1.000 19.61613 405 HIS A O 1
ATOM 3222 N N . VAL A 1 407 ? -8.17345 -23.15166 1.56721 1.000 18.82557 406 VAL A N 1
ATOM 3223 C CA . VAL A 1 407 ? -7.55809 -24.46868 1.45702 1.000 16.89183 406 VAL A CA 1
ATOM 3224 C C . VAL A 1 407 ? -6.48513 -24.42307 0.37630 1.000 16.83221 406 VAL A C 1
ATOM 3225 O O . VAL A 1 407 ? -6.50566 -23.57690 -0.51958 1.000 19.43931 406 VAL A O 1
ATOM 3229 N N . THR A 1 408 ? -5.52500 -25.34864 0.46145 1.000 15.28596 407 THR A N 1
ATOM 3230 C CA . THR A 1 408 ? -4.50112 -25.47049 -0.57227 1.000 17.20907 407 THR A CA 1
ATOM 3231 C C . THR A 1 408 ? -4.65692 -26.76949 -1.35587 1.000 17.50550 407 THR A C 1
ATOM 3232 O O . THR A 1 408 ? -3.67553 -27.35525 -1.81791 1.000 17.53126 407 THR A O 1
ATOM 3236 N N . THR A 1 409 ? -5.90379 -27.21168 -1.51339 1.000 13.14766 408 THR A N 1
ATOM 3237 C CA . THR A 1 409 ? -6.23612 -28.45076 -2.20108 1.000 14.37120 408 THR A CA 1
ATOM 3238 C C . THR A 1 409 ? -5.57598 -28.55748 -3.56597 1.000 16.75791 408 THR A C 1
ATOM 3239 O O . THR A 1 409 ? -5.62592 -27.62198 -4.37249 1.000 18.34886 408 THR A O 1
ATOM 3243 N N . ASN A 1 410 ? -4.99098 -29.71719 -3.83347 1.000 15.19340 409 ASN A N 1
ATOM 3244 C CA . ASN A 1 410 ? -4.43683 -30.01708 -5.14575 1.000 15.84586 409 ASN A CA 1
ATOM 3245 C C . ASN A 1 410 ? -5.38716 -30.99037 -5.83571 1.000 16.17608 409 ASN A C 1
ATOM 3246 O O . ASN A 1 410 ? -5.32155 -32.20175 -5.60765 1.000 15.01449 409 ASN A O 1
ATOM 3251 N N . LEU A 1 411 ? -6.25417 -30.45776 -6.70300 1.000 15.72492 410 LEU A N 1
ATOM 3252 C CA . LEU A 1 411 ? -7.16309 -31.31541 -7.46062 1.000 14.67592 410 LEU A CA 1
ATOM 3253 C C . LEU A 1 411 ? -6.41945 -32.35331 -8.29344 1.000 16.38322 410 LEU A C 1
ATOM 3254 O O . LEU A 1 411 ? -6.96606 -33.42916 -8.58082 1.000 16.43270 410 LEU A O 1
ATOM 3259 N N . ASN A 1 412 ? -5.17965 -32.05648 -8.70197 1.000 15.51047 411 ASN A N 1
ATOM 3260 C CA . ASN A 1 412 ? -4.40577 -33.00596 -9.49723 1.000 14.95328 411 ASN A CA 1
ATOM 3261 C C . ASN A 1 412 ? -4.10168 -34.29614 -8.73895 1.000 17.40959 411 ASN A C 1
ATOM 3262 O O . ASN A 1 412 ? -3.73706 -35.29889 -9.36603 1.000 18.71488 411 ASN A O 1
ATOM 3267 N N . ASN A 1 413 ? -4.23806 -34.30179 -7.40891 1.000 15.24344 412 ASN A N 1
ATOM 3268 C CA . ASN A 1 413 ? -4.01116 -35.51889 -6.62774 1.000 17.40153 412 ASN A CA 1
ATOM 3269 C C . ASN A 1 413 ? -5.22016 -36.44544 -6.61224 1.000 20.59250 412 ASN A C 1
ATOM 3270 O O . ASN A 1 413 ? -5.10165 -37.59101 -6.16414 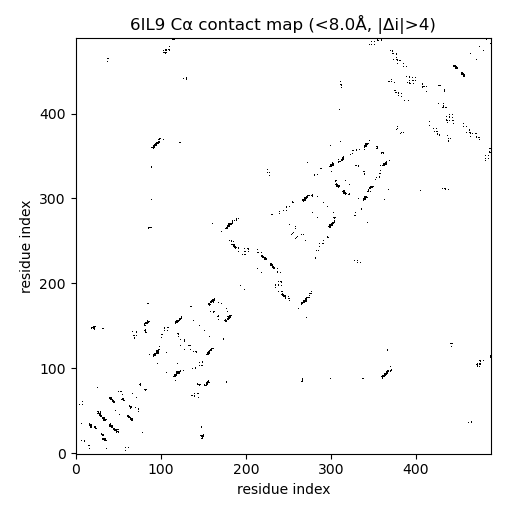1.000 21.95699 412 ASN A O 1
ATOM 3275 N N . ILE A 1 414 ? -6.37416 -35.98258 -7.06837 1.000 16.83981 413 ILE A N 1
ATOM 3276 C CA . ILE A 1 414 ? -7.61473 -36.74394 -6.94276 1.000 17.36701 413 ILE A CA 1
ATOM 3277 C C . ILE A 1 414 ? -7.80396 -37.60481 -8.19307 1.000 19.06360 413 ILE A C 1
ATOM 3278 O O . ILE A 1 414 ? -7.86380 -37.07891 -9.30750 1.000 21.81270 413 ILE A O 1
ATOM 3283 N N . ARG A 1 415 ? -7.90918 -38.92029 -8.00730 1.000 19.77656 414 ARG A N 1
ATOM 3284 C CA . ARG A 1 415 ? -8.11883 -39.81438 -9.14201 1.000 21.15349 414 ARG A CA 1
ATOM 3285 C C . ARG A 1 415 ? -9.42533 -39.46467 -9.85068 1.000 22.31672 414 ARG A C 1
ATOM 3286 O O . ARG A 1 415 ? -10.43308 -39.17013 -9.18919 1.000 21.03981 414 ARG A O 1
ATOM 3294 N N . PRO A 1 416 ? -9.44907 -39.47868 -11.18575 1.000 23.78494 415 PRO A N 1
ATOM 3295 C CA . PRO A 1 416 ? -10.71622 -39.27503 -11.89651 1.000 25.94669 415 PRO A CA 1
ATOM 3296 C C . PRO A 1 416 ? -11.70749 -40.36669 -11.53382 1.000 19.68994 415 PRO A C 1
ATOM 3297 O O . PRO A 1 416 ? -11.33242 -41.52625 -11.34111 1.000 23.35745 415 PRO A O 1
ATOM 3301 N N . LEU A 1 417 ? -12.98112 -39.97364 -11.43549 1.000 25.12109 416 LEU A N 1
ATOM 3302 C CA . LEU A 1 417 ? -14.02894 -40.91275 -11.04408 1.000 23.27206 416 LEU A CA 1
ATOM 3303 C C . LEU A 1 417 ? -14.07279 -42.11084 -11.98580 1.000 25.73625 416 LEU A C 1
ATOM 3304 O O . LEU A 1 417 ? -14.29873 -43.24714 -11.55200 1.000 27.59879 416 LEU A O 1
ATOM 3309 N N . ALA A 1 418 ? -13.81774 -41.88122 -13.27494 1.000 28.52182 417 ALA A N 1
ATOM 3310 C CA . ALA A 1 418 ? -13.80442 -42.96477 -14.25202 1.000 30.69311 417 ALA A CA 1
ATOM 3311 C C . ALA A 1 418 ? -12.69057 -43.97655 -14.01135 1.000 30.46848 417 ALA A C 1
ATOM 3312 O O . ALA A 1 418 ? -12.72703 -45.06077 -14.60599 1.000 33.42589 417 ALA A O 1
ATOM 3314 N N . ASP A 1 419 ? -11.71725 -43.66462 -13.15345 1.000 29.74668 418 ASP A N 1
ATOM 3315 C CA . ASP A 1 419 ? -10.61155 -44.56229 -12.84967 1.000 28.05317 418 ASP A CA 1
ATOM 3316 C C . ASP A 1 419 ? -10.78970 -45.32597 -11.54477 1.000 28.82199 418 ASP A C 1
ATOM 3317 O O . ASP A 1 419 ? -9.89293 -46.08107 -11.16232 1.000 28.00573 418 ASP A O 1
ATOM 3322 N N . VAL A 1 420 ? -11.90479 -45.14552 -10.84069 1.000 24.65676 419 VAL A N 1
ATOM 3323 C CA . VAL A 1 420 ? -12.10956 -45.77618 -9.54472 1.000 25.77626 419 VAL A CA 1
ATOM 3324 C C . VAL A 1 420 ? -13.41125 -46.56550 -9.59161 1.000 26.62302 419 VAL A C 1
ATOM 3325 O O . VAL A 1 420 ? -14.40391 -46.10386 -10.16022 1.000 24.91018 419 VAL A O 1
ATOM 3329 N N . SER A 1 421 ? -13.39061 -47.76563 -9.02076 1.000 25.86576 420 SER A N 1
ATOM 3330 C CA . SER A 1 421 ? -14.57279 -48.61435 -9.00544 1.000 27.25478 420 SER A CA 1
ATOM 3331 C C . SER A 1 421 ? -15.50337 -48.19602 -7.87535 1.000 28.48696 420 SER A C 1
ATOM 3332 O O . SER A 1 421 ? -15.12481 -47.45474 -6.96984 1.000 24.48800 420 SER A O 1
ATOM 3335 N N . ASP A 1 422 ? -16.74085 -48.69233 -7.92958 1.000 27.04622 421 ASP A N 1
ATOM 3336 C CA . ASP A 1 422 ? -17.67725 -48.40728 -6.84725 1.000 27.73547 421 ASP A CA 1
ATOM 3337 C C . ASP A 1 422 ? -17.10713 -48.83942 -5.50291 1.000 26.44076 421 ASP A C 1
ATOM 3338 O O . ASP A 1 422 ? -17.23142 -48.11914 -4.50182 1.000 26.96280 421 ASP A O 1
ATOM 3343 N N . GLU A 1 423 ? -16.46425 -50.00785 -5.46372 1.000 25.79912 422 GLU A N 1
ATOM 3344 C CA . GLU A 1 423 ? -15.91630 -50.51286 -4.21221 1.000 27.90050 422 GLU A CA 1
ATOM 3345 C C . GLU A 1 423 ? -14.82191 -49.60524 -3.67214 1.000 26.34556 422 GLU A C 1
ATOM 3346 O O . GLU A 1 423 ? -14.57041 -49.59492 -2.46285 1.000 25.87317 422 GLU A O 1
ATOM 3352 N N . GLU A 1 424 ? -14.16457 -48.84894 -4.54668 1.000 25.44690 423 GLU A N 1
ATOM 3353 C CA . GLU A 1 424 ? -13.06249 -47.97578 -4.16234 1.000 26.94124 423 GLU A CA 1
ATOM 3354 C C . GLU A 1 424 ? -13.49673 -46.55553 -3.82400 1.000 24.72368 423 GLU A C 1
ATOM 3355 O O . GLU A 1 424 ? -12.68977 -45.80112 -3.27005 1.000 23.74181 423 GLU A O 1
ATOM 3361 N N . LEU A 1 425 ? -14.71626 -46.15530 -4.17484 1.000 21.10069 424 LEU A N 1
ATOM 3362 C CA . LEU A 1 425 ? -15.15231 -44.78867 -3.89454 1.000 21.74106 424 LEU A CA 1
ATOM 3363 C C . LEU A 1 425 ? -14.95384 -44.36447 -2.44358 1.000 20.36548 424 LEU A C 1
ATOM 3364 O O . LEU A 1 425 ? -14.55911 -43.20533 -2.22433 1.000 19.52157 424 LEU A O 1
ATOM 3369 N N . PRO A 1 426 ? -15.17912 -45.20991 -1.42963 1.000 20.62089 425 PRO A N 1
ATOM 3370 C CA . PRO A 1 426 ? -14.97076 -44.75247 -0.04540 1.000 19.28445 425 PRO A CA 1
ATOM 3371 C C . PRO A 1 426 ? -13.54073 -44.34256 0.26044 1.000 21.29642 425 PRO A C 1
ATOM 3372 O O . PRO A 1 426 ? -13.32984 -43.56071 1.19838 1.000 19.83101 425 PRO A O 1
ATOM 3376 N N . SER A 1 427 ? -12.55986 -44.83353 -0.50685 1.000 21.12337 426 SER A N 1
ATOM 3377 C CA . SER A 1 427 ? -11.16628 -44.47491 -0.26398 1.000 21.77782 426 SER A CA 1
ATOM 3378 C C . SER A 1 427 ? -10.92105 -42.98083 -0.44565 1.000 18.52418 426 SER A C 1
ATOM 3379 O O . SER A 1 427 ? -9.98222 -42.43507 0.14899 1.000 18.83229 426 SER A O 1
ATOM 3382 N N . TYR A 1 428 ? -11.74408 -42.29955 -1.25236 1.000 19.12252 427 TYR A N 1
ATOM 3383 C CA . TYR A 1 428 ? -11.60758 -40.84801 -1.37778 1.000 18.64329 427 TYR A CA 1
ATOM 3384 C C . TYR A 1 428 ? -11.67356 -40.15809 -0.02018 1.000 18.51155 427 TYR A C 1
ATOM 3385 O O . TYR A 1 428 ? -10.97767 -39.16160 0.21435 1.000 17.64418 427 TYR A O 1
ATOM 3394 N N . MET A 1 429 ? -12.54292 -40.63879 0.87248 1.000 15.24889 428 MET A N 1
ATOM 3395 C CA . MET A 1 429 ? -12.73506 -39.96046 2.15009 1.000 16.97414 428 MET A CA 1
ATOM 3396 C C . MET A 1 429 ? -11.61590 -40.25389 3.13883 1.000 16.37810 428 MET A C 1
ATOM 3397 O O . MET A 1 429 ? -11.68381 -39.81172 4.29522 1.000 18.14366 428 MET A O 1
ATOM 3402 N N . ASN A 1 430 ? -10.57480 -40.95487 2.69578 1.000 15.73246 429 ASN A N 1
ATOM 3403 C CA . ASN A 1 430 ? -9.33585 -41.09399 3.44616 1.000 17.89860 429 ASN A CA 1
ATOM 3404 C C . ASN A 1 430 ? -8.20622 -40.23607 2.89508 1.000 20.11702 429 ASN A C 1
ATOM 3405 O O . ASN A 1 430 ? -7.10487 -40.28533 3.43793 1.000 24.41893 429 ASN A O 1
ATOM 3410 N N . GLU A 1 431 ? -8.44393 -39.45315 1.84614 1.000 15.61150 430 GLU A N 1
ATOM 3411 C CA . GLU A 1 431 ? -7.38725 -38.70301 1.17563 1.000 15.75149 430 GLU A CA 1
ATOM 3412 C C . GLU A 1 431 ? -7.50985 -37.21402 1.45165 1.000 15.77264 430 GLU A C 1
ATOM 3413 O O . GLU A 1 431 ? -8.61713 -36.67619 1.49325 1.000 17.32633 430 GLU A O 1
ATOM 3419 N N . ASN A 1 432 ? -6.36004 -36.53793 1.59343 1.000 15.14679 431 ASN A N 1
ATOM 3420 C CA . ASN A 1 432 ? -6.38212 -35.11408 1.91651 1.000 14.95858 431 ASN A CA 1
ATOM 3421 C C . ASN A 1 432 ? -7.21721 -34.32221 0.92075 1.000 14.43666 431 ASN A C 1
ATOM 3422 O O . ASN A 1 432 ? -8.10047 -33.54081 1.30549 1.000 15.05433 431 ASN A O 1
ATOM 3427 N N . ASP A 1 433 ? -6.92473 -34.47652 -0.36688 1.000 14.29799 432 ASP A N 1
ATOM 3428 C CA . ASP A 1 433 ? -7.47150 -33.52257 -1.31842 1.000 11.81888 432 ASP A CA 1
ATOM 3429 C C . ASP A 1 433 ? -8.94683 -33.78501 -1.57371 1.000 13.70001 432 ASP A C 1
ATOM 3430 O O . ASP A 1 433 ? -9.74777 -32.84815 -1.55807 1.000 14.70368 432 ASP A O 1
ATOM 3435 N N . ALA A 1 434 ? -9.33130 -35.04952 -1.77262 1.000 14.39415 433 ALA A N 1
ATOM 3436 C CA . ALA A 1 434 ? -10.75329 -35.35938 -1.93746 1.000 14.33520 433 ALA A CA 1
ATOM 3437 C C . ALA A 1 434 ? -11.55630 -34.98469 -0.69017 1.000 15.69748 433 ALA A C 1
ATOM 3438 O O . ALA A 1 434 ? -12.69058 -34.50338 -0.79689 1.000 14.74209 433 ALA A O 1
ATOM 3440 N N . ARG A 1 435 ? -10.99835 -35.21085 0.50489 1.000 13.43497 434 ARG A N 1
ATOM 3441 C CA . ARG A 1 435 ? -11.69470 -34.77700 1.71740 1.000 16.27991 434 ARG A CA 1
ATOM 3442 C C . ARG A 1 435 ? -11.96343 -33.27627 1.68817 1.000 15.58089 434 ARG A C 1
ATOM 3443 O O . ARG A 1 435 ? -13.07328 -32.82617 1.99797 1.000 14.87198 434 ARG A O 1
ATOM 3451 N N . GLN A 1 436 ? -10.96066 -32.47657 1.30872 1.000 14.08084 435 GLN A N 1
ATOM 3452 C CA . GLN A 1 436 ? -11.18381 -31.03197 1.27585 1.000 16.02626 435 GLN A CA 1
ATOM 3453 C C . GLN A 1 436 ? -12.20128 -30.65163 0.20955 1.000 15.25048 435 GLN A C 1
ATOM 3454 O O . GLN A 1 436 ? -13.01269 -29.73947 0.41437 1.000 15.66099 435 GLN A O 1
ATOM 3460 N N . LEU A 1 437 ? -12.17171 -31.35084 -0.92669 1.000 15.16524 436 LEU A N 1
ATOM 3461 C CA . LEU A 1 437 ? -13.11188 -31.09009 -2.00970 1.000 15.32851 436 LEU A CA 1
ATOM 3462 C C . LEU A 1 437 ? -14.54438 -31.22866 -1.52109 1.000 17.63884 436 LEU A C 1
ATOM 3463 O O . LEU A 1 437 ? -15.38354 -30.35721 -1.77192 1.000 17.97384 436 LEU A O 1
ATOM 3468 N N . LEU A 1 438 ? -14.83540 -32.32361 -0.81420 1.000 14.22275 437 LEU A N 1
ATOM 3469 C CA . LEU A 1 438 ? -16.19341 -32.55963 -0.32587 1.000 15.89057 437 LEU A CA 1
ATOM 3470 C C . LEU A 1 438 ? -16.50131 -31.74689 0.93026 1.000 17.93534 437 LEU A C 1
ATOM 3471 O O . LEU A 1 438 ? -17.66005 -31.37219 1.14699 1.000 15.67290 437 LEU A O 1
ATOM 3476 N N . HIS A 1 439 ? -15.48603 -31.44624 1.74892 1.000 15.23930 438 HIS A N 1
ATOM 3477 C CA . HIS A 1 439 ? -15.71696 -30.74402 3.01391 1.000 13.81556 438 HIS A CA 1
ATOM 3478 C C . HIS A 1 439 ? -16.31925 -29.37416 2.75022 1.000 17.60657 438 HIS A C 1
ATOM 3479 O O . HIS A 1 439 ? -17.32798 -28.99616 3.35013 1.000 16.58208 438 HIS A O 1
ATOM 3486 N N . ILE A 1 440 ? -15.72559 -28.63959 1.81113 1.000 15.06219 439 ILE A N 1
ATOM 3487 C CA . ILE A 1 440 ? -15.99354 -27.22220 1.63773 1.000 17.44627 439 ILE A CA 1
ATOM 3488 C C . ILE A 1 440 ? -17.18158 -26.96643 0.71417 1.000 17.76055 439 ILE A C 1
ATOM 3489 O O . ILE A 1 440 ? -17.76171 -25.87042 0.75542 1.000 19.11491 439 ILE A O 1
ATOM 3494 N N . THR A 1 441 ? -17.59753 -27.96660 -0.06266 1.000 18.66539 440 THR A N 1
ATOM 3495 C CA . THR A 1 441 ? -18.69492 -27.84039 -1.01247 1.000 17.44066 440 THR A CA 1
ATOM 3496 C C . THR A 1 441 ? -20.03008 -28.29508 -0.42902 1.000 17.10278 440 THR A C 1
ATOM 3497 O O . THR A 1 441 ? -20.98749 -28.47225 -1.18298 1.000 19.95660 440 THR A O 1
ATOM 3501 N N . TYR A 1 442 ? -20.12230 -28.46367 0.89551 1.000 17.25999 441 TYR A N 1
ATOM 3502 C CA . TYR A 1 442 ? -21.37077 -28.94003 1.50477 1.000 16.93311 441 TYR A CA 1
ATOM 3503 C C . TYR A 1 442 ? -22.55181 -28.04629 1.14809 1.000 19.81552 441 TYR A C 1
ATOM 3504 O O . TYR A 1 442 ? -23.65114 -28.54455 0.86154 1.000 19.89920 441 TYR A O 1
ATOM 3513 N N . GLY A 1 443 ? -22.35342 -26.72686 1.18138 1.000 17.87049 442 GLY A N 1
ATOM 3514 C CA . GLY A 1 443 ? -23.46121 -25.81584 0.92640 1.000 20.62660 442 GLY A CA 1
ATOM 3515 C C . GLY A 1 443 ? -23.91225 -25.86806 -0.52180 1.000 22.73468 442 GLY A C 1
ATOM 3516 O O . GLY A 1 443 ? -25.11037 -25.96091 -0.81085 1.000 22.55432 442 GLY A O 1
ATOM 3517 N N . LEU A 1 444 ? -22.95137 -25.83816 -1.45038 1.000 20.84108 443 LEU A N 1
ATOM 3518 C CA . LEU A 1 444 ? -23.26947 -25.95771 -2.87345 1.000 22.67443 443 LEU A CA 1
ATOM 3519 C C . LEU A 1 444 ? -23.98122 -27.26585 -3.18783 1.000 24.70268 443 LEU A C 1
ATOM 3520 O O . LEU A 1 444 ? -24.84696 -27.31256 -4.06643 1.000 24.51094 443 LEU A O 1
ATOM 3525 N N . LEU A 1 445 ? -23.57251 -28.35764 -2.54080 1.000 19.15571 444 LEU A N 1
ATOM 3526 C CA . LEU A 1 445 ? -24.18636 -29.65300 -2.81067 1.000 19.08613 444 LEU A CA 1
ATOM 3527 C C . LEU A 1 445 ? -25.58665 -29.73175 -2.21640 1.000 18.57225 444 LEU A C 1
ATOM 3528 O O . LEU A 1 445 ? -26.52988 -30.19139 -2.87611 1.000 21.65689 444 LEU A O 1
ATOM 3533 N N . LEU A 1 446 ? -25.72980 -29.29711 -0.96414 1.000 19.03951 445 LEU A N 1
ATOM 3534 C CA . LEU A 1 446 ? -27.00796 -29.39598 -0.26212 1.000 20.77852 445 LEU A CA 1
ATOM 3535 C C . LEU A 1 446 ? -28.06983 -28.52203 -0.91211 1.000 25.53373 445 LEU A C 1
ATOM 3536 O O . LEU A 1 446 ? -29.25029 -28.89310 -0.95261 1.000 22.71963 445 LEU A O 1
ATOM 3541 N N . GLN A 1 447 ? -27.68062 -27.35187 -1.41019 1.000 24.50395 446 GLN A N 1
ATOM 3542 C CA . GLN A 1 447 ? -28.65253 -26.43086 -1.98515 1.000 26.88263 446 GLN A CA 1
ATOM 3543 C C . GLN A 1 447 ? -28.80497 -26.59032 -3.49462 1.000 27.02083 446 GLN A C 1
ATOM 3544 O O . GLN A 1 447 ? -29.61749 -25.87872 -4.09355 1.000 28.28897 446 GLN A O 1
ATOM 3550 N N . ALA A 1 448 ? -28.07885 -27.52059 -4.11470 1.000 22.21800 447 ALA A N 1
ATOM 3551 C CA . ALA A 1 448 ? -28.14444 -27.69093 -5.56217 1.000 23.76509 447 ALA A CA 1
ATOM 3552 C C . ALA A 1 448 ? -29.53787 -28.12296 -6.00239 1.000 26.43481 447 ALA A C 1
ATOM 3553 O O . ALA A 1 448 ? -30.19111 -28.93667 -5.34819 1.000 24.63157 447 ALA A O 1
ATOM 3555 N N . LYS A 1 449 ? -29.99135 -27.58810 -7.13035 1.000 29.13856 448 LYS A N 1
ATOM 3556 C CA . LYS A 1 449 ? -31.32517 -27.90616 -7.61605 1.000 27.18052 448 LYS A CA 1
ATOM 3557 C C . LYS A 1 449 ? -31.28625 -28.24034 -9.09989 1.000 25.00754 448 LYS A C 1
ATOM 3558 O O . LYS A 1 449 ? -30.32415 -27.92687 -9.81172 1.000 23.99925 448 LYS A O 1
ATOM 3564 N N . LYS A 1 450 ? -32.33804 -28.93551 -9.53747 1.000 23.73428 449 LYS A N 1
ATOM 3565 C CA . LYS A 1 450 ? -32.58965 -29.20680 -10.93940 1.000 24.69259 449 LYS A CA 1
ATOM 3566 C C . LYS A 1 450 ? -33.30479 -28.01806 -11.57706 1.000 23.81708 449 LYS A C 1
ATOM 3567 O O . LYS A 1 450 ? -33.70023 -27.05832 -10.90547 1.000 26.01314 449 LYS A O 1
ATOM 3573 N N . ASP A 1 451 ? -33.50283 -28.11232 -12.89270 1.000 23.91760 450 ASP A N 1
ATOM 3574 C CA . ASP A 1 451 ? -34.13305 -27.01699 -13.61972 1.000 27.19678 450 ASP A CA 1
ATOM 3575 C C . ASP A 1 451 ? -35.57791 -26.78883 -13.18988 1.000 29.23898 450 ASP A C 1
ATOM 3576 O O . ASP A 1 451 ? -36.10155 -25.68793 -13.39091 1.000 29.23379 450 ASP A O 1
ATOM 3581 N N . ASP A 1 452 ? -36.23311 -27.79221 -12.61335 1.000 27.32679 451 ASP A N 1
ATOM 3582 C CA . ASP A 1 452 ? -37.60194 -27.63420 -12.13546 1.000 29.51234 451 ASP A CA 1
ATOM 3583 C C . ASP A 1 452 ? -37.67420 -27.18237 -10.68535 1.000 30.44035 451 ASP A C 1
ATOM 3584 O O . ASP A 1 452 ? -38.77415 -27.10653 -10.12987 1.000 31.32243 451 ASP A O 1
ATOM 3589 N N . GLY A 1 453 ? -36.53376 -26.90170 -10.05539 1.000 28.11142 452 GLY A N 1
ATOM 3590 C CA . GLY A 1 453 ? -36.50979 -26.43492 -8.68938 1.000 29.83255 452 GLY A CA 1
ATOM 3591 C C . GLY A 1 453 ? -36.40129 -27.51632 -7.63653 1.000 26.44785 452 GLY A C 1
ATOM 3592 O O . GLY A 1 453 ? -36.17661 -27.18873 -6.46755 1.000 31.42732 452 GLY A O 1
ATOM 3593 N N . SER A 1 454 ? -36.57070 -28.78333 -8.00258 1.000 27.10633 453 SER A N 1
ATOM 3594 C CA . SER A 1 454 ? -36.39634 -29.86567 -7.04344 1.000 31.53952 453 SER A CA 1
ATOM 3595 C C . SER A 1 454 ? -34.91812 -30.02773 -6.70077 1.000 28.38031 453 SER A C 1
ATOM 3596 O O . SER A 1 454 ? -34.03697 -29.53029 -7.40412 1.000 26.07904 453 SER A O 1
ATOM 3599 N N . SER A 1 455 ? -34.64709 -30.73155 -5.60273 1.000 32.47945 454 SER A N 1
ATOM 3600 C CA . SER A 1 455 ? -33.26342 -30.86675 -5.16342 1.000 29.45694 454 SER A CA 1
ATOM 3601 C C . SER A 1 455 ? -32.50589 -31.80828 -6.08998 1.000 26.62845 454 SER A C 1
ATOM 3602 O O . SER A 1 455 ? -33.04495 -32.80868 -6.57439 1.000 28.05237 454 SER A O 1
ATOM 3605 N N . LEU A 1 456 ? -31.24457 -31.46069 -6.35675 1.000 26.11278 455 LEU A N 1
ATOM 3606 C CA . LEU A 1 456 ? -30.41034 -32.28261 -7.21771 1.000 25.77377 455 LEU A CA 1
ATOM 3607 C C . LEU A 1 456 ? -29.82360 -33.46348 -6.45268 1.000 24.50380 455 LEU A C 1
ATOM 3608 O O . LEU A 1 456 ? -29.77351 -34.57969 -6.97680 1.000 25.11134 455 LEU A O 1
ATOM 3613 N N . PHE A 1 457 ? -29.39425 -33.24352 -5.20779 1.000 23.65389 456 PHE A N 1
ATOM 3614 C CA . PHE A 1 457 ? -28.85561 -34.31712 -4.37735 1.000 23.87236 456 PHE A CA 1
ATOM 3615 C C . PHE A 1 457 ? -29.49099 -34.43279 -3.00533 1.000 20.19205 456 PHE A C 1
ATOM 3616 O O . PHE A 1 457 ? -29.45655 -35.52819 -2.43234 1.000 21.16934 456 PHE A O 1
ATOM 3624 N N . ARG A 1 458 ? -30.05499 -33.35710 -2.45730 1.000 23.12777 457 ARG A N 1
ATOM 3625 C CA . ARG A 1 458 ? -30.29435 -33.29636 -1.01807 1.000 22.53923 457 ARG A CA 1
ATOM 3626 C C . ARG A 1 458 ? -31.32251 -34.32542 -0.55967 1.000 21.18890 457 ARG A C 1
ATOM 3627 O O . ARG A 1 458 ? -31.13047 -34.98219 0.47043 1.000 19.28145 457 ARG A O 1
ATOM 3635 N N . ASP A 1 459 ? -32.42207 -34.48165 -1.29726 1.000 21.96627 458 ASP A N 1
ATOM 3636 C CA . ASP A 1 459 ? -33.45445 -35.42190 -0.86838 1.000 24.26591 458 ASP A CA 1
ATOM 3637 C C . ASP A 1 459 ? -32.93511 -36.85254 -0.86361 1.000 22.24825 458 ASP A C 1
ATOM 3638 O O . ASP A 1 459 ? -33.14864 -37.59824 0.10007 1.000 23.42078 458 ASP A O 1
ATOM 3643 N N . GLU A 1 460 ? -32.25151 -37.26187 -1.93787 1.000 22.29142 459 GLU A N 1
ATOM 3644 C CA . GLU A 1 460 ? -31.71478 -38.61339 -1.96975 1.000 19.61468 459 GLU A CA 1
ATOM 3645 C C . GLU A 1 460 ? -30.61620 -38.79841 -0.93025 1.000 20.82263 459 GLU A C 1
ATOM 3646 O O . GLU A 1 460 ? -30.49397 -39.87997 -0.35204 1.000 18.22917 459 GLU A O 1
ATOM 3652 N N . PHE A 1 461 ? -29.81673 -37.75640 -0.67819 1.000 18.40695 460 PHE A N 1
ATOM 3653 C CA . PHE A 1 461 ? -28.79256 -37.83982 0.36315 1.000 19.42667 460 PHE A CA 1
ATOM 3654 C C . PHE A 1 461 ? -29.40962 -38.17602 1.71830 1.000 18.94937 460 PHE A C 1
ATOM 3655 O O . PHE A 1 461 ? -28.95392 -39.09212 2.41796 1.000 19.46795 460 PHE A O 1
ATOM 3663 N N . PHE A 1 462 ? -30.44209 -37.43209 2.11633 1.000 20.05480 461 PHE A N 1
ATOM 3664 C CA . PHE A 1 462 ? -31.03670 -37.69291 3.42165 1.000 21.33349 461 PHE A CA 1
ATOM 3665 C C . PHE A 1 462 ? -31.77530 -39.02320 3.43269 1.000 21.48686 461 PHE A C 1
ATOM 3666 O O . PHE A 1 462 ? -31.82816 -39.69292 4.46711 1.000 19.93122 461 PHE A O 1
ATOM 3674 N N . ARG A 1 463 ? -32.31027 -39.44247 2.28426 1.000 21.44731 462 ARG A N 1
ATOM 3675 C CA . ARG A 1 463 ? -32.95186 -40.74735 2.21459 1.000 21.96739 462 ARG A CA 1
ATOM 3676 C C . ARG A 1 463 ? -31.94906 -41.86615 2.48443 1.000 24.27047 462 ARG A C 1
ATOM 3677 O O . ARG A 1 463 ? -32.23289 -42.78588 3.26214 1.000 22.11020 462 ARG A O 1
ATOM 3685 N N . THR A 1 464 ? -30.75501 -41.80270 1.87598 1.000 20.36495 463 THR A N 1
ATOM 3686 C CA . THR A 1 464 ? -29.79564 -42.86596 2.16479 1.000 21.01322 463 THR A CA 1
ATOM 3687 C C . THR A 1 464 ? -29.27593 -42.77296 3.59112 1.000 19.38559 463 THR A C 1
ATOM 3688 O O . THR A 1 464 ? -29.03203 -43.80647 4.21585 1.000 19.97828 463 THR A O 1
ATOM 3692 N N . LEU A 1 465 ? -29.12769 -41.56442 4.13847 1.000 18.42648 464 LEU A N 1
ATOM 3693 C CA . LEU A 1 465 ? -28.60921 -41.47566 5.50245 1.000 18.61002 464 LEU A CA 1
ATOM 3694 C C . LEU A 1 465 ? -29.63014 -41.97860 6.51756 1.000 21.73798 464 LEU A C 1
ATOM 3695 O O . LEU A 1 465 ? -29.24892 -42.55365 7.54414 1.000 21.99032 464 LEU A O 1
ATOM 3700 N N . SER A 1 466 ? -30.92223 -41.80365 6.23734 1.000 22.59984 465 SER A N 1
ATOM 3701 C CA . SER A 1 466 ? -31.94105 -42.38869 7.10356 1.000 21.86452 465 SER A CA 1
ATOM 3702 C C . SER A 1 466 ? -31.94654 -43.91277 6.99528 1.000 22.53047 465 SER A C 1
ATOM 3703 O O . SER A 1 466 ? -32.02243 -44.61296 8.01099 1.000 21.99383 465 SER A O 1
ATOM 3706 N N . GLU A 1 467 ? -31.84931 -44.44547 5.77056 1.000 20.19047 466 GLU A N 1
ATOM 3707 C CA . GLU A 1 467 ? -31.77788 -45.89107 5.59574 1.000 23.25989 466 GLU A CA 1
ATOM 3708 C C . GLU A 1 467 ? -30.55074 -46.47728 6.27745 1.000 22.19540 466 GLU A C 1
ATOM 3709 O O . GLU A 1 467 ? -30.58160 -47.62797 6.72215 1.000 24.86351 466 GLU A O 1
ATOM 3715 N N . ARG A 1 468 ? -29.46493 -45.71153 6.37011 1.000 19.17547 467 ARG A N 1
ATOM 3716 C CA . ARG A 1 468 ? -28.20685 -46.18757 6.93876 1.000 19.88989 467 ARG A CA 1
ATOM 3717 C C . ARG A 1 468 ? -27.90823 -45.50120 8.27072 1.000 21.84863 467 ARG A C 1
ATOM 3718 O O . ARG A 1 468 ? -26.75341 -45.24716 8.61446 1.000 20.64716 467 ARG A O 1
ATOM 3726 N N . GLU A 1 469 ? -28.96234 -45.20759 9.02955 1.000 22.32774 468 GLU A N 1
ATOM 3727 C CA . GLU A 1 469 ? -28.81471 -44.51333 10.30511 1.000 23.10423 468 GLU A CA 1
ATOM 3728 C C . GLU A 1 469 ? -27.86266 -45.24887 11.24579 1.000 23.70734 468 GLU A C 1
ATOM 3729 O O . GLU A 1 469 ? -27.02299 -44.62007 11.90989 1.000 22.84827 468 GLU A O 1
ATOM 3735 N N . GLU A 1 470 ? -27.96818 -46.57974 11.31697 1.000 22.58973 469 GLU A N 1
ATOM 3736 C CA . GLU A 1 470 ? -27.09447 -47.31945 12.22023 1.000 22.94186 469 GLU A CA 1
ATOM 3737 C C . GLU A 1 470 ? -25.64717 -47.27322 11.74429 1.000 23.65921 469 GLU A C 1
ATOM 3738 O O . GLU A 1 470 ? -24.72699 -47.15595 12.55994 1.000 24.37414 469 GLU A O 1
ATOM 3744 N N . ASP A 1 471 ? -25.42718 -47.34928 10.42731 1.000 21.72688 470 ASP A N 1
ATOM 3745 C CA . ASP A 1 471 ? -24.06873 -47.24663 9.89900 1.000 23.80987 470 ASP A CA 1
ATOM 3746 C C . ASP A 1 471 ? -23.47431 -45.87667 10.18186 1.000 20.37764 470 ASP A C 1
ATOM 3747 O O . ASP A 1 471 ? -22.29606 -45.77287 10.53073 1.000 21.03029 470 ASP A O 1
ATOM 3752 N N . TYR A 1 472 ? -24.26500 -44.81224 9.99771 1.000 20.16457 471 TYR A N 1
ATOM 3753 C CA . TYR A 1 472 ? -23.75565 -43.46190 10.23031 1.000 20.48355 471 TYR A CA 1
ATOM 3754 C C . TYR A 1 472 ? -23.36819 -43.27563 11.69129 1.000 21.11479 471 TYR A C 1
ATOM 3755 O O . TYR A 1 472 ? -22.31013 -42.70764 12.00149 1.000 20.05714 471 TYR A O 1
ATOM 3764 N N . GLU A 1 473 ? -24.20396 -43.76255 12.61172 1.000 19.39940 472 GLU A N 1
ATOM 3765 C CA . GLU A 1 473 ? -23.89107 -43.57521 14.02129 1.000 19.05198 472 GLU A CA 1
ATOM 3766 C C . GLU A 1 473 ? -22.69175 -44.40550 14.44494 1.000 17.88654 472 GLU A C 1
ATOM 3767 O O . GLU A 1 473 ? -21.89092 -43.94844 15.27042 1.000 18.98357 472 GLU A O 1
ATOM 3773 N N . ALA A 1 474 ? -22.51282 -45.59670 13.86240 1.000 17.67626 473 ALA A N 1
ATOM 3774 C CA . ALA A 1 474 ? -21.30357 -46.36711 14.14981 1.000 18.31389 473 ALA A CA 1
ATOM 3775 C C . ALA A 1 474 ? -20.07327 -45.63976 13.64130 1.000 19.17067 473 ALA A C 1
ATOM 3776 O O . ALA A 1 474 ? -19.00719 -45.67577 14.27155 1.000 20.15624 473 ALA A O 1
ATOM 3778 N N . ALA A 1 475 ? -20.19994 -44.98654 12.48793 1.000 17.11022 474 ALA A N 1
ATOM 3779 C CA . ALA A 1 475 ? -19.07870 -44.22818 11.95036 1.000 19.23222 474 ALA A CA 1
ATOM 3780 C C . ALA A 1 475 ? -18.73811 -43.03987 12.84294 1.000 18.03535 474 ALA A C 1
ATOM 3781 O O . ALA A 1 475 ? -17.55839 -42.75313 13.07689 1.000 18.98623 474 ALA A O 1
ATOM 3783 N N . LEU A 1 476 ? -19.75385 -42.32923 13.34881 1.000 16.18267 475 LEU A N 1
ATOM 3784 C CA . LEU A 1 476 ? -19.46783 -41.21092 14.24320 1.000 15.76384 475 LEU A CA 1
ATOM 3785 C C . LEU A 1 476 ? -18.81714 -41.69312 15.53222 1.000 16.55740 475 LEU A C 1
ATOM 3786 O O . LEU A 1 476 ? -17.83748 -41.09704 16.00014 1.000 16.14250 475 LEU A O 1
ATOM 3791 N N . ARG A 1 477 ? -19.34379 -42.77753 16.12124 1.000 17.60993 476 ARG A N 1
ATOM 3792 C CA . ARG A 1 477 ? -18.74558 -43.31519 17.33900 1.000 15.57243 476 ARG A CA 1
ATOM 3793 C C . ARG A 1 477 ? -17.27516 -43.63466 17.12457 1.000 18.43588 476 ARG A C 1
ATOM 3794 O O . ARG A 1 477 ? -16.42655 -43.30620 17.96499 1.000 18.83539 476 ARG A O 1
ATOM 3802 N N . SER A 1 478 ? -16.94999 -44.23305 15.98069 1.000 17.61058 477 SER A N 1
ATOM 3803 C CA . SER A 1 478 ? -15.57100 -44.62744 15.72018 1.000 16.77624 477 SER A CA 1
ATOM 3804 C C . SER A 1 478 ? -14.69580 -43.41061 15.46143 1.000 15.48416 477 SER A C 1
ATOM 3805 O O . SER A 1 478 ? -13.57918 -43.30054 15.98737 1.000 17.61847 477 SER A O 1
ATOM 3808 N N . HIS A 1 479 ? -15.18761 -42.49051 14.64204 1.000 16.70011 478 HIS A N 1
ATOM 3809 C CA . HIS A 1 479 ? -14.39110 -41.36318 14.18010 1.000 16.47934 478 HIS A CA 1
ATOM 3810 C C . HIS A 1 479 ? -14.22310 -40.30922 15.27207 1.000 16.46618 478 HIS A C 1
ATOM 3811 O O . HIS A 1 479 ? -13.10443 -39.87768 15.55728 1.000 15.90206 478 HIS A O 1
ATOM 3818 N N . ILE A 1 480 ? -15.32492 -39.86039 15.87520 1.000 14.25167 479 ILE A N 1
ATOM 3819 C CA . ILE A 1 480 ? -15.18551 -38.92604 16.99538 1.000 14.51135 479 ILE A CA 1
ATOM 3820 C C . ILE A 1 480 ? -14.55275 -39.62229 18.19816 1.000 15.69090 479 ILE A C 1
ATOM 3821 O O . ILE A 1 480 ? -13.80513 -38.99868 18.96841 1.000 16.66109 479 ILE A O 1
ATOM 3826 N N . GLY A 1 481 ? -14.82382 -40.92008 18.37838 1.000 16.38738 480 GLY A N 1
ATOM 3827 C CA . GLY A 1 481 ? -14.16952 -41.64836 19.45244 1.000 19.41648 480 GLY A CA 1
ATOM 3828 C C . GLY A 1 481 ? -12.65768 -41.57253 19.35067 1.000 17.59468 480 GLY A C 1
ATOM 3829 O O . GLY A 1 481 ? -11.96520 -41.41342 20.35445 1.000 17.73517 480 GLY A O 1
ATOM 3830 N N . LYS A 1 482 ? -12.12964 -41.67808 18.13313 1.000 15.95558 481 LYS A N 1
ATOM 3831 C CA . LYS A 1 482 ? -10.68271 -41.58637 17.94536 1.000 16.81702 481 LYS A CA 1
ATOM 3832 C C . LYS A 1 482 ? -10.15638 -40.20903 18.33437 1.000 17.27246 481 LYS A C 1
ATOM 3833 O O . LYS A 1 482 ? -9.04589 -40.08878 18.87108 1.000 17.32817 481 LYS A O 1
ATOM 3839 N N . HIS A 1 483 ? -10.92556 -39.15399 18.04917 1.000 15.51314 482 HIS A N 1
ATOM 3840 C CA . HIS A 1 483 ? -10.54825 -37.81573 18.50334 1.000 14.81596 482 HIS A CA 1
ATOM 3841 C C . HIS A 1 483 ? -10.43460 -37.77591 20.02104 1.000 14.64143 482 HIS A C 1
ATOM 3842 O O . HIS A 1 483 ? -9.44594 -37.27774 20.57459 1.000 15.13194 482 HIS A O 1
ATOM 3849 N N . LEU A 1 484 ? -11.46243 -38.27294 20.71225 1.000 14.81283 483 LEU A N 1
ATOM 3850 C CA . LEU A 1 484 ? -11.46941 -38.21720 22.17363 1.000 15.51271 483 LEU A CA 1
ATOM 3851 C C . LEU A 1 484 ? -10.34668 -39.06388 22.76812 1.000 16.67212 483 LEU A C 1
ATOM 3852 O O . LEU A 1 484 ? -9.68030 -38.63807 23.71580 1.000 16.37933 483 LEU A O 1
ATOM 3857 N N . ASP A 1 485 ? -10.10998 -40.25089 22.20029 1.000 15.27836 484 ASP A N 1
ATOM 3858 C CA . ASP A 1 485 ? -9.03552 -41.12111 22.67125 1.000 16.88912 484 ASP A CA 1
ATOM 3859 C C . ASP A 1 485 ? -7.67733 -40.43329 22.57250 1.000 16.34754 484 ASP A C 1
ATOM 3860 O O . ASP A 1 485 ? -6.87803 -40.47385 23.51464 1.000 16.45462 484 ASP A O 1
ATOM 3865 N N . LEU A 1 486 ? -7.39415 -39.79446 21.43294 1.000 16.17935 485 LEU A N 1
ATOM 3866 C CA . LEU A 1 486 ? -6.08496 -39.16440 21.26659 1.000 16.12766 485 LEU A CA 1
ATOM 3867 C C . LEU A 1 486 ? -5.96114 -37.89290 22.09869 1.000 16.23823 485 LEU A C 1
ATOM 3868 O O . LEU A 1 486 ? -4.84956 -37.51596 22.49479 1.000 16.10848 485 LEU A O 1
ATOM 3873 N N . LEU A 1 487 ? -7.07899 -37.21588 22.37404 1.000 14.44875 486 LEU A N 1
ATOM 3874 C CA . LEU A 1 487 ? -7.03453 -36.08098 23.28548 1.000 14.09335 486 LEU A CA 1
ATOM 3875 C C . LEU A 1 487 ? -6.80779 -36.50593 24.72196 1.000 17.90051 486 LEU A C 1
ATOM 3876 O O . LEU A 1 487 ? -6.55406 -35.63960 25.56475 1.000 17.83303 486 LEU A O 1
ATOM 3881 N N . GLY A 1 488 ? -6.90087 -37.80037 25.02214 1.000 15.71977 487 GLY A N 1
ATOM 3882 C CA . GLY A 1 488 ? -6.74414 -38.26917 26.38459 1.000 18.13366 487 GLY A CA 1
ATOM 3883 C C . GLY A 1 488 ? -7.98311 -38.20809 27.25055 1.000 21.62453 487 GLY A C 1
ATOM 3884 O O . GLY A 1 488 ? -7.87373 -38.28252 28.48071 1.000 21.09757 487 GLY A O 1
ATOM 3885 N N . VAL A 1 489 ? -9.16073 -38.08260 26.65019 1.000 17.21595 488 VAL A N 1
ATOM 3886 C CA . VAL A 1 489 ? -10.38596 -37.96040 27.42766 1.000 18.42256 488 VAL A CA 1
ATOM 3887 C C . VAL A 1 489 ? -10.64399 -39.24386 28.19718 1.000 24.32445 488 VAL A C 1
ATOM 3888 O O . VAL A 1 489 ? -10.68468 -40.33438 27.61222 1.000 21.91286 488 VAL A O 1
ATOM 3892 N N . LYS A 1 490 ? -10.85934 -39.10067 29.50592 1.000 26.83672 489 LYS A N 1
ATOM 3893 C CA . LYS A 1 490 ? -11.18058 -40.18680 30.43434 1.000 31.25252 489 LYS A CA 1
ATOM 3894 C C . LYS A 1 490 ? -10.03808 -41.18312 30.59212 1.000 42.73545 489 LYS A C 1
ATOM 3895 O O . LYS A 1 490 ? -9.56142 -41.76538 29.61634 1.000 46.03057 489 LYS A O 1
#

Solvent-accessible surface area: 20291 Å² total

InterPro domains:
  IPR032586 Tagaturonate/fructuronate epimerase [MF_02243] (87-489)
  IPR032586 Tagaturonate/fructuronate epimerase [PF16257] (19-487)

Secondary structure (DSSP, 8-state):
-HHHHHHHHHHHTT-SEE-GGG-EEETTEEEEEEEETTEEEEEEESSSHHHHHS--EEETTEEEEE--HHHHHHHHHH-GGGS-----SSS-EEEE--SSS--HHHHHHHHTTSS-EEEEEEEEHHHHHHHT--HHHHHHHHHHHHHHHT--S--EEEEEEE-SHHHHHHHHHTT-SEEEEE-GGGS-HHHHHS-HHHHHHHHHTS-HHHHHHHHHHHTTEEEEETTEEEEE-HHHHHHHHHHHHHHHHHHHHHIIIIITTSSS--EEEEE--S-SS---HHHHHHHHHHHHHTT---SEEE---SSB--TTS--BS-HHHHHHHHHHHHHHHHHHS-EEEES----HHHHHHHHHHTTT-EEEEE-HHHHHHHHHHHHHH-HHHHHHHHHHHHHHHHHHHTTS-----GGGSPPGGGS-GGGGGGGGGSHHHHHHHHHTHHHHHT-B-TTSSBSSHHHHHHHHHHTHHHHHHHHHHHHHHHHHHHT--

B-factor: mean 25.61, std 8.93, range [10.76, 67.18]